Protein AF-0000000085037018 (afdb_homodimer)

Nearest PDB structures (foldseek):
  6wuc-assembly1_I  TM=3.745E-01  e=1.115E+00  Saccharomyces cerevisiae
  5fu7-assembly1_A  TM=2.999E-01  e=1.709E+00  Homo sapiens
  6nmg-assembly1_A  TM=2.765E-01  e=2.976E+00  Rattus norvegicus
  8fg1-assembly1_A  TM=2.320E-01  e=3.845E+00  Homo sapiens
  6wuc-assembly1_I  TM=3.688E-01  e=1.112E+00  Saccharomyces cerevisiae

Organism: Levilactobacillus brevis (strain ATCC 367 / BCRC 12310 / CIP 105137 / JCM 1170 / LMG 11437 / NCIMB 947 / NCTC 947) (NCBI:txid387344)

Solvent-accessible surface area (backbone atoms only — not comparable to full-atom values): 35338 Å² total; per-residue (Å²): 128,62,66,66,57,55,51,48,51,50,50,49,49,51,53,51,51,37,35,65,69,73,38,59,73,89,46,42,52,60,52,52,40,51,56,45,71,65,61,75,72,46,76,78,72,91,74,87,67,62,67,79,82,74,51,53,61,56,56,50,50,50,51,52,49,26,59,73,68,69,45,85,59,88,74,47,71,68,53,49,51,50,52,59,54,35,32,31,34,59,46,32,65,53,21,49,70,34,49,50,46,50,52,49,50,36,56,76,66,64,54,63,52,71,68,54,49,53,49,48,53,51,64,46,63,32,61,74,58,51,50,39,69,43,52,28,62,89,60,73,44,45,33,22,23,19,43,31,40,34,49,47,24,53,50,54,64,68,54,68,80,51,89,84,64,92,61,74,64,58,66,60,52,50,48,51,50,42,49,48,41,56,51,58,71,60,49,55,37,61,38,71,84,37,38,69,36,34,33,59,45,19,50,43,48,28,49,42,42,52,64,68,36,82,88,53,55,67,46,57,47,50,52,46,52,43,41,49,53,44,37,56,66,64,31,53,54,54,67,74,75,58,37,33,52,54,44,24,52,45,52,32,53,47,25,64,72,37,66,67,46,34,53,50,52,45,50,52,52,53,51,50,50,54,58,46,64,76,56,78,72,60,84,38,47,39,49,46,22,25,52,41,40,51,50,48,34,52,53,34,43,64,68,46,91,65,57,50,66,70,53,47,53,50,60,69,63,55,66,73,69,78,124,128,60,67,67,57,56,50,49,50,52,50,49,49,51,52,50,50,37,36,64,70,72,36,59,72,89,47,43,53,60,53,52,39,51,55,46,71,66,60,76,73,47,75,79,72,88,76,88,66,60,67,79,82,75,51,53,61,56,55,50,51,50,52,50,50,26,58,75,67,70,46,86,61,90,74,46,72,68,54,50,50,52,53,60,53,36,32,31,32,59,46,31,66,53,18,50,69,34,49,51,45,49,53,49,50,36,57,75,65,64,54,62,52,71,69,56,48,52,49,49,54,52,62,47,63,33,61,72,59,52,50,38,70,43,53,27,63,88,59,72,44,46,31,22,24,18,43,31,39,36,49,48,23,53,52,54,64,69,53,68,80,53,90,83,66,93,59,73,64,56,66,58,52,50,49,52,50,43,48,46,41,58,51,59,70,58,49,54,38,62,37,72,85,38,38,68,37,33,33,60,46,19,51,43,48,29,50,42,43,53,65,68,35,82,88,53,55,68,46,58,48,50,52,46,53,42,42,48,54,44,36,56,65,64,31,53,55,53,66,76,76,59,37,35,53,53,45,22,51,44,52,32,52,46,25,65,73,37,65,68,46,35,53,50,51,46,52,50,51,53,51,50,49,53,57,46,65,75,55,76,72,59,84,40,46,38,48,46,23,25,54,42,39,51,50,48,34,51,53,34,42,64,67,47,89,66,58,50,65,69,52,46,51,49,59,68,61,56,65,72,70,78,124

InterPro domains:
  IPR021247 Protein of unknown function DUF2785 [PF10978] (130-303)

Sequence (646 aa):
MDEQLEQLMRQLSGLNEQVRNGAVYQSLGTRLGKLMDGIQRRRRTAVVLPDDQDGVKDVLAELRHQLEQNVPVTLTHEKLTLLTAHLSSTDMALRYQGINFTLYDALQQDALDSAQMAFLLDELSRPDALFSHILEPANTAVFGRSARVAMLAVILHFVTPDVQSHTPDLRRIVILAAMYLCLETDTRGFVNQHGWAHAFTAITDLLTVLAGTEALPRADKLFLMMTLLERVKRLNTPLIYGENDRMAMYLSELANRHQLYADTLLLSLKQWRQQVALHRRPDTIAGWNRFFNRKRLLDSLRLQSELPASLQKYLNSTIDFLGMDEQLEQLMRQLSGLNEQVRNGAVYQSLGTRLGKLMDGIQRRRRTAVVLPDDQDGVKDVLAELRHQLEQNVPVTLTHEKLTLLTAHLSSTDMALRYQGINFTLYDALQQDALDSAQMAFLLDELSRPDALFSHILEPANTAVFGRSARVAMLAVILHFVTPDVQSHTPDLRRIVILAAMYLCLETDTRGFVNQHGWAHAFTAITDLLTVLAGTEALPRADKLFLMMTLLERVKRLNTPLIYGENDRMAMYLSELANRHQLYADTLLLSLKQWRQQVALHRRPDTIAGWNRFFNRKRLLDSLRLQSELPASLQKYLNSTIDFLG

Structure (mmCIF, N/CA/C/O backbone):
data_AF-0000000085037018-model_v1
#
loop_
_entity.id
_entity.type
_entity.pdbx_description
1 polymer 'DUF2785 domain-containing protein'
#
loop_
_atom_site.group_PDB
_atom_site.id
_atom_site.type_symbol
_atom_site.label_atom_id
_atom_site.label_alt_id
_atom_site.label_comp_id
_atom_site.label_asym_id
_atom_site.label_entity_id
_atom_site.label_seq_id
_atom_site.pdbx_PDB_ins_code
_atom_site.Cartn_x
_atom_site.Cartn_y
_atom_site.Cartn_z
_atom_site.occupancy
_atom_site.B_iso_or_equiv
_atom_site.auth_seq_id
_atom_site.auth_comp_id
_atom_site.auth_asym_id
_atom_site.auth_atom_id
_atom_site.pdbx_PDB_model_num
ATOM 1 N N . MET A 1 1 ? -15.828 16.328 27.297 1 68.19 1 MET A N 1
ATOM 2 C CA . MET A 1 1 ? -14.898 15.406 26.656 1 68.19 1 MET A CA 1
ATOM 3 C C . MET A 1 1 ? -15.148 13.977 27.125 1 68.19 1 MET A C 1
ATOM 5 O O . MET A 1 1 ? -15.547 13.758 28.281 1 68.19 1 MET A O 1
ATOM 9 N N . ASP A 1 2 ? -15.141 13.031 26.219 1 84 2 ASP A N 1
ATOM 10 C CA . ASP A 1 2 ? -15.242 11.594 26.484 1 84 2 ASP A CA 1
ATOM 11 C C . ASP A 1 2 ? -14.297 11.18 27.609 1 84 2 ASP A C 1
ATOM 13 O O . ASP A 1 2 ? -13.148 11.625 27.672 1 84 2 ASP A O 1
ATOM 17 N N . GLU A 1 3 ? -14.781 10.578 28.719 1 90.62 3 GLU A N 1
ATOM 18 C CA . GLU A 1 3 ? -14.023 10.18 29.891 1 90.62 3 GLU A CA 1
ATOM 19 C C . GLU A 1 3 ? -12.766 9.406 29.5 1 90.62 3 GLU A C 1
ATOM 21 O O . GLU A 1 3 ? -11.719 9.562 30.141 1 90.62 3 GLU A O 1
ATOM 26 N N . GLN A 1 4 ? -12.914 8.648 28.531 1 95.44 4 GLN A N 1
ATOM 27 C CA . GLN A 1 4 ? -11.766 7.875 28.078 1 95.44 4 GLN A CA 1
ATOM 28 C C . GLN A 1 4 ? -10.664 8.789 27.547 1 95.44 4 GLN A C 1
ATOM 30 O O . GLN A 1 4 ? -9.484 8.539 27.766 1 95.44 4 GLN A O 1
ATOM 35 N N . LEU A 1 5 ? -11.016 9.836 26.875 1 96.56 5 LEU A N 1
ATOM 36 C CA . LEU A 1 5 ? -10.047 10.773 26.312 1 96.56 5 LEU A CA 1
ATOM 37 C C . LEU A 1 5 ? -9.344 11.547 27.422 1 96.56 5 LEU A C 1
ATOM 39 O O . LEU A 1 5 ? -8.125 11.766 27.359 1 96.56 5 LEU A O 1
ATOM 43 N N . GLU A 1 6 ? -10.055 11.922 28.391 1 96.12 6 GLU A N 1
ATOM 44 C CA . GLU A 1 6 ? -9.469 12.641 29.516 1 96.12 6 GLU A CA 1
ATOM 45 C C . GLU A 1 6 ? -8.477 11.758 30.266 1 96.12 6 GLU A C 1
ATOM 47 O O . GLU A 1 6 ? -7.402 12.219 30.672 1 96.12 6 GLU A O 1
ATOM 52 N N . GLN A 1 7 ? -8.898 10.539 30.469 1 97.25 7 GLN A N 1
ATOM 53 C CA . GLN A 1 7 ? -8.023 9.602 31.156 1 97.25 7 GLN A CA 1
ATOM 54 C C . GLN A 1 7 ? -6.746 9.352 30.359 1 97.25 7 GLN A C 1
ATOM 56 O O . GLN A 1 7 ? -5.652 9.312 30.938 1 97.25 7 GLN A O 1
ATOM 61 N N . LEU A 1 8 ? -6.918 9.164 29.094 1 98 8 LEU A N 1
ATOM 62 C CA . LEU A 1 8 ? -5.754 8.953 28.234 1 98 8 LEU A CA 1
ATOM 63 C C . LEU A 1 8 ? -4.82 10.156 28.281 1 98 8 LEU A C 1
ATOM 65 O O . LEU A 1 8 ? -3.6 10 28.328 1 98 8 LEU A O 1
ATOM 69 N N . MET A 1 9 ? -5.359 11.352 28.25 1 97.5 9 MET A N 1
ATOM 70 C CA . MET A 1 9 ? -4.555 12.562 28.297 1 97.5 9 MET A CA 1
ATOM 71 C C . MET A 1 9 ? -3.738 12.633 29.594 1 97.5 9 MET A C 1
ATOM 73 O O . MET A 1 9 ? -2.561 12.992 29.562 1 97.5 9 MET A O 1
ATOM 77 N N . ARG A 1 10 ? -4.316 12.266 30.688 1 97.62 10 ARG A N 1
ATOM 78 C CA . ARG A 1 10 ? -3.627 12.25 31.969 1 97.62 10 ARG A CA 1
ATOM 79 C C . ARG A 1 10 ? -2.504 11.219 31.984 1 97.62 10 ARG A C 1
ATOM 81 O O . ARG A 1 10 ? -1.405 11.492 32.469 1 97.62 10 ARG A O 1
ATOM 88 N N . GLN A 1 11 ? -2.83 10.133 31.453 1 98.31 11 GLN A N 1
ATOM 89 C CA . GLN A 1 11 ? -1.848 9.055 31.406 1 98.31 11 GLN A CA 1
ATOM 90 C C . GLN A 1 11 ? -0.656 9.422 30.531 1 98.31 11 GLN A C 1
ATOM 92 O O . GLN A 1 11 ? 0.495 9.188 30.906 1 98.31 11 GLN A O 1
ATOM 97 N N . LEU A 1 12 ? -0.96 10.039 29.406 1 98.56 12 LEU A N 1
ATOM 98 C CA . LEU A 1 12 ? 0.107 10.453 28.5 1 98.56 12 LEU A CA 1
ATOM 99 C C . LEU A 1 12 ? 0.929 11.578 29.109 1 98.56 12 LEU A C 1
ATOM 101 O O . LEU A 1 12 ? 2.154 11.609 28.969 1 98.56 12 LEU A O 1
ATOM 105 N N . SER A 1 13 ? 0.253 12.523 29.766 1 98.25 13 SER A N 1
ATOM 106 C CA . SER A 1 13 ? 0.96 13.594 30.453 1 98.25 13 SER A CA 1
ATOM 107 C C . SER A 1 13 ? 1.887 13.055 31.531 1 98.25 13 SER A C 1
ATOM 109 O O . SER A 1 13 ? 3.021 13.508 31.672 1 98.25 13 SER A O 1
ATOM 111 N N . GLY A 1 14 ? 1.367 12.102 32.312 1 97.94 14 GLY A N 1
ATOM 112 C CA . GLY A 1 14 ? 2.184 11.461 33.312 1 97.94 14 GLY A CA 1
ATOM 113 C C . GLY A 1 14 ? 3.375 10.719 32.75 1 97.94 14 GLY A C 1
ATOM 114 O 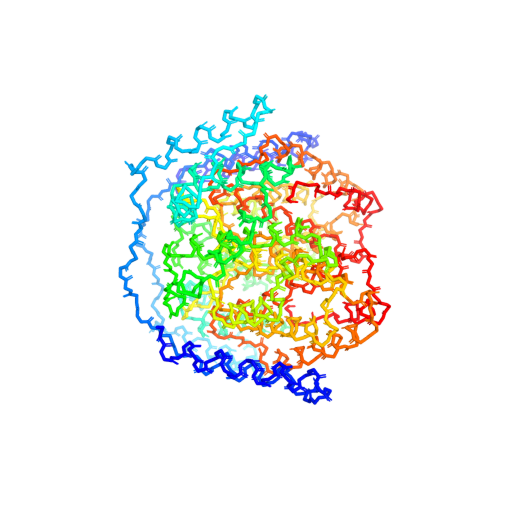O . GLY A 1 14 ? 4.488 10.82 33.281 1 97.94 14 GLY A O 1
ATOM 115 N N . LEU A 1 15 ? 3.129 9.969 31.719 1 98.06 15 LEU A N 1
ATOM 116 C CA . LEU A 1 15 ? 4.203 9.227 31.078 1 98.06 15 LEU A CA 1
ATOM 117 C C . LEU A 1 15 ? 5.258 10.172 30.516 1 98.06 15 LEU A C 1
ATOM 119 O O . LEU A 1 15 ? 6.457 9.922 30.641 1 98.06 15 LEU A O 1
ATOM 123 N N . ASN A 1 16 ? 4.812 11.289 29.891 1 98 16 ASN A N 1
ATOM 124 C CA . ASN A 1 16 ? 5.734 12.289 29.375 1 98 16 ASN A CA 1
ATOM 125 C C . ASN A 1 16 ? 6.586 12.898 30.469 1 98 16 ASN A C 1
ATOM 127 O O . ASN A 1 16 ? 7.781 13.133 30.297 1 98 16 ASN A O 1
ATOM 131 N N . GLU A 1 17 ? 5.984 13.133 31.594 1 97.19 17 GLU A N 1
ATOM 132 C CA . GLU A 1 17 ? 6.719 13.664 32.719 1 97.19 17 GLU A CA 1
ATOM 133 C C . GLU A 1 17 ? 7.805 12.695 33.188 1 97.19 17 GLU A C 1
ATOM 135 O O . GLU A 1 17 ? 8.906 13.109 33.531 1 97.19 17 GLU A O 1
ATOM 140 N N . GLN A 1 18 ? 7.469 11.484 33.219 1 97.25 18 GLN A N 1
ATOM 141 C CA . GLN A 1 18 ? 8.438 10.469 33.594 1 97.25 18 GLN A CA 1
ATOM 142 C C . GLN A 1 18 ? 9.609 10.422 32.625 1 97.25 18 GLN A C 1
ATOM 144 O O . GLN A 1 18 ? 10.766 10.258 33.031 1 97.25 18 GLN A O 1
ATOM 149 N N . VAL A 1 19 ? 9.359 10.578 31.344 1 96.56 19 VAL A N 1
ATOM 150 C CA . VAL A 1 19 ? 10.414 10.602 30.344 1 96.56 19 VAL A CA 1
ATOM 151 C C . VAL A 1 19 ? 11.289 11.836 30.531 1 96.56 19 VAL A C 1
ATOM 153 O O . VAL A 1 19 ? 12.516 11.758 30.469 1 96.56 19 VAL A O 1
ATOM 156 N N . ARG A 1 20 ? 10.703 12.969 30.844 1 95.38 20 ARG A N 1
ATOM 157 C CA . ARG A 1 20 ? 11.422 14.219 31.062 1 95.38 20 ARG A CA 1
ATOM 158 C C . ARG A 1 20 ? 12.352 14.109 32.25 1 95.38 20 ARG A C 1
ATOM 160 O O . ARG A 1 20 ? 13.422 14.727 32.281 1 95.38 20 ARG A O 1
ATOM 167 N N . ASN A 1 21 ? 11.953 13.266 33.125 1 94.62 21 ASN A N 1
ATOM 168 C CA . ASN A 1 21 ? 12.75 13.102 34.312 1 94.62 21 ASN A CA 1
ATOM 169 C C . ASN A 1 21 ? 13.75 11.961 34.188 1 94.62 21 ASN A C 1
ATOM 171 O O . ASN A 1 21 ? 14.406 11.586 35.156 1 94.62 21 ASN A O 1
ATOM 175 N N . GLY A 1 22 ? 13.852 11.422 33 1 89.62 22 GLY A N 1
ATOM 176 C CA . GLY A 1 22 ? 14.852 10.398 32.719 1 89.62 22 GLY A CA 1
ATOM 177 C C . GLY A 1 22 ? 14.43 9.016 33.156 1 89.62 22 GLY A C 1
ATOM 178 O O . GLY A 1 22 ? 15.266 8.109 33.281 1 89.62 22 GLY A O 1
ATOM 179 N N . ALA A 1 23 ? 13.148 8.859 33.406 1 84.88 23 ALA A N 1
ATOM 180 C CA . ALA A 1 23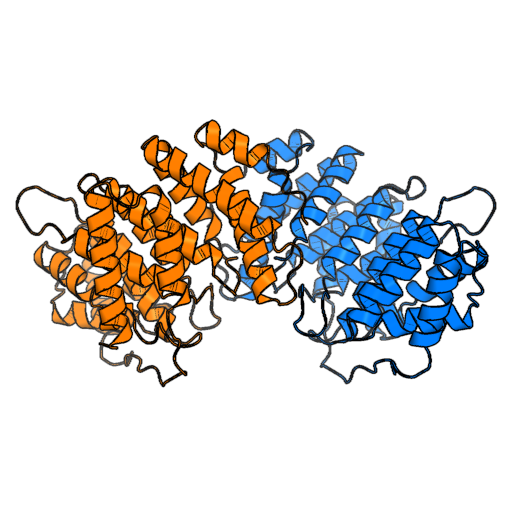 ? 12.609 7.566 33.812 1 84.88 23 ALA A CA 1
ATOM 181 C C . ALA A 1 23 ? 11.938 6.855 32.625 1 84.88 23 ALA A C 1
ATOM 183 O O . ALA A 1 23 ? 11.656 7.473 31.594 1 84.88 23 ALA A O 1
ATOM 184 N N . VAL A 1 24 ? 11.914 5.484 32.531 1 82.25 24 VAL A N 1
ATOM 185 C CA . VAL A 1 24 ? 11.062 4.613 31.734 1 82.25 24 VAL A CA 1
ATOM 186 C C . VAL A 1 24 ? 11.523 4.641 30.266 1 82.25 24 VAL A C 1
ATOM 188 O O . VAL A 1 24 ? 10.734 4.379 29.359 1 82.25 24 VAL A O 1
ATOM 191 N N . TYR A 1 25 ? 12.703 5.113 30.016 1 82.38 25 TYR A N 1
ATOM 192 C CA . TYR A 1 25 ? 13.195 5.195 28.656 1 82.38 25 TYR A CA 1
ATOM 193 C C . TYR A 1 25 ? 13.164 3.834 27.969 1 82.38 25 TYR A C 1
ATOM 195 O O . TYR A 1 25 ? 12.625 3.695 26.875 1 82.38 25 TYR A O 1
ATOM 203 N N . GLN A 1 26 ? 13.5 2.848 28.672 1 83.25 26 GLN A N 1
ATOM 204 C CA . GLN A 1 26 ? 13.609 1.514 28.094 1 83.25 26 GLN A CA 1
ATOM 205 C C . GLN A 1 26 ? 12.234 0.857 27.953 1 83.25 26 GLN A C 1
ATOM 207 O O . GLN A 1 26 ? 12.031 -0.005 27.094 1 83.25 26 GLN A O 1
ATOM 212 N N . SER A 1 27 ? 11.305 1.326 28.781 1 93.12 27 SER A N 1
ATOM 213 C CA . SER A 1 27 ? 9.992 0.692 28.766 1 93.12 27 SER A CA 1
ATOM 214 C C . SER A 1 27 ? 8.961 1.568 28.047 1 93.12 27 SER A C 1
ATOM 216 O O . SER A 1 27 ? 7.777 1.232 28 1 93.12 27 SER A O 1
ATOM 218 N N . LEU A 1 28 ? 9.359 2.717 27.562 1 96.88 28 LEU A N 1
ATOM 219 C CA . LEU A 1 28 ? 8.445 3.709 27 1 96.88 28 LEU A CA 1
ATOM 220 C C . LEU A 1 28 ? 7.582 3.094 25.906 1 96.88 28 LEU A C 1
ATOM 222 O O . LEU A 1 28 ? 6.359 3.262 25.906 1 96.88 28 LEU A O 1
ATOM 226 N N . GLY A 1 29 ? 8.172 2.314 24.938 1 97 29 GLY A N 1
ATOM 227 C CA . GLY A 1 29 ? 7.43 1.665 23.859 1 97 29 GLY A CA 1
ATOM 228 C C . GLY A 1 29 ? 6.348 0.728 24.375 1 97 29 GLY A C 1
ATOM 229 O O . GLY A 1 29 ? 5.207 0.778 23.906 1 97 29 GLY A O 1
ATOM 230 N N . THR A 1 30 ? 6.715 -0.078 25.344 1 96.56 30 THR A N 1
ATOM 231 C CA . THR A 1 30 ? 5.785 -1.047 25.906 1 96.56 30 THR A CA 1
ATOM 232 C C . THR A 1 30 ? 4.621 -0.341 26.594 1 96.56 30 THR A C 1
ATOM 234 O O . THR A 1 30 ? 3.467 -0.749 26.453 1 96.56 30 THR A O 1
ATOM 237 N N . ARG A 1 31 ? 4.93 0.67 27.328 1 97.81 31 ARG A N 1
ATOM 238 C CA . ARG A 1 31 ? 3.906 1.406 28.062 1 97.81 31 ARG A CA 1
ATOM 239 C C . ARG A 1 31 ? 2.969 2.139 27.109 1 97.81 31 ARG A C 1
ATOM 241 O O . ARG A 1 31 ? 1.75 2.127 27.297 1 97.81 31 ARG A O 1
ATOM 248 N N . LEU A 1 32 ? 3.508 2.803 26.109 1 98.56 32 LEU A N 1
ATOM 249 C CA . LEU A 1 32 ? 2.688 3.443 25.094 1 98.56 32 LEU A CA 1
ATOM 250 C C . LEU A 1 32 ? 1.804 2.422 24.375 1 98.56 32 LEU A C 1
ATOM 252 O O . LEU A 1 32 ? 0.618 2.674 24.156 1 98.56 32 LEU A O 1
ATOM 256 N N . GLY A 1 33 ? 2.383 1.27 24.016 1 98.25 33 GLY A N 1
ATOM 257 C CA . GLY A 1 33 ? 1.618 0.2 23.391 1 98.25 33 GLY A CA 1
ATOM 258 C C . GLY A 1 33 ? 0.446 -0.265 24.234 1 98.25 33 GLY A C 1
ATOM 259 O O . GLY A 1 33 ? -0.653 -0.477 23.719 1 98.25 33 GLY A O 1
ATOM 260 N N . LYS A 1 34 ? 0.699 -0.452 25.5 1 98.06 34 LYS A N 1
ATOM 261 C CA . LYS A 1 34 ? -0.357 -0.871 26.406 1 98.06 34 LYS A CA 1
ATOM 262 C C . LYS A 1 34 ? -1.492 0.148 26.453 1 98.06 34 LYS A C 1
ATOM 264 O O . LYS A 1 34 ? -2.666 -0.224 26.484 1 98.06 34 LYS A O 1
ATOM 269 N N . LEU A 1 35 ? -1.112 1.469 26.5 1 98.44 35 LEU A N 1
ATOM 270 C CA . LEU A 1 35 ? -2.131 2.512 26.453 1 98.44 35 LEU A CA 1
ATOM 271 C C . LEU A 1 35 ? -2.965 2.396 25.188 1 98.44 35 LEU A C 1
ATOM 273 O O . LEU A 1 35 ? -4.195 2.461 25.234 1 98.44 35 LEU A O 1
ATOM 277 N N . MET A 1 36 ? -2.359 2.195 24.031 1 98.56 36 MET A N 1
ATOM 278 C CA . MET A 1 36 ? -3.051 2.092 22.75 1 98.56 36 MET A CA 1
ATOM 279 C C . MET A 1 36 ? -3.955 0.863 22.719 1 98.56 36 MET A C 1
ATOM 281 O O . MET A 1 36 ? -5.09 0.933 22.234 1 98.56 36 MET A O 1
ATOM 285 N N . ASP A 1 37 ? -3.473 -0.265 23.219 1 98.12 37 ASP A N 1
ATOM 286 C CA . ASP A 1 37 ? -4.219 -1.52 23.219 1 98.12 37 ASP A CA 1
ATOM 287 C C . ASP A 1 37 ? -5.441 -1.436 24.141 1 98.12 37 ASP A C 1
ATOM 289 O O . ASP A 1 37 ? -6.402 -2.188 23.969 1 98.12 37 ASP A O 1
ATOM 293 N N . GLY A 1 38 ? -5.383 -0.583 25.078 1 97.81 38 GLY A N 1
ATOM 294 C CA . GLY A 1 38 ? -6.449 -0.46 26.062 1 97.81 38 GLY A CA 1
ATOM 295 C C . GLY A 1 38 ? -7.562 0.471 25.625 1 97.81 38 GLY A C 1
ATOM 296 O O . GLY A 1 38 ? -8.594 0.57 26.281 1 97.81 38 GLY A O 1
ATOM 297 N N . ILE A 1 39 ? -7.43 1.167 24.531 1 98.06 39 ILE A N 1
ATOM 298 C CA . ILE A 1 39 ? -8.414 2.131 24.047 1 98.06 39 ILE A CA 1
ATOM 299 C C . ILE A 1 39 ? -9.648 1.393 23.531 1 98.06 39 ILE A C 1
ATOM 301 O O . ILE A 1 39 ? -9.531 0.485 22.703 1 98.06 39 ILE A O 1
ATOM 305 N N . GLN A 1 40 ? -10.758 1.766 24 1 97.5 40 GLN A N 1
ATOM 306 C CA . GLN A 1 40 ? -12.023 1.177 23.578 1 97.5 40 GLN A CA 1
ATOM 307 C C . GLN A 1 40 ? -12.672 2.004 22.469 1 97.5 40 GLN A C 1
ATOM 309 O O . GLN A 1 40 ? -12.867 3.211 22.625 1 97.5 40 GLN A O 1
ATOM 314 N N . ARG A 1 41 ? -13.039 1.364 21.422 1 97.12 41 ARG A N 1
ATOM 315 C CA . ARG A 1 41 ? -13.672 2.021 20.281 1 97.12 41 ARG A CA 1
ATOM 316 C C . ARG A 1 41 ? -15.172 2.16 20.484 1 97.12 41 ARG A C 1
ATOM 318 O O . ARG A 1 41 ? -15.742 1.51 21.359 1 97.12 41 ARG A O 1
ATOM 325 N N . ARG A 1 42 ? -15.672 3.104 19.734 1 96.62 42 ARG A N 1
ATOM 326 C CA . ARG A 1 42 ? -17.094 3.404 19.844 1 96.62 42 ARG A CA 1
ATOM 327 C C . ARG A 1 42 ? -17.812 3.148 18.516 1 96.62 42 ARG A C 1
ATOM 329 O O . ARG A 1 42 ? -17.156 3.023 17.469 1 96.62 42 ARG A O 1
ATOM 336 N N . ARG A 1 43 ? -19.109 2.984 18.594 1 96.88 43 ARG A N 1
ATOM 337 C CA . ARG A 1 43 ? -19.922 2.873 17.391 1 96.88 43 ARG A CA 1
ATOM 338 C C . ARG A 1 43 ? -19.984 4.199 16.641 1 96.88 43 ARG A C 1
ATOM 340 O O . ARG A 1 43 ? -19.828 5.266 17.234 1 96.88 43 ARG A O 1
ATOM 347 N N . ARG A 1 44 ? -20.312 4.098 15.391 1 96.38 44 ARG A N 1
ATOM 348 C CA . ARG A 1 44 ? -20.406 5.285 14.555 1 96.38 44 ARG A CA 1
ATOM 349 C C . ARG A 1 44 ? -21.609 6.141 14.961 1 96.38 44 ARG A C 1
ATOM 351 O O . ARG A 1 44 ? -22.672 5.617 15.266 1 96.38 44 ARG A O 1
ATOM 358 N N . THR A 1 45 ? -21.422 7.441 15.023 1 97.12 45 THR A N 1
ATOM 359 C CA . THR A 1 45 ? -22.484 8.422 15.234 1 97.12 45 THR A CA 1
ATOM 360 C C . THR A 1 45 ? -22.469 9.469 14.133 1 97.12 45 THR A C 1
ATOM 362 O O . THR A 1 45 ? -21.531 9.539 13.336 1 97.12 45 THR A O 1
ATOM 365 N N . ALA A 1 46 ? -23.547 10.242 14.016 1 97.25 46 ALA A N 1
ATOM 366 C CA . ALA A 1 46 ? -23.656 11.258 12.977 1 97.25 46 ALA A CA 1
ATOM 367 C C . ALA A 1 46 ? -22.594 12.352 13.164 1 97.25 46 ALA A C 1
ATOM 369 O O . ALA A 1 46 ? -22.375 12.828 14.281 1 97.25 46 ALA A O 1
ATOM 370 N N . VAL A 1 47 ? -21.938 12.688 12.164 1 97.44 47 VAL A N 1
ATOM 371 C CA . VAL A 1 47 ? -20.969 13.781 12.172 1 97.44 47 VAL A CA 1
ATOM 372 C C . VAL A 1 47 ? -21.656 15.086 11.766 1 97.44 47 VAL A C 1
ATOM 374 O O . VAL A 1 47 ? -22.266 15.164 10.695 1 97.44 47 VAL A O 1
ATOM 377 N N . VAL A 1 48 ? -21.594 16.078 12.578 1 96.19 48 VAL A N 1
ATOM 378 C CA . VAL A 1 48 ? -22.156 17.391 12.273 1 96.19 48 VAL A CA 1
ATOM 379 C C . VAL A 1 48 ? -21.125 18.234 11.523 1 96.19 48 VAL A C 1
ATOM 381 O O . VAL A 1 48 ? -20.078 18.562 12.078 1 96.19 48 VAL A O 1
ATOM 384 N N . LEU A 1 49 ? -21.453 18.578 10.32 1 97.12 49 LEU A N 1
ATOM 385 C CA . LEU A 1 49 ? -20.562 19.359 9.469 1 97.12 49 LEU A CA 1
ATOM 386 C C . LEU A 1 49 ? -20.984 20.828 9.445 1 97.12 49 LEU A C 1
ATOM 388 O O . LEU A 1 49 ? -22.141 21.141 9.68 1 97.12 49 LEU A O 1
ATOM 392 N N . PRO A 1 50 ? -20.031 21.672 9.156 1 96.75 50 PRO A N 1
ATOM 393 C CA . PRO A 1 50 ? -20.391 23.078 9.023 1 96.75 50 PRO A CA 1
ATOM 394 C C . PRO A 1 50 ? -21.234 23.359 7.77 1 96.75 50 PRO A C 1
ATOM 396 O O . PRO A 1 50 ? -21.141 22.609 6.789 1 96.75 50 PRO A O 1
ATOM 399 N N . ASP A 1 51 ? -22.062 24.328 7.852 1 97.19 51 ASP A N 1
ATOM 400 C CA . ASP A 1 51 ? -22.828 24.797 6.691 1 97.19 51 ASP A CA 1
ATOM 401 C C . ASP A 1 51 ? -21.953 25.672 5.789 1 97.19 51 ASP A C 1
ATOM 403 O O . ASP A 1 51 ? -21.672 26.828 6.121 1 97.19 51 ASP A O 1
ATOM 407 N N . ASP A 1 52 ? -21.641 25.25 4.652 1 96.31 52 ASP A N 1
ATOM 408 C CA . ASP A 1 52 ? -20.688 25.938 3.773 1 96.31 52 ASP A CA 1
ATOM 409 C C . ASP A 1 52 ? -21.328 27.156 3.127 1 96.31 52 ASP A C 1
ATOM 411 O O . ASP A 1 52 ? -20.672 27.906 2.418 1 96.31 52 ASP A O 1
ATOM 415 N N . GLN A 1 53 ? -22.594 27.375 3.451 1 96.31 53 GLN A N 1
ATOM 416 C CA . GLN A 1 53 ? -23.297 28.531 2.918 1 96.31 53 GLN A CA 1
ATOM 417 C C . GLN A 1 53 ? -23.469 29.609 3.99 1 96.31 53 GLN A C 1
ATOM 419 O O . GLN A 1 53 ? -24.312 30.5 3.844 1 96.31 53 GLN A O 1
ATOM 424 N N . ASP A 1 54 ? -22.688 29.562 5.008 1 97.56 54 ASP A N 1
ATOM 425 C CA . ASP A 1 54 ? -22.891 30.453 6.148 1 97.56 54 ASP A CA 1
ATOM 426 C C . ASP A 1 54 ? -22.062 31.734 5.992 1 97.56 54 ASP A C 1
ATOM 428 O O . ASP A 1 54 ? -21.875 32.469 6.957 1 97.56 54 ASP A O 1
ATOM 432 N N . GLY A 1 55 ? -21.5 31.969 4.816 1 97.25 55 GLY A N 1
ATOM 433 C CA . GLY A 1 55 ? -20.734 33.188 4.562 1 97.25 55 GLY A CA 1
ATOM 434 C C . GLY A 1 55 ? -19.234 32.906 4.52 1 97.25 55 GLY A C 1
ATOM 435 O O . GLY A 1 55 ? -18.453 33.844 4.242 1 97.25 55 GLY A O 1
ATOM 436 N N . VAL A 1 56 ? -18.812 31.734 4.77 1 98.19 56 VAL A N 1
ATOM 437 C CA . VAL A 1 56 ? -17.406 31.406 4.844 1 98.19 56 VAL A CA 1
ATOM 438 C C . VAL A 1 56 ? -16.719 31.719 3.51 1 98.19 56 VAL A C 1
ATOM 440 O O . 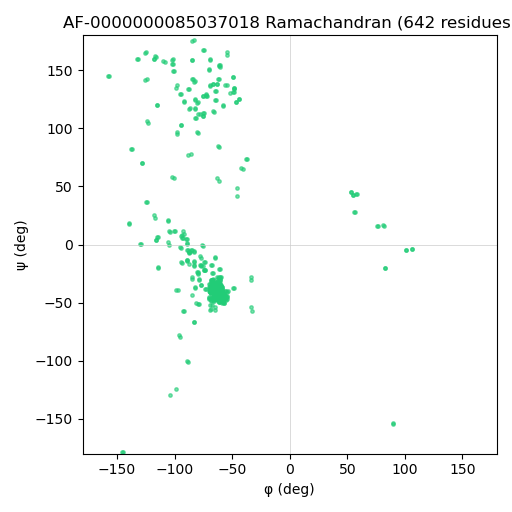VAL A 1 56 ? -15.578 32.188 3.477 1 98.19 56 VAL A O 1
ATOM 443 N N . LYS A 1 57 ? -17.422 31.484 2.43 1 97.81 57 LYS A N 1
ATOM 444 C CA . LYS A 1 57 ? -16.844 31.734 1.111 1 97.81 57 LYS A CA 1
ATOM 445 C C . LYS A 1 57 ? -16.578 33.219 0.904 1 97.81 57 LYS A C 1
ATOM 447 O O . LYS A 1 57 ? -15.586 33.594 0.269 1 97.81 57 LYS A O 1
ATOM 452 N N . ASP A 1 58 ? -17.406 34.062 1.44 1 97.5 58 ASP A N 1
ATOM 453 C CA . ASP A 1 58 ? -17.219 35.5 1.354 1 97.5 58 ASP A CA 1
ATOM 454 C C . ASP A 1 58 ? -16 35.938 2.17 1 97.5 58 ASP A C 1
ATOM 456 O O . ASP A 1 58 ? -15.211 36.75 1.717 1 97.5 58 ASP A O 1
ATOM 460 N N . VAL A 1 59 ? -15.938 35.438 3.385 1 97.75 59 VAL A N 1
ATOM 461 C CA . VAL A 1 59 ? -14.805 35.719 4.246 1 97.75 59 VAL A CA 1
ATOM 462 C C . VAL A 1 59 ? -13.5 35.312 3.561 1 97.75 59 VAL A C 1
ATOM 464 O O . VAL A 1 59 ? -12.523 36.062 3.559 1 97.75 59 VAL A O 1
ATOM 467 N N . LEU A 1 60 ? -13.531 34.156 2.988 1 97.69 60 LEU A N 1
ATOM 468 C CA . LEU A 1 60 ? -12.367 33.625 2.293 1 97.69 60 LEU A CA 1
ATOM 469 C C . LEU A 1 60 ? -12 34.5 1.098 1 97.69 60 LEU A C 1
ATOM 471 O O . LEU A 1 60 ? -10.82 34.781 0.881 1 97.69 60 LEU A O 1
ATOM 475 N N . ALA A 1 61 ? -12.961 34.875 0.333 1 97.06 61 ALA A N 1
ATOM 476 C CA . ALA A 1 61 ? -12.734 35.719 -0.836 1 97.06 61 ALA A CA 1
ATOM 477 C C . ALA A 1 61 ? -12.148 37.062 -0.432 1 97.06 61 ALA A C 1
ATOM 479 O O . ALA A 1 61 ? -11.258 37.594 -1.108 1 97.06 61 ALA A O 1
ATOM 480 N N . GLU A 1 62 ? -12.664 37.625 0.594 1 97.19 62 GLU A N 1
ATOM 481 C CA . GLU A 1 62 ? -12.156 38.906 1.106 1 97.19 62 GLU A CA 1
ATOM 482 C C . GLU A 1 62 ? -10.695 38.781 1.545 1 97.19 62 GLU A C 1
ATOM 484 O O . GLU A 1 62 ? -9.875 39.625 1.229 1 97.19 62 GLU A O 1
ATOM 489 N N . LEU A 1 63 ? -10.414 37.75 2.297 1 97.44 63 LEU A N 1
ATOM 490 C CA . LEU A 1 63 ? -9.047 37.531 2.746 1 97.44 63 LEU A CA 1
ATOM 491 C C . LEU A 1 63 ? -8.102 37.375 1.557 1 97.44 63 LEU A C 1
ATOM 493 O O . LEU A 1 63 ? -7.031 38 1.534 1 97.44 63 LEU A O 1
ATOM 497 N N . ARG A 1 64 ? -8.516 36.625 0.561 1 97.06 64 ARG A N 1
ATOM 498 C CA . ARG A 1 64 ? -7.703 36.406 -0.633 1 97.06 64 ARG A CA 1
ATOM 499 C C . ARG A 1 64 ? -7.438 37.75 -1.349 1 97.06 64 ARG A C 1
ATOM 501 O O . ARG A 1 64 ? -6.316 38 -1.793 1 97.06 64 ARG A O 1
ATOM 508 N N . HIS A 1 65 ? -8.445 38.469 -1.415 1 96.88 65 HIS A N 1
ATOM 509 C CA . HIS A 1 65 ? -8.328 39.75 -2.078 1 96.88 65 HIS A CA 1
ATOM 510 C C . HIS A 1 65 ? -7.34 40.656 -1.351 1 96.88 65 HIS A C 1
ATOM 512 O O . HIS A 1 65 ? -6.512 41.312 -1.984 1 96.88 65 HIS A O 1
ATOM 518 N N . GLN A 1 66 ? -7.438 40.719 -0.072 1 97.19 66 GLN A N 1
ATOM 519 C CA . GLN A 1 66 ? -6.543 41.531 0.73 1 97.19 66 GLN A CA 1
ATOM 520 C C . GLN A 1 66 ? -5.094 41.094 0.592 1 97.19 66 GLN A C 1
ATOM 522 O O . GLN A 1 66 ? -4.184 41.906 0.485 1 97.19 66 GLN A O 1
ATOM 527 N N . LEU A 1 67 ? -4.867 39.781 0.567 1 96.88 67 LEU A N 1
ATOM 528 C CA . LEU A 1 67 ? -3.527 39.219 0.404 1 96.88 67 LEU A CA 1
ATOM 529 C C . LEU A 1 67 ? -2.967 39.562 -0.975 1 96.88 67 LEU A C 1
ATOM 531 O O . LEU A 1 67 ? -1.798 39.938 -1.101 1 96.88 67 LEU A O 1
ATOM 535 N N . GLU A 1 68 ? -3.838 39.5 -1.956 1 96.38 68 GLU A N 1
ATOM 536 C CA . GLU A 1 68 ? -3.424 39.75 -3.328 1 96.38 68 GLU A CA 1
ATOM 537 C C . GLU A 1 68 ? -3.031 41.219 -3.5 1 96.38 68 GLU A C 1
ATOM 539 O O . GLU A 1 68 ? -2.094 41.531 -4.238 1 96.38 68 GLU A O 1
ATOM 544 N N . GLN A 1 69 ? -3.705 42.094 -2.797 1 95.94 69 GLN A N 1
ATOM 545 C CA . GLN A 1 69 ? -3.457 43.531 -2.906 1 95.94 69 GLN A CA 1
ATOM 546 C C . GLN A 1 69 ? -2.373 43.969 -1.929 1 95.94 69 GLN A C 1
ATOM 548 O O . GLN A 1 69 ? -1.973 45.156 -1.928 1 95.94 69 GLN A O 1
ATOM 553 N N . ASN A 1 70 ? -1.924 43.094 -1.132 1 94 70 ASN A N 1
ATOM 554 C CA . ASN A 1 70 ? -0.888 43.375 -0.146 1 94 70 ASN A CA 1
ATOM 555 C C . ASN A 1 70 ? -1.307 44.5 0.797 1 94 70 ASN A C 1
ATOM 557 O O . ASN A 1 70 ? -0.538 45.438 1.039 1 94 70 ASN A O 1
ATOM 561 N N . VAL A 1 71 ? -2.535 44.438 1.226 1 93.75 71 VAL A N 1
ATOM 562 C CA . VAL A 1 71 ? -3.041 45.344 2.24 1 93.75 71 VAL A CA 1
ATOM 563 C C . VAL A 1 71 ? -3.25 44.594 3.555 1 93.75 71 VAL A C 1
ATOM 565 O O . VAL A 1 71 ? -3.311 43.375 3.572 1 93.75 71 VAL A O 1
ATOM 568 N N . PRO A 1 72 ? -3.252 45.312 4.621 1 92.56 72 PRO A N 1
ATOM 569 C CA . PRO A 1 72 ? -3.49 44.625 5.895 1 92.56 72 PRO A CA 1
ATOM 570 C C . PRO A 1 72 ? -4.785 43.812 5.898 1 92.56 72 PRO A C 1
ATOM 572 O O . PRO A 1 72 ? -5.801 44.25 5.355 1 92.56 72 PRO A O 1
ATOM 575 N N . VAL A 1 73 ? -4.715 42.625 6.449 1 94.44 73 VAL A N 1
ATOM 576 C CA . VAL A 1 73 ? -5.891 41.75 6.441 1 94.44 73 VAL A CA 1
ATOM 577 C C . VAL A 1 73 ? -6.812 42.125 7.598 1 94.44 73 VAL A C 1
ATOM 579 O O . VAL A 1 73 ? -6.348 42.5 8.68 1 94.44 73 VAL A O 1
ATOM 582 N N . THR A 1 74 ? -8.125 42.125 7.363 1 91.25 74 THR A N 1
ATOM 583 C CA . THR A 1 74 ? -9.148 42.375 8.375 1 91.25 74 THR A CA 1
ATOM 584 C C . THR A 1 74 ? -9.758 41.062 8.859 1 91.25 74 THR A C 1
ATOM 586 O O . THR A 1 74 ? -10.953 40.812 8.711 1 91.25 74 THR A O 1
ATOM 589 N N . LEU A 1 75 ? -8.93 40.281 9.32 1 94 75 LEU A N 1
ATOM 590 C CA . LEU A 1 75 ? -9.344 38.969 9.781 1 94 75 LEU A CA 1
ATOM 591 C C . LEU A 1 75 ? -9.547 38.938 11.289 1 94 75 LEU A C 1
ATOM 593 O O . LEU A 1 75 ? -8.602 38.719 12.047 1 94 75 LEU A O 1
ATOM 597 N N . THR A 1 76 ? -10.797 39.125 11.703 1 95.44 76 THR A N 1
ATOM 598 C CA . THR A 1 76 ? -11.133 39.125 13.125 1 95.44 76 THR A CA 1
ATOM 599 C C . THR A 1 76 ? -11.117 37.719 13.695 1 95.44 76 THR A C 1
ATOM 601 O O . THR A 1 76 ? -11.062 36.75 12.945 1 95.44 76 THR A O 1
ATOM 604 N N . HIS A 1 77 ? -11.156 37.562 15 1 96.62 77 HIS A N 1
ATOM 605 C CA . HIS A 1 77 ? -11.227 36.281 15.656 1 96.62 77 HIS A CA 1
ATOM 606 C C . HIS A 1 77 ? -12.484 35.531 15.242 1 96.62 77 HIS A C 1
ATOM 608 O O . HIS A 1 77 ? -12.461 34.281 15.109 1 96.62 77 HIS A O 1
ATOM 614 N N . GLU A 1 78 ? -13.531 36.281 15.031 1 96.75 78 GLU A N 1
ATOM 615 C CA . GLU A 1 78 ? -14.773 35.656 14.578 1 96.75 78 GLU A CA 1
ATOM 616 C C . GLU A 1 78 ? -14.609 35.062 13.188 1 96.75 78 GLU A C 1
ATOM 618 O O . GLU A 1 78 ? -15.102 33.938 12.93 1 96.75 78 GLU A O 1
ATOM 623 N N . LYS A 1 79 ? -13.961 35.75 12.328 1 97.25 79 LYS A N 1
ATOM 624 C CA . LYS A 1 79 ? -13.711 35.25 10.977 1 97.25 79 LYS A CA 1
ATOM 625 C C . LYS A 1 79 ? -12.766 34.031 11 1 97.25 79 LYS A C 1
ATOM 627 O O . LYS A 1 79 ? -12.945 33.094 10.242 1 97.25 79 LYS A O 1
ATOM 632 N N . LEU A 1 80 ? -11.789 34.125 11.883 1 97 80 LEU A N 1
ATOM 633 C CA . LEU A 1 80 ? -10.859 33 12.031 1 97 80 LEU A CA 1
ATOM 634 C C . LEU A 1 80 ? -11.578 31.75 12.539 1 97 80 LEU A C 1
ATOM 636 O O . LEU A 1 80 ? -11.305 30.641 12.078 1 97 80 LEU A O 1
ATOM 640 N N . THR A 1 81 ? -12.469 32 13.492 1 97.19 81 THR A N 1
ATOM 641 C CA . THR A 1 81 ? -13.273 30.891 14.008 1 97.19 81 THR A CA 1
ATOM 642 C C . THR A 1 81 ? -14.109 30.266 12.891 1 97.19 81 THR A C 1
ATOM 644 O O . THR A 1 81 ? -14.203 29.047 12.797 1 97.19 81 THR A O 1
ATOM 647 N N . LEU A 1 82 ? -14.688 31.125 12.07 1 97.44 82 LEU A N 1
ATOM 648 C CA . LEU A 1 82 ? -15.484 30.656 10.945 1 97.44 82 LEU A CA 1
ATOM 649 C C . LEU A 1 82 ? -14.641 29.828 9.984 1 97.44 82 LEU A C 1
ATOM 651 O O . LEU A 1 82 ? -15.039 28.719 9.602 1 97.44 82 LEU A O 1
ATOM 655 N N . LEU A 1 83 ? -13.492 30.344 9.602 1 97.56 83 LEU A N 1
ATOM 656 C CA . LEU A 1 83 ? -12.609 29.641 8.672 1 97.56 83 LEU A CA 1
ATOM 657 C C . LEU A 1 83 ? -12.172 28.297 9.25 1 97.56 83 LEU A C 1
ATOM 659 O O . LEU A 1 83 ? -12.211 27.281 8.562 1 97.56 83 LEU A O 1
ATOM 663 N N . THR A 1 84 ? -11.766 28.234 10.531 1 96.88 84 THR A N 1
ATOM 664 C CA . THR A 1 84 ? -11.25 27.016 11.141 1 96.88 84 THR A CA 1
ATOM 665 C C . THR A 1 84 ? -12.352 25.969 11.273 1 96.88 84 THR A C 1
ATOM 667 O O . THR A 1 84 ? -12.102 24.766 11.172 1 96.88 84 THR A O 1
ATOM 670 N N . ALA A 1 85 ? -13.586 26.438 11.492 1 97.06 85 ALA A N 1
ATOM 671 C CA . ALA A 1 85 ? -14.711 25.516 11.547 1 97.06 85 ALA A CA 1
ATOM 672 C C . ALA A 1 85 ? -14.867 24.766 10.227 1 97.06 85 ALA A C 1
ATOM 674 O O . ALA A 1 85 ? -15.219 23.578 10.211 1 97.06 85 ALA A O 1
ATOM 675 N N . HIS A 1 86 ? -14.57 25.422 9.141 1 98.12 86 HIS A N 1
ATOM 676 C CA . HIS A 1 86 ? -14.805 24.844 7.82 1 98.12 86 HIS A CA 1
ATOM 677 C C . HIS A 1 86 ? -13.602 24.047 7.34 1 98.12 86 HIS A C 1
ATOM 679 O O . HIS A 1 86 ? -13.609 23.516 6.227 1 98.12 86 HIS A O 1
ATOM 685 N N . LEU A 1 87 ? -12.609 23.922 8.203 1 97.31 87 LEU A N 1
ATOM 686 C CA . LEU A 1 87 ? -11.594 22.891 7.965 1 97.31 87 LEU A CA 1
ATOM 687 C C . LEU A 1 87 ? -12.203 21.5 8.047 1 97.31 87 LEU A C 1
ATOM 689 O O . LEU A 1 87 ? -11.594 20.516 7.605 1 97.31 87 LEU A O 1
ATOM 693 N N . SER A 1 88 ? -13.445 21.406 8.539 1 97.69 88 SER A N 1
ATOM 694 C CA . SER A 1 88 ? -14.133 20.125 8.633 1 97.69 88 SER A CA 1
ATOM 695 C C . SER A 1 88 ? -15.008 19.875 7.414 1 97.69 88 SER A C 1
ATOM 697 O O . SER A 1 88 ? -15.633 18.828 7.297 1 97.69 88 SER A O 1
ATOM 699 N N . SER A 1 89 ? -15.07 20.859 6.48 1 98 89 SER A N 1
ATOM 700 C CA . SER A 1 89 ? -15.914 20.703 5.301 1 98 89 SER A CA 1
ATOM 701 C C . SER A 1 89 ? -15.469 19.516 4.457 1 98 89 SER A C 1
ATOM 703 O O . SER A 1 89 ? -14.273 19.281 4.289 1 98 89 SER A O 1
ATOM 705 N N . THR A 1 90 ? -16.406 18.781 3.885 1 97.19 90 THR A N 1
ATOM 706 C CA . THR A 1 90 ? -16.078 17.688 2.99 1 97.19 90 THR A CA 1
ATOM 707 C C . THR A 1 90 ? -15.82 18.188 1.574 1 97.19 90 THR A C 1
ATOM 709 O O . THR A 1 90 ? -15.422 17.422 0.696 1 97.19 90 THR A O 1
ATOM 712 N N . ASP A 1 91 ? -16.047 19.5 1.391 1 97.25 91 ASP A N 1
ATOM 713 C CA . ASP A 1 91 ? -15.75 20.125 0.108 1 97.25 91 ASP A CA 1
ATOM 714 C C . ASP A 1 91 ? -14.266 20.484 0.003 1 97.25 91 ASP A C 1
ATOM 716 O O . ASP A 1 91 ? -13.812 21.453 0.599 1 97.25 91 ASP A O 1
ATOM 720 N N . MET A 1 92 ? -13.609 19.781 -0.779 1 94.8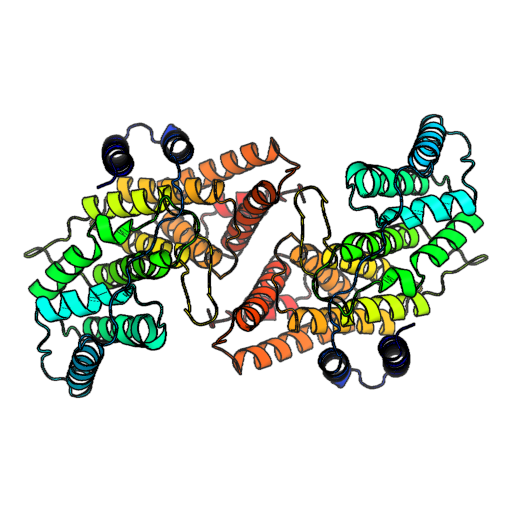1 92 MET A N 1
ATOM 721 C CA . MET A 1 92 ? -12.156 19.922 -0.898 1 94.81 92 MET A CA 1
ATOM 722 C C . MET A 1 92 ? -11.789 21.312 -1.431 1 94.81 92 MET A C 1
ATOM 724 O O . MET A 1 92 ? -10.758 21.859 -1.059 1 94.81 92 MET A O 1
ATOM 728 N N . ALA A 1 93 ? -12.586 21.812 -2.326 1 95.25 93 ALA A N 1
ATOM 729 C CA . ALA A 1 93 ? -12.32 23.125 -2.908 1 95.25 93 ALA A CA 1
ATOM 730 C C . ALA A 1 93 ? -12.336 24.203 -1.837 1 95.25 93 ALA A C 1
ATOM 732 O O . ALA A 1 93 ? -11.523 25.141 -1.876 1 95.25 93 ALA A O 1
ATOM 733 N N . LEU A 1 94 ? -13.227 24.062 -0.922 1 97.38 94 LEU A N 1
ATOM 734 C CA . LEU A 1 94 ? -13.32 25.016 0.171 1 97.38 94 LEU A CA 1
ATOM 735 C C . LEU A 1 94 ? -12.258 24.75 1.229 1 97.38 94 LEU A C 1
ATOM 737 O O . LEU A 1 94 ? -11.5 25.656 1.601 1 97.38 94 LEU A O 1
ATOM 741 N N . ARG A 1 95 ? -12.164 23.547 1.683 1 97.19 95 ARG A N 1
ATOM 742 C CA . ARG A 1 95 ? -11.32 23.172 2.814 1 97.19 95 ARG A CA 1
ATOM 743 C C . ARG A 1 95 ? -9.844 23.281 2.461 1 97.19 95 ARG A C 1
ATOM 745 O O . ARG A 1 95 ? -9.109 24.062 3.082 1 97.19 95 ARG A O 1
ATOM 752 N N . TYR A 1 96 ? -9.453 22.578 1.403 1 92.56 96 TYR A N 1
ATOM 753 C CA . TYR A 1 96 ? -8.039 22.406 1.098 1 92.56 96 TYR A CA 1
ATOM 754 C C . TYR A 1 96 ? -7.547 23.5 0.148 1 92.56 96 TYR A C 1
ATOM 756 O O . TYR A 1 96 ? -6.629 24.25 0.479 1 92.56 96 TYR A O 1
ATOM 764 N N . GLN A 1 97 ? -8.156 23.625 -0.989 1 91 97 GLN A N 1
ATOM 765 C CA . GLN A 1 97 ? -7.707 24.578 -2.004 1 91 97 GLN A CA 1
ATOM 766 C C . GLN A 1 97 ? -8.055 26 -1.607 1 91 97 GLN A C 1
ATOM 768 O O . GLN A 1 97 ? -7.449 26.953 -2.104 1 91 97 GLN A O 1
ATOM 773 N N . GLY A 1 98 ? -9.023 26.125 -0.735 1 95.88 98 GLY A N 1
ATOM 774 C CA . GLY A 1 98 ? -9.453 27.438 -0.273 1 95.88 98 GLY A CA 1
ATOM 775 C C . GLY A 1 98 ? -8.805 27.859 1.036 1 95.88 98 GLY A C 1
ATOM 776 O O . GLY A 1 98 ? -7.789 28.547 1.038 1 95.88 98 GLY A O 1
ATOM 777 N N . ILE A 1 99 ? -9.328 27.281 2.117 1 97.38 99 ILE A N 1
ATOM 778 C CA . ILE A 1 99 ? -9 27.75 3.461 1 97.38 99 ILE A CA 1
ATOM 779 C C . ILE A 1 99 ? -7.543 27.422 3.773 1 97.38 99 ILE A C 1
ATOM 781 O O . ILE A 1 99 ? -6.77 28.297 4.164 1 97.38 99 ILE A O 1
ATOM 785 N N . ASN A 1 100 ? -7.18 26.234 3.594 1 95.5 100 ASN A N 1
ATOM 786 C CA . ASN A 1 100 ? -5.824 25.812 3.928 1 95.5 100 ASN A CA 1
ATOM 787 C C . ASN A 1 100 ? -4.785 26.625 3.152 1 95.5 100 ASN A C 1
ATOM 789 O O . ASN A 1 100 ? -3.857 27.188 3.744 1 95.5 100 ASN A O 1
ATOM 793 N N . PHE A 1 101 ? -4.965 26.75 1.917 1 94.5 101 PHE A N 1
ATOM 794 C CA . PHE A 1 101 ? -4 27.438 1.077 1 94.5 101 PHE A CA 1
ATOM 795 C C . PHE A 1 101 ? -3.982 28.938 1.398 1 94.5 101 PHE A C 1
ATOM 797 O O . PHE A 1 101 ? -2.916 29.547 1.435 1 94.5 101 PHE A O 1
ATOM 804 N N . THR A 1 102 ? -5.113 29.484 1.574 1 96.38 102 THR A N 1
ATOM 805 C CA . THR A 1 102 ? -5.195 30.906 1.833 1 96.38 102 THR A CA 1
ATOM 806 C C . THR A 1 102 ? -4.566 31.25 3.182 1 96.38 102 THR A C 1
ATOM 808 O O . THR A 1 102 ? -3.857 32.25 3.307 1 96.38 102 THR A O 1
ATOM 811 N N . LEU A 1 103 ? -4.82 30.438 4.16 1 95.94 103 LEU A N 1
ATOM 812 C CA . LEU A 1 103 ? -4.195 30.672 5.457 1 95.94 103 LEU A CA 1
ATOM 813 C C . LEU A 1 103 ? -2.684 30.5 5.371 1 95.94 103 LEU A C 1
ATOM 815 O O . LEU A 1 103 ? -1.93 31.234 6.008 1 95.94 103 LEU A O 1
ATOM 819 N N . TYR A 1 104 ? -2.273 29.562 4.609 1 94.5 104 TYR A N 1
ATOM 820 C CA . TYR A 1 104 ? -0.844 29.391 4.375 1 94.5 104 TYR A CA 1
ATOM 821 C C . TYR A 1 104 ? -0.235 30.641 3.748 1 94.5 104 TYR A C 1
ATOM 823 O O . TYR A 1 104 ? 0.819 31.109 4.184 1 94.5 104 TYR A O 1
ATOM 831 N N . ASP A 1 105 ? -0.941 31.141 2.758 1 95.12 105 ASP A N 1
ATOM 832 C CA . ASP A 1 105 ? -0.487 32.375 2.098 1 95.12 105 ASP A CA 1
ATOM 833 C C . ASP A 1 105 ? -0.4 33.531 3.088 1 95.12 105 ASP A C 1
ATOM 835 O O . ASP A 1 105 ? 0.546 34.312 3.045 1 95.12 105 ASP A O 1
ATOM 839 N N . ALA A 1 106 ? -1.384 33.625 3.877 1 96.31 106 ALA A N 1
ATOM 840 C CA . ALA A 1 106 ? -1.407 34.688 4.887 1 96.31 106 ALA A CA 1
ATOM 841 C C . ALA A 1 106 ? -0.203 34.594 5.816 1 96.31 106 ALA A C 1
ATOM 843 O O . ALA A 1 106 ? 0.409 35.594 6.168 1 96.31 106 ALA A O 1
ATOM 844 N N . LEU A 1 107 ? 0.15 33.375 6.203 1 93.75 107 LEU A N 1
ATOM 845 C CA . LEU A 1 107 ? 1.293 33.156 7.082 1 93.75 107 LEU A CA 1
ATOM 846 C C . LEU A 1 107 ? 2.602 33.438 6.359 1 93.75 107 LEU A C 1
ATOM 848 O O . LEU A 1 107 ? 3.49 34.094 6.918 1 93.75 107 LEU A O 1
ATOM 852 N N . GLN A 1 108 ? 2.695 33.062 5.148 1 93.19 108 GLN A N 1
ATOM 853 C CA . GLN A 1 108 ? 3.889 33.281 4.344 1 93.19 108 GLN A CA 1
ATOM 854 C C . GLN A 1 108 ? 4.148 34.781 4.152 1 93.19 108 GLN A C 1
ATOM 856 O O . GLN A 1 108 ? 5.301 35.219 4.113 1 93.19 108 GLN A O 1
ATOM 861 N N . GLN A 1 109 ? 3.1 35.531 4.105 1 94.31 109 GLN A N 1
ATOM 862 C CA . GLN A 1 109 ? 3.201 36.969 3.861 1 94.31 109 GLN A CA 1
ATOM 863 C C . GLN A 1 109 ? 3.268 37.75 5.172 1 94.31 109 GLN A C 1
ATOM 865 O O . GLN A 1 109 ? 3.195 38.969 5.176 1 94.31 109 GLN A O 1
ATOM 870 N N . ASP A 1 110 ? 3.332 37.031 6.25 1 92.69 110 ASP A N 1
ATOM 871 C CA . ASP A 1 110 ? 3.363 37.656 7.574 1 92.69 110 ASP A CA 1
ATOM 872 C C . ASP A 1 110 ? 2.18 38.594 7.766 1 92.69 110 ASP A C 1
ATOM 874 O O . ASP A 1 110 ? 2.344 39.719 8.266 1 92.69 110 ASP A O 1
ATOM 878 N N . ALA A 1 111 ? 1.034 38.125 7.316 1 95 111 ALA A N 1
ATOM 879 C CA . ALA A 1 111 ? -0.141 38.969 7.293 1 95 111 ALA A CA 1
ATOM 880 C C . ALA A 1 111 ? -0.907 38.906 8.609 1 95 111 ALA A C 1
ATOM 882 O O . ALA A 1 111 ? -1.759 39.75 8.891 1 95 111 ALA A O 1
ATOM 883 N N . LEU A 1 112 ? -0.645 37.906 9.438 1 93.69 112 LEU A N 1
ATOM 884 C CA . LEU A 1 112 ? -1.331 37.75 10.711 1 93.69 112 LEU A CA 1
ATOM 885 C C . LEU A 1 112 ? -0.496 38.312 11.859 1 93.69 112 LEU A C 1
ATOM 887 O O . LEU A 1 112 ? 0.715 38.094 11.914 1 93.69 112 LEU A O 1
ATOM 891 N N . ASP A 1 113 ? -1.123 39 12.734 1 90.12 113 ASP A N 1
ATOM 892 C CA . ASP A 1 113 ? -0.396 39.531 13.883 1 90.12 113 ASP A CA 1
ATOM 893 C C . ASP A 1 113 ? -0.298 38.5 14.992 1 90.12 113 ASP A C 1
ATOM 895 O O . ASP A 1 113 ? -0.835 37.406 14.867 1 90.12 113 ASP A O 1
ATOM 899 N N . SER A 1 114 ? 0.39 38.812 16 1 87.38 114 SER A N 1
ATOM 900 C CA . SER A 1 114 ? 0.691 37.844 17.062 1 87.38 114 SER A CA 1
ATOM 901 C C . SER A 1 114 ? -0.58 37.375 17.766 1 87.38 114 SER A C 1
ATOM 903 O O . SER A 1 114 ? -0.675 36.219 18.188 1 87.38 114 SER A O 1
ATOM 905 N N . ALA A 1 115 ? -1.478 38.344 17.938 1 89.88 115 ALA A N 1
ATOM 906 C CA . ALA A 1 115 ? -2.732 37.969 18.594 1 89.88 115 ALA A CA 1
ATOM 907 C C . ALA A 1 115 ? -3.543 37 17.75 1 89.88 115 ALA A C 1
ATOM 909 O O . ALA A 1 115 ? -4.141 36.062 18.281 1 89.88 115 ALA A O 1
ATOM 910 N N . GLN A 1 116 ? -3.588 37.25 16.484 1 92.5 116 GLN A N 1
ATOM 911 C CA . GLN A 1 116 ? -4.277 36.375 15.547 1 92.5 116 GLN A CA 1
ATOM 912 C C . GLN A 1 116 ? -3.629 35 15.508 1 92.5 116 GLN A C 1
ATOM 914 O O . GLN A 1 116 ? -4.324 33.969 15.492 1 92.5 116 GLN A O 1
ATOM 919 N N . MET A 1 117 ? -2.344 34.969 15.562 1 91.12 117 MET A N 1
ATOM 920 C CA . MET A 1 117 ? -1.607 33.688 15.547 1 91.12 117 MET A CA 1
ATOM 921 C C . MET A 1 117 ? -1.888 32.906 16.812 1 91.12 117 MET A C 1
ATOM 923 O O . MET A 1 117 ? -2.127 31.688 16.75 1 91.12 117 MET A O 1
ATOM 927 N N . ALA A 1 118 ? -1.812 33.562 17.875 1 90.25 118 ALA A N 1
ATOM 928 C CA . ALA A 1 118 ? -2.1 32.906 19.156 1 90.25 118 ALA A CA 1
ATOM 929 C C . ALA A 1 118 ? -3.521 32.344 19.188 1 90.25 118 ALA A C 1
ATOM 931 O O . ALA A 1 118 ? -3.754 31.25 19.672 1 90.25 118 ALA A O 1
ATOM 932 N N . PHE A 1 119 ? -4.402 33.156 18.688 1 93.38 119 PHE A N 1
ATOM 933 C CA . PHE A 1 119 ? -5.797 32.75 18.641 1 93.38 119 PHE A CA 1
ATOM 934 C C . PHE A 1 119 ? -5.965 31.516 17.766 1 93.38 119 PHE A C 1
ATOM 936 O O . PHE A 1 119 ? -6.668 30.562 18.125 1 93.38 119 PHE A O 1
ATOM 943 N N . LEU A 1 120 ? -5.344 31.516 16.625 1 94.06 120 LEU A N 1
ATOM 944 C CA . LEU A 1 120 ? -5.418 30.391 15.695 1 94.06 120 LEU A CA 1
ATOM 945 C C . LEU A 1 120 ? -4.84 29.125 16.312 1 94.06 120 LEU A C 1
ATOM 947 O O . LEU A 1 120 ? -5.41 28.047 16.172 1 94.06 120 LEU A O 1
ATOM 951 N N . LEU A 1 121 ? -3.742 29.266 16.953 1 93.56 121 LEU A N 1
ATOM 952 C CA . LEU A 1 121 ? -3.129 28.125 17.641 1 93.56 121 LEU A CA 1
ATOM 953 C C . LEU A 1 121 ? -4.082 27.531 18.672 1 93.56 121 LEU A C 1
ATOM 955 O O . LEU A 1 121 ? -4.23 26.312 18.75 1 93.56 121 LEU A O 1
ATOM 959 N N . ASP A 1 122 ? -4.688 28.391 19.391 1 93.62 122 ASP A N 1
ATOM 960 C CA . ASP A 1 122 ? -5.641 27.953 20.406 1 93.62 122 ASP A CA 1
ATOM 961 C C . ASP A 1 122 ? -6.84 27.25 19.766 1 93.62 122 ASP A C 1
ATOM 963 O O . ASP A 1 122 ? -7.262 26.188 20.234 1 93.62 122 ASP A O 1
ATOM 967 N N . GLU A 1 123 ? -7.348 27.844 18.75 1 94.75 123 GLU A N 1
ATOM 968 C CA . GLU A 1 123 ? -8.516 27.297 18.062 1 94.75 123 GLU A CA 1
ATOM 969 C C . GLU A 1 123 ? -8.203 25.922 17.453 1 94.75 123 GLU A C 1
ATOM 971 O O . GLU A 1 123 ? -9.023 25 17.531 1 94.75 123 GLU A O 1
ATOM 976 N N . LEU A 1 124 ? -7.07 25.812 16.875 1 96.31 124 LEU A N 1
ATOM 977 C CA . LEU A 1 124 ? -6.695 24.594 16.172 1 96.31 124 LEU A CA 1
ATOM 978 C C . LEU A 1 124 ? -6.348 23.484 17.156 1 96.31 124 LEU A C 1
ATOM 980 O O . LEU A 1 124 ? -6.391 22.297 16.797 1 96.31 124 LEU A O 1
ATOM 984 N N . SER A 1 125 ? -6 23.828 18.359 1 95.94 125 SER A N 1
ATOM 985 C CA . SER A 1 125 ? -5.547 22.844 19.328 1 95.94 125 SER A CA 1
ATOM 986 C C . SER A 1 125 ? -6.66 22.469 20.312 1 95.94 125 SER A C 1
ATOM 988 O O . SER A 1 125 ? -6.402 21.875 21.359 1 95.94 125 SER A O 1
ATOM 990 N N . ARG A 1 126 ? -7.836 22.875 20 1 95.25 126 ARG A N 1
ATOM 991 C CA . ARG A 1 126 ? -8.969 22.469 20.828 1 95.25 126 ARG A CA 1
ATOM 992 C C . ARG A 1 126 ? -9.188 20.969 20.781 1 95.25 126 ARG A C 1
ATOM 994 O O . ARG A 1 126 ? -9.414 20.406 19.703 1 95.25 126 ARG A O 1
ATOM 1001 N N . PRO A 1 127 ? -9.195 20.297 21.906 1 96.25 127 PRO A N 1
ATOM 1002 C CA . PRO A 1 127 ? -9.281 18.828 21.922 1 96.25 127 PRO A CA 1
ATOM 1003 C C . PRO A 1 127 ? -10.578 18.312 21.312 1 96.25 127 PRO A C 1
ATOM 1005 O O . PRO A 1 127 ? -10.578 17.297 20.609 1 96.25 127 PRO A O 1
ATOM 1008 N N . ASP A 1 128 ? -11.68 18.969 21.578 1 94.69 128 ASP A N 1
ATOM 1009 C CA . ASP A 1 128 ? -12.977 18.5 21.078 1 94.69 128 ASP A CA 1
ATOM 1010 C C . ASP A 1 128 ? -12.984 18.422 19.547 1 94.69 128 ASP A C 1
ATOM 1012 O O . ASP A 1 128 ? -13.609 17.531 18.969 1 94.69 128 ASP A O 1
ATOM 1016 N N . ALA A 1 129 ? -12.305 19.375 18.922 1 95.44 129 ALA A N 1
ATOM 1017 C CA . ALA A 1 129 ? -12.227 19.391 17.469 1 95.44 129 ALA A CA 1
ATOM 1018 C C . ALA A 1 129 ? -11.141 18.453 16.953 1 95.44 129 ALA A C 1
ATOM 1020 O O . ALA A 1 129 ? -11.344 17.734 15.969 1 95.44 129 ALA A O 1
ATOM 1021 N N . LEU A 1 130 ? -10.07 18.375 17.656 1 97.19 130 LEU A N 1
ATOM 1022 C CA . LEU A 1 130 ? -8.93 17.547 17.266 1 97.19 130 LEU A CA 1
ATOM 1023 C C . LEU A 1 130 ? -9.273 16.062 17.328 1 97.19 130 LEU A C 1
ATOM 1025 O O . LEU A 1 130 ? -8.734 15.266 16.562 1 97.19 130 LEU A O 1
ATOM 1029 N N . PHE A 1 131 ? -10.164 15.727 18.234 1 98.06 131 PHE A N 1
ATOM 1030 C CA . PHE A 1 131 ? -10.43 14.312 18.469 1 98.06 131 PHE A CA 1
ATOM 1031 C C . PHE A 1 131 ? -11.875 13.977 18.125 1 98.06 131 PHE A C 1
ATOM 1033 O O . PHE A 1 131 ? -12.43 13 18.641 1 98.06 131 PHE A O 1
ATOM 1040 N N . SER A 1 132 ? -12.453 14.828 17.266 1 96.81 132 SER A N 1
ATOM 1041 C CA . SER A 1 132 ? -13.844 14.641 16.875 1 96.81 132 SER A CA 1
ATOM 1042 C C . SER A 1 132 ? -14.062 13.266 16.25 1 96.81 132 SER A C 1
ATOM 1044 O O . SER A 1 132 ? -13.453 12.938 15.234 1 96.81 132 SER A O 1
ATOM 1046 N N . HIS A 1 133 ? -14.914 12.398 16.828 1 97.5 133 HIS A N 1
ATOM 1047 C CA . HIS A 1 133 ? -15.32 11.078 16.359 1 97.5 133 HIS A CA 1
ATOM 1048 C C . HIS A 1 133 ? -14.117 10.172 16.141 1 97.5 133 HIS A C 1
ATOM 1050 O O . HIS A 1 133 ? -14.156 9.273 15.289 1 97.5 133 HIS A O 1
ATOM 1056 N N . ILE A 1 134 ? -13.039 10.445 16.906 1 98.12 134 ILE A N 1
ATOM 1057 C CA . ILE A 1 134 ? -11.781 9.781 16.594 1 98.12 134 ILE A CA 1
ATOM 1058 C C . ILE A 1 134 ? -11.812 8.344 17.109 1 98.12 134 ILE A C 1
ATOM 1060 O O . ILE A 1 134 ? -11.023 7.5 16.656 1 98.12 134 ILE A O 1
ATOM 1064 N N . LEU A 1 135 ? -12.727 7.977 18.031 1 97.94 135 LEU A N 1
ATOM 1065 C CA . LEU A 1 135 ? -12.836 6.633 18.594 1 97.94 135 LEU A CA 1
ATOM 1066 C C . LEU A 1 135 ? -13.773 5.77 17.75 1 97.94 135 LEU A C 1
ATOM 1068 O O . LEU A 1 135 ? -14 4.598 18.062 1 97.94 135 LEU A O 1
ATOM 1072 N N . GLU A 1 136 ? -14.328 6.312 16.656 1 97.81 136 GLU A N 1
ATOM 1073 C CA . GLU A 1 136 ? -15.297 5.637 15.805 1 97.81 136 GLU A CA 1
ATOM 1074 C C . GLU A 1 136 ? -14.641 5.105 14.531 1 97.81 136 GLU A C 1
ATOM 1076 O O . GLU A 1 136 ? -13.539 5.527 14.172 1 97.81 136 GLU A O 1
ATOM 1081 N N . PRO A 1 137 ? -15.336 4.078 13.852 1 96.12 137 PRO A N 1
ATOM 1082 C CA . PRO A 1 137 ? -14.828 3.682 12.531 1 96.12 137 PRO A CA 1
ATOM 1083 C C . PRO A 1 137 ? -14.695 4.859 11.57 1 96.12 137 PRO A C 1
ATOM 1085 O O . PRO A 1 137 ? -15.219 5.941 11.836 1 96.12 137 PRO A O 1
ATOM 1088 N N . ALA A 1 138 ? -13.945 4.648 10.516 1 96.56 138 ALA A N 1
ATOM 1089 C CA . ALA A 1 138 ? -13.672 5.703 9.539 1 96.56 138 ALA A CA 1
ATOM 1090 C C . ALA A 1 138 ? -14.945 6.484 9.211 1 96.56 138 ALA A C 1
ATOM 1092 O O . ALA A 1 138 ? -15.992 5.891 8.93 1 96.56 138 ALA A O 1
ATOM 1093 N N . ASN A 1 139 ? -14.938 7.746 9.344 1 97.69 139 ASN A N 1
ATOM 1094 C CA . ASN A 1 139 ? -16.047 8.648 9.086 1 97.69 139 ASN A CA 1
ATOM 1095 C C . ASN A 1 139 ? -15.578 9.984 8.523 1 97.69 139 ASN A C 1
ATOM 1097 O O . ASN A 1 139 ? -14.383 10.18 8.297 1 97.69 139 ASN A O 1
ATOM 1101 N N . THR A 1 140 ? -16.484 10.914 8.273 1 97.81 140 THR A N 1
ATOM 1102 C CA . THR A 1 140 ? -16.156 12.164 7.586 1 97.81 140 THR A CA 1
ATOM 1103 C C . THR A 1 140 ? -15.477 13.141 8.539 1 97.81 140 THR A C 1
ATOM 1105 O O . THR A 1 140 ? -14.891 14.133 8.102 1 97.81 140 THR A O 1
ATOM 1108 N N . ALA A 1 141 ? -15.445 12.883 9.828 1 98.31 141 ALA A N 1
ATOM 1109 C CA . ALA A 1 141 ? -14.82 13.781 10.797 1 98.31 141 ALA A CA 1
ATOM 1110 C C . ALA A 1 141 ? -13.305 13.812 10.609 1 98.31 141 ALA A C 1
ATOM 1112 O O . ALA A 1 141 ? -12.641 14.727 11.102 1 98.31 141 ALA A O 1
ATOM 1113 N N . VAL A 1 142 ? -12.781 12.812 9.906 1 98.56 142 VAL A N 1
ATOM 1114 C CA . VAL A 1 142 ? -11.344 12.742 9.688 1 98.56 142 VAL A CA 1
ATOM 1115 C C . VAL A 1 142 ? -10.867 13.977 8.93 1 98.56 142 VAL A C 1
ATOM 1117 O O . VAL A 1 142 ? -9.734 14.438 9.133 1 98.56 142 VAL A O 1
ATOM 1120 N N . PHE A 1 143 ? -11.688 14.547 8.094 1 98.31 143 PHE A N 1
ATOM 1121 C CA . PHE A 1 143 ? -11.273 15.695 7.293 1 98.31 143 PHE A CA 1
ATOM 1122 C C . PHE A 1 143 ? -10.961 16.891 8.188 1 98.31 143 PHE A C 1
ATOM 1124 O O . PHE A 1 143 ? -9.969 17.594 7.98 1 98.31 143 PHE A O 1
ATOM 1131 N N . GLY A 1 144 ? -11.773 17.078 9.148 1 97.75 144 GLY A N 1
ATOM 1132 C CA . GLY A 1 144 ? -11.531 18.172 10.086 1 97.75 144 GLY A CA 1
ATOM 1133 C C . GLY A 1 144 ? -10.336 17.938 10.984 1 97.75 144 GLY A C 1
ATOM 1134 O O . GLY A 1 144 ? -9.508 18.828 11.172 1 97.75 144 GLY A O 1
ATOM 1135 N N . ARG A 1 145 ? -10.227 16.703 11.562 1 97.56 145 ARG A N 1
ATOM 1136 C CA . ARG A 1 145 ? -9.141 16.359 12.469 1 97.56 145 ARG A CA 1
ATOM 1137 C C . ARG A 1 145 ? -7.781 16.516 11.789 1 97.56 145 ARG A C 1
ATOM 1139 O O . ARG A 1 145 ? -6.879 17.156 12.328 1 97.56 145 ARG A O 1
ATOM 1146 N N . SER A 1 146 ? -7.758 15.906 10.641 1 98.06 146 SER A N 1
ATOM 1147 C CA . SER A 1 146 ? -6.48 15.906 9.93 1 98.06 146 SER A CA 1
ATOM 1148 C C . SER A 1 146 ? -6.117 17.297 9.445 1 98.06 146 SER A C 1
ATOM 1150 O O . SER A 1 146 ? -4.949 17.703 9.484 1 98.06 146 SER A O 1
ATOM 1152 N N . ALA A 1 147 ? -7.078 18.062 9 1 97.94 147 ALA A N 1
ATOM 1153 C CA . ALA A 1 147 ? -6.824 19.422 8.539 1 97.94 147 ALA A CA 1
ATOM 1154 C C . ALA A 1 147 ? -6.305 20.297 9.68 1 97.94 147 ALA A C 1
ATOM 1156 O O . ALA A 1 147 ? -5.41 21.125 9.477 1 97.94 147 ALA A O 1
ATOM 1157 N N . ARG A 1 148 ? -6.887 20.141 10.828 1 97.69 148 ARG A N 1
ATOM 1158 C CA . ARG A 1 148 ? -6.449 20.922 11.984 1 97.69 148 ARG A CA 1
ATOM 1159 C C . ARG A 1 148 ? -5.016 20.578 12.367 1 97.69 148 ARG A C 1
ATOM 1161 O O . ARG A 1 148 ? -4.207 21.469 12.633 1 97.69 148 ARG A O 1
ATOM 1168 N N . VAL A 1 149 ? -4.703 19.266 12.344 1 98.25 149 VAL A N 1
ATOM 1169 C CA . VAL A 1 149 ? -3.344 18.844 12.656 1 98.25 149 VAL A CA 1
ATOM 1170 C C . VAL A 1 149 ? -2.371 19.422 11.633 1 98.25 149 VAL A C 1
ATOM 1172 O O . VAL A 1 149 ? -1.318 19.953 12 1 98.25 149 VAL A O 1
ATOM 1175 N N . ALA A 1 150 ? -2.764 19.344 10.391 1 97.44 150 ALA A N 1
ATOM 1176 C CA . ALA A 1 150 ? -1.918 19.875 9.328 1 97.44 150 ALA A CA 1
ATOM 1177 C C . ALA A 1 150 ? -1.686 21.375 9.508 1 97.44 150 ALA A C 1
ATOM 1179 O O . ALA A 1 150 ? -0.554 21.844 9.391 1 97.44 150 ALA A O 1
ATOM 1180 N N . MET A 1 151 ? -2.699 22.094 9.789 1 96.56 151 MET A N 1
ATOM 1181 C CA . MET A 1 151 ? -2.594 23.547 9.938 1 96.56 151 MET A CA 1
ATOM 1182 C C . MET A 1 151 ? -1.789 23.891 11.18 1 96.56 151 MET A C 1
ATOM 1184 O O . MET A 1 151 ? -1.053 24.891 11.188 1 96.56 151 MET A O 1
ATOM 1188 N N . LEU A 1 152 ? -1.975 23.094 12.211 1 95.88 152 LEU A N 1
ATOM 1189 C CA . LEU A 1 152 ? -1.177 23.297 13.414 1 95.88 152 LEU A CA 1
ATOM 1190 C C . LEU A 1 152 ? 0.313 23.219 13.102 1 95.88 152 LEU A C 1
ATOM 1192 O O . LEU A 1 152 ? 1.095 24.047 13.586 1 95.88 152 LEU A O 1
ATOM 1196 N N . ALA A 1 153 ? 0.699 22.25 12.273 1 95.88 153 ALA A N 1
ATOM 1197 C CA . ALA A 1 153 ? 2.092 22.125 11.852 1 95.88 153 ALA A CA 1
ATOM 1198 C C . ALA A 1 153 ? 2.564 23.391 11.133 1 95.88 153 ALA A C 1
ATOM 1200 O O . ALA A 1 153 ? 3.656 23.891 11.406 1 95.88 153 ALA A O 1
ATOM 1201 N N . VAL A 1 154 ? 1.705 23.891 10.289 1 94.31 154 VAL A N 1
ATOM 1202 C CA . VAL A 1 154 ? 2.059 25.062 9.484 1 94.31 154 VAL A CA 1
ATOM 1203 C C . VAL A 1 154 ? 2.25 26.266 10.391 1 94.31 154 VAL A C 1
ATOM 1205 O O . VAL A 1 154 ? 3.258 26.984 10.289 1 94.31 154 VAL A O 1
ATOM 1208 N N . ILE A 1 155 ? 1.313 26.484 11.273 1 92.94 155 ILE A N 1
ATOM 1209 C CA . ILE A 1 155 ? 1.363 27.656 12.148 1 92.94 155 ILE A CA 1
ATOM 1210 C C . ILE A 1 155 ? 2.6 27.578 13.039 1 92.94 155 ILE A C 1
ATOM 1212 O O . ILE A 1 155 ? 3.309 28.578 13.219 1 92.94 155 ILE A O 1
ATOM 1216 N N . LEU A 1 156 ? 2.873 26.422 13.547 1 92.44 156 LEU A N 1
ATOM 1217 C CA . LEU A 1 156 ? 4.012 26.25 14.438 1 92.44 156 LEU A CA 1
ATOM 1218 C C . LEU A 1 156 ? 5.324 26.484 13.703 1 92.44 156 LEU A C 1
ATOM 1220 O O . LEU A 1 156 ? 6.301 26.953 14.297 1 92.44 156 LEU A O 1
ATOM 1224 N N . HIS A 1 157 ? 5.289 26.172 12.469 1 90.69 157 HIS A N 1
ATOM 1225 C CA . HIS A 1 157 ? 6.465 26.422 11.648 1 90.69 157 HIS A CA 1
ATOM 1226 C C . HIS A 1 157 ? 6.762 27.922 11.547 1 90.69 157 HIS A C 1
ATOM 1228 O O . HIS A 1 157 ? 7.922 28.328 11.477 1 90.69 157 HIS A O 1
ATOM 1234 N N . PHE A 1 158 ? 5.711 28.719 11.578 1 87.81 158 PHE A N 1
ATOM 1235 C CA . PHE A 1 158 ? 5.879 30.156 11.391 1 87.81 158 PHE A CA 1
ATOM 1236 C C . PHE A 1 158 ? 6 30.859 12.727 1 87.81 158 PHE A C 1
ATOM 1238 O O . PHE A 1 158 ? 6.34 32.062 12.781 1 87.81 158 PHE A O 1
ATOM 1245 N N . VAL A 1 159 ? 5.625 30.125 13.75 1 79.06 159 VAL A N 1
ATOM 1246 C CA . VAL A 1 159 ? 5.723 30.75 15.062 1 79.06 159 VAL A CA 1
ATOM 1247 C C . VAL A 1 159 ? 7.164 30.688 15.562 1 79.06 159 VAL A C 1
ATOM 1249 O O . VAL A 1 159 ? 7.777 29.625 15.578 1 79.06 159 VAL A O 1
ATOM 1252 N N . THR A 1 160 ? 8.047 31.766 15.414 1 59.72 160 THR A N 1
ATOM 1253 C CA . THR A 1 160 ? 9.391 31.891 15.945 1 59.72 160 THR A CA 1
ATOM 1254 C C . THR A 1 160 ? 9.359 32.188 17.438 1 59.72 160 THR A C 1
ATOM 1256 O O . THR A 1 160 ? 8.57 33.031 17.891 1 59.72 160 THR A O 1
ATOM 1259 N N . PRO A 1 161 ? 9.875 31.141 18.312 1 53.41 161 PRO A N 1
ATOM 1260 C CA . PRO A 1 161 ? 9.906 31.484 19.734 1 53.41 161 PRO A CA 1
ATOM 1261 C C . PRO A 1 161 ? 10.469 32.875 19.984 1 53.41 161 PRO A C 1
ATOM 1263 O O . PRO A 1 161 ? 11.625 33.156 19.672 1 53.41 161 PRO A O 1
ATOM 1266 N N . ASP A 1 162 ? 10.133 33.844 19.422 1 49.81 162 ASP A N 1
ATOM 1267 C CA . ASP A 1 162 ? 10.711 35.094 19.891 1 49.81 162 ASP A CA 1
ATOM 1268 C C . ASP A 1 162 ? 10.523 35.25 21.406 1 49.81 162 ASP A C 1
ATOM 1270 O O . ASP A 1 162 ? 9.547 34.781 21.969 1 49.81 162 ASP A O 1
ATOM 1274 N N . VAL A 1 163 ? 11.711 35.594 22.172 1 48.88 163 VAL A N 1
ATOM 1275 C CA . VAL A 1 163 ? 11.906 35.781 23.609 1 48.88 163 VAL A CA 1
ATOM 1276 C C . VAL A 1 163 ? 10.648 36.375 24.234 1 48.88 163 VAL A C 1
ATOM 1278 O O . VAL A 1 163 ? 10.281 36.031 25.359 1 48.88 163 VAL A O 1
ATOM 1281 N N . GLN A 1 164 ? 10.156 37.406 23.797 1 45.34 164 GLN A N 1
ATOM 1282 C CA . GLN A 1 164 ? 9.398 38.344 24.625 1 45.34 164 GLN A CA 1
ATOM 1283 C C . GLN A 1 164 ? 7.938 37.906 24.734 1 45.34 164 GLN A C 1
ATOM 1285 O O . GLN A 1 164 ? 7.223 38.344 25.641 1 45.34 164 GLN A O 1
ATOM 1290 N N . SER A 1 165 ? 7.176 37.438 23.594 1 50.66 165 SER A N 1
ATOM 1291 C CA . SER A 1 165 ? 5.723 37.469 23.703 1 50.66 165 SER A CA 1
ATOM 1292 C C . SER A 1 165 ? 5.172 36.062 23.938 1 50.66 165 SER A C 1
ATOM 1294 O O . SER A 1 165 ? 5.934 35.125 24.156 1 50.66 165 SER A O 1
ATOM 1296 N N . HIS A 1 166 ? 4.09 35.5 23.125 1 54.69 166 HIS A N 1
ATOM 1297 C CA . HIS A 1 166 ? 3.215 34.344 23.328 1 54.69 166 HIS A CA 1
ATOM 1298 C C . HIS A 1 166 ? 3.865 33.062 22.828 1 54.69 166 HIS A C 1
ATOM 1300 O O . HIS A 1 166 ? 3.814 32.781 21.625 1 54.69 166 HIS A O 1
ATOM 1306 N N . THR A 1 167 ? 4.77 32.562 23.641 1 65.5 167 THR A N 1
ATOM 1307 C CA . THR A 1 167 ? 5.375 31.25 23.344 1 65.5 167 THR A CA 1
ATOM 1308 C C . THR A 1 167 ? 4.34 30.141 23.438 1 65.5 167 THR A C 1
ATOM 1310 O O . THR A 1 167 ? 3.635 30.031 24.453 1 65.5 167 THR A O 1
ATOM 1313 N N . PRO A 1 168 ? 4.016 29.5 22.328 1 73.69 168 PRO A N 1
ATOM 1314 C CA . PRO A 1 168 ? 3.092 28.375 22.422 1 73.69 168 PRO A CA 1
ATOM 1315 C C . PRO A 1 168 ? 3.461 27.391 23.531 1 73.69 168 PRO A C 1
ATOM 1317 O O . PRO A 1 168 ? 4.641 27.25 23.875 1 73.69 168 PRO A O 1
ATOM 1320 N N . ASP A 1 169 ? 2.465 27 24.266 1 88.38 169 ASP A N 1
ATOM 1321 C CA . ASP A 1 169 ? 2.66 25.906 25.203 1 88.38 169 ASP A CA 1
ATOM 1322 C C . ASP A 1 169 ? 3.025 24.625 24.469 1 88.38 169 ASP A C 1
ATOM 1324 O O . ASP A 1 169 ? 2.156 23.797 24.188 1 88.38 169 ASP A O 1
ATOM 1328 N N . LEU A 1 170 ? 4.305 24.469 24.172 1 92.94 170 LEU A N 1
ATOM 1329 C CA . LEU A 1 170 ? 4.785 23.359 23.375 1 92.94 170 LEU A CA 1
ATOM 1330 C C . LEU A 1 170 ? 4.473 22.031 24.047 1 92.94 170 LEU A C 1
ATOM 1332 O O . LEU A 1 170 ? 4.199 21.031 23.375 1 92.94 170 LEU A O 1
ATOM 1336 N N . ARG A 1 171 ? 4.535 22 25.328 1 93.94 171 ARG A N 1
ATOM 1337 C CA . ARG A 1 171 ? 4.246 20.75 26.031 1 93.94 171 ARG A CA 1
ATOM 1338 C C . ARG A 1 171 ? 2.809 20.297 25.781 1 93.94 171 ARG A C 1
ATOM 1340 O O . ARG A 1 171 ? 2.547 19.109 25.594 1 93.94 171 ARG A O 1
ATOM 1347 N N . ARG A 1 172 ? 1.96 21.281 25.859 1 95.56 172 ARG A N 1
ATOM 1348 C CA . ARG A 1 172 ? 0.564 20.984 25.562 1 95.56 172 ARG A CA 1
ATOM 1349 C C . ARG A 1 172 ? 0.417 20.391 24.156 1 95.56 172 ARG A C 1
ATOM 1351 O O . ARG A 1 172 ? -0.294 19.391 23.969 1 95.56 172 ARG A O 1
ATOM 1358 N N . ILE A 1 173 ? 1.112 20.953 23.188 1 96.75 173 ILE A N 1
ATOM 1359 C CA . ILE A 1 173 ? 1.047 20.484 21.812 1 96.75 173 ILE A CA 1
ATOM 1360 C C . ILE A 1 173 ? 1.623 19.078 21.719 1 96.75 173 ILE A C 1
ATOM 1362 O O . ILE A 1 173 ? 1.093 18.219 21 1 96.75 173 ILE A O 1
ATOM 1366 N N . VAL A 1 174 ? 2.67 18.828 22.469 1 98.31 174 VAL A N 1
ATOM 1367 C CA . VAL A 1 174 ? 3.287 17.5 22.5 1 98.31 174 VAL A CA 1
ATOM 1368 C C . VAL A 1 174 ? 2.273 16.469 22.984 1 98.31 174 VAL A C 1
ATOM 1370 O O . VAL A 1 174 ? 2.107 15.414 22.375 1 98.31 174 VAL A O 1
ATOM 1373 N N . ILE A 1 175 ? 1.602 16.797 24.031 1 98.56 175 ILE A N 1
ATOM 1374 C CA . ILE A 1 175 ? 0.645 15.867 24.609 1 98.56 175 ILE A CA 1
ATOM 1375 C C . ILE A 1 175 ? -0.52 15.648 23.656 1 98.56 175 ILE A C 1
ATOM 1377 O O . ILE A 1 175 ? -0.978 14.523 23.469 1 98.56 175 ILE A O 1
ATOM 1381 N N . LEU A 1 176 ? -0.986 16.688 23 1 98.31 176 LEU A N 1
ATOM 1382 C CA . LEU A 1 176 ? -2.074 16.578 22.047 1 98.31 176 LEU A CA 1
ATOM 1383 C C . LEU A 1 176 ? -1.65 15.734 20.844 1 98.31 176 LEU A C 1
ATOM 1385 O O . LEU A 1 176 ? -2.424 14.914 20.344 1 98.31 176 LEU A O 1
ATOM 1389 N N . ALA A 1 177 ? -0.418 15.93 20.359 1 98.75 177 ALA A N 1
ATOM 1390 C CA . ALA A 1 177 ? 0.106 15.148 19.25 1 98.75 177 ALA A CA 1
ATOM 1391 C C . ALA A 1 177 ? 0.209 13.672 19.609 1 98.75 177 ALA A C 1
ATOM 1393 O O . ALA A 1 177 ? -0.177 12.805 18.828 1 98.75 177 ALA A O 1
ATOM 1394 N N . ALA A 1 178 ? 0.736 13.43 20.797 1 98.88 178 ALA A N 1
ATOM 1395 C CA . ALA A 1 178 ? 0.835 12.055 21.266 1 98.88 178 ALA A CA 1
ATOM 1396 C C . ALA A 1 178 ? -0.544 11.406 21.359 1 98.88 178 ALA A C 1
ATOM 1398 O O . ALA A 1 178 ? -0.724 10.25 20.984 1 98.88 178 ALA A O 1
ATOM 1399 N N . MET A 1 179 ? -1.422 12.156 21.922 1 98.75 179 MET A N 1
ATOM 1400 C CA . MET A 1 179 ? -2.789 11.664 22.047 1 98.75 179 MET A CA 1
ATOM 1401 C C . MET A 1 179 ? -3.393 11.359 20.688 1 98.75 179 MET A C 1
ATOM 1403 O O . MET A 1 179 ? -4.012 10.312 20.484 1 98.75 179 MET A O 1
ATOM 1407 N N . TYR A 1 180 ? -3.254 12.258 19.766 1 98.81 180 TYR A N 1
ATOM 1408 C CA . TYR A 1 180 ? -3.73 12.047 18.406 1 98.81 180 TYR A CA 1
ATOM 1409 C C . TYR A 1 180 ? -3.158 10.766 17.812 1 98.81 180 TYR A C 1
ATOM 1411 O O . TYR A 1 180 ? -3.891 9.953 17.234 1 98.81 180 TYR A O 1
ATOM 1419 N N . LEU A 1 181 ? -1.884 10.531 17.984 1 98.88 181 LEU A N 1
ATOM 1420 C CA 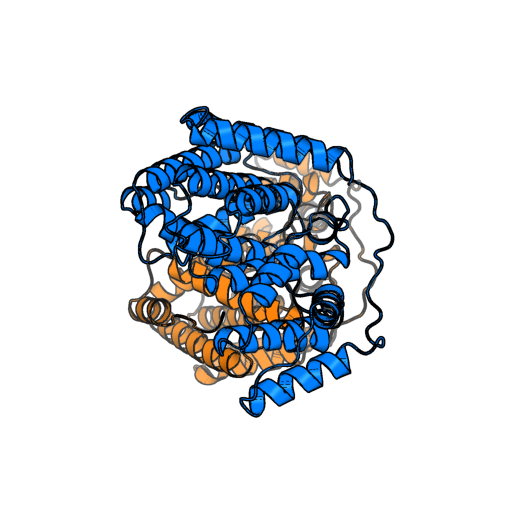. LEU A 1 181 ? -1.211 9.336 17.5 1 98.88 181 LEU A CA 1
ATOM 1421 C C . LEU A 1 181 ? -1.784 8.086 18.141 1 98.88 181 LEU A C 1
ATOM 1423 O O . LEU A 1 181 ? -1.963 7.059 17.484 1 98.88 181 LEU A O 1
ATOM 1427 N N . CYS A 1 182 ? -2.045 8.164 19.391 1 98.81 182 CYS A N 1
ATOM 1428 C CA . CYS A 1 182 ? -2.578 7.008 20.094 1 98.81 182 CYS A CA 1
ATOM 1429 C C . CYS A 1 182 ? -3.98 6.668 19.594 1 98.81 182 CYS A C 1
ATOM 1431 O O . CYS A 1 182 ? -4.367 5.5 19.578 1 98.81 182 CYS A O 1
ATOM 1433 N N . LEU A 1 183 ? -4.668 7.68 19.172 1 98.69 183 LEU A N 1
ATOM 1434 C CA . LEU A 1 183 ? -6.098 7.512 18.938 1 98.69 183 LEU A CA 1
ATOM 1435 C C . LEU A 1 183 ? -6.371 7.273 17.453 1 98.69 183 LEU A C 1
ATOM 1437 O O . LEU A 1 183 ? -7.25 6.48 17.109 1 98.69 183 LEU A O 1
ATOM 1441 N N . GLU A 1 184 ? -5.699 7.926 16.547 1 98.75 184 GLU A N 1
ATOM 1442 C CA . GLU A 1 184 ? -6.02 7.918 15.125 1 98.75 184 GLU A CA 1
ATOM 1443 C C . GLU A 1 184 ? -5.656 6.582 14.484 1 98.75 184 GLU A C 1
ATOM 1445 O O . GLU A 1 184 ? -4.555 6.066 14.695 1 98.75 184 GLU A O 1
ATOM 1450 N N . THR A 1 185 ? -6.668 5.996 13.758 1 98.44 185 THR A N 1
ATOM 1451 C CA . THR A 1 185 ? -6.422 4.734 13.062 1 98.44 185 THR A CA 1
ATOM 1452 C C . THR A 1 185 ? -6.859 4.824 11.602 1 98.44 185 THR A C 1
ATOM 1454 O O . THR A 1 185 ? -6.828 3.828 10.875 1 98.44 185 THR A O 1
ATOM 1457 N N . ASP A 1 186 ? -7.375 6.004 11.195 1 98.44 186 ASP A N 1
ATOM 1458 C CA . ASP A 1 186 ? -7.809 6.211 9.82 1 98.44 186 ASP A CA 1
ATOM 1459 C C . ASP A 1 186 ? -6.609 6.387 8.891 1 98.44 186 ASP A C 1
ATOM 1461 O O . ASP A 1 186 ? -5.922 7.406 8.945 1 98.44 186 ASP A O 1
ATOM 1465 N N . THR A 1 187 ? -6.367 5.414 8.039 1 98.56 187 THR A N 1
ATOM 1466 C CA . THR A 1 187 ? -5.184 5.449 7.188 1 98.56 187 THR A CA 1
ATOM 1467 C C . THR A 1 187 ? -5.555 5.836 5.758 1 98.56 187 THR A C 1
ATOM 1469 O O . THR A 1 187 ? -4.75 5.688 4.836 1 98.56 187 THR A O 1
ATOM 1472 N N . ARG A 1 188 ? -6.855 6.301 5.555 1 98.12 188 ARG A N 1
ATOM 1473 C CA . ARG A 1 188 ? -7.266 6.684 4.207 1 98.12 188 ARG A CA 1
ATOM 1474 C C . ARG A 1 188 ? -6.449 7.867 3.697 1 98.12 188 ARG A C 1
ATOM 1476 O O . ARG A 1 188 ? -6.125 8.781 4.461 1 98.12 188 ARG A O 1
ATOM 1483 N N . GLY A 1 189 ? -6.07 7.754 2.414 1 97.06 189 GLY A N 1
ATOM 1484 C CA . GLY A 1 189 ? -5.43 8.867 1.729 1 97.06 189 GLY A CA 1
ATOM 1485 C C . GLY A 1 189 ? -6.414 9.805 1.06 1 97.06 189 GLY A C 1
ATOM 1486 O O . GLY A 1 189 ? -7.082 10.586 1.731 1 97.06 189 GLY A O 1
ATOM 1487 N N . PHE A 1 190 ? -6.551 9.633 -0.189 1 96.81 190 PHE A N 1
ATOM 1488 C CA . PHE A 1 190 ? -7.488 10.422 -0.974 1 96.81 190 PHE A CA 1
ATOM 1489 C C . PHE A 1 190 ? -8.867 9.773 -0.989 1 96.81 190 PHE A C 1
ATOM 1491 O O . PHE A 1 190 ? -8.984 8.555 -1.134 1 96.81 190 PHE A O 1
ATOM 1498 N N . VAL A 1 191 ? -9.883 10.508 -0.782 1 97.44 191 VAL A N 1
ATOM 1499 C CA . VAL A 1 191 ? -11.273 10.055 -0.835 1 97.44 191 VAL A CA 1
ATOM 1500 C C . VAL A 1 191 ? -12 10.758 -1.976 1 97.44 191 VAL A C 1
ATOM 1502 O O . VAL A 1 191 ? -12.062 11.984 -2.018 1 97.44 191 VAL A O 1
ATOM 1505 N N . ASN A 1 192 ? -12.531 9.93 -2.973 1 96.69 192 ASN A N 1
ATOM 1506 C CA . ASN A 1 192 ? -13.234 10.5 -4.117 1 96.69 192 ASN A CA 1
ATOM 1507 C C . ASN A 1 192 ? -14.289 11.516 -3.678 1 96.69 192 ASN A C 1
ATOM 1509 O O . ASN A 1 192 ? -15.016 11.289 -2.711 1 96.69 192 ASN A O 1
ATOM 1513 N N . GLN A 1 193 ? -14.305 12.648 -4.273 1 93.94 193 GLN A N 1
ATOM 1514 C CA . GLN A 1 193 ? -15.266 13.734 -4.094 1 93.94 193 GLN A CA 1
ATOM 1515 C C . GLN A 1 193 ? -14.906 14.586 -2.883 1 93.94 193 GLN A C 1
ATOM 1517 O O . GLN A 1 193 ? -15.32 15.75 -2.791 1 93.94 193 GLN A O 1
ATOM 1522 N N . HIS A 1 194 ? -14.047 14.039 -1.87 1 96.44 194 HIS A N 1
ATOM 1523 C CA . HIS A 1 194 ? -13.805 14.773 -0.634 1 96.44 194 HIS A CA 1
ATOM 1524 C C . HIS A 1 194 ? -12.344 15.195 -0.519 1 96.44 194 HIS A C 1
ATOM 1526 O O . HIS A 1 194 ? -12 16.047 0.3 1 96.44 194 HIS A O 1
ATOM 1532 N N . GLY A 1 195 ? -11.516 14.516 -1.294 1 96 195 GLY A N 1
ATOM 1533 C CA . GLY A 1 195 ? -10.109 14.891 -1.285 1 96 195 GLY A CA 1
ATOM 1534 C C . GLY A 1 195 ? -9.305 14.141 -0.239 1 96 195 GLY A C 1
ATOM 1535 O O . GLY A 1 195 ? -9.656 13.023 0.142 1 96 195 GLY A O 1
ATOM 1536 N N . TRP A 1 196 ? -8.227 14.75 0.187 1 95.38 196 TRP A N 1
ATOM 1537 C CA . TRP A 1 196 ? -7.242 14.109 1.048 1 95.38 196 TRP A CA 1
ATOM 1538 C C . TRP A 1 196 ? -7.703 14.109 2.502 1 95.38 196 TRP A C 1
ATOM 1540 O O . TRP A 1 196 ? -7.973 15.172 3.07 1 95.38 196 TRP A O 1
ATOM 1550 N N . ALA A 1 197 ? -7.809 12.938 3.096 1 97.5 197 ALA A N 1
ATOM 1551 C CA . ALA A 1 197 ? -7.836 12.797 4.551 1 97.5 197 ALA A CA 1
ATOM 1552 C C . ALA A 1 197 ? -6.422 12.789 5.129 1 97.5 197 ALA A C 1
ATOM 1554 O O . ALA A 1 197 ? -5.973 13.797 5.691 1 97.5 197 ALA A O 1
ATOM 1555 N N . HIS A 1 198 ? -5.695 11.711 4.785 1 97.75 198 HIS A N 1
ATOM 1556 C CA . HIS A 1 198 ? -4.238 11.711 4.883 1 97.75 198 HIS A CA 1
ATOM 1557 C C . HIS A 1 198 ? -3.781 12.133 6.277 1 97.75 198 HIS A C 1
ATOM 1559 O O . HIS A 1 198 ? -2.877 12.961 6.41 1 97.75 198 HIS A O 1
ATOM 1565 N N . ALA A 1 199 ? -4.43 11.57 7.297 1 98.56 199 ALA A N 1
ATOM 1566 C CA . ALA A 1 199 ? -4.215 11.922 8.695 1 98.56 199 ALA A CA 1
ATOM 1567 C C . ALA A 1 199 ? -2.768 11.672 9.109 1 98.56 199 ALA A C 1
ATOM 1569 O O . ALA A 1 199 ? -2.176 12.484 9.836 1 98.56 199 ALA A O 1
ATOM 1570 N N . PHE A 1 200 ? -2.15 10.625 8.648 1 98.81 200 PHE A N 1
ATOM 1571 C CA . PHE A 1 200 ? -0.822 10.258 9.125 1 98.81 200 PHE A CA 1
ATOM 1572 C C . PHE A 1 200 ? 0.248 11.109 8.445 1 98.81 200 PHE A C 1
ATOM 1574 O O . PHE A 1 200 ? 1.344 11.281 8.984 1 98.81 200 PHE A O 1
ATOM 1581 N N . THR A 1 201 ? -0.021 11.617 7.273 1 98.19 201 THR A N 1
ATOM 1582 C CA . THR A 1 201 ? 0.842 12.656 6.719 1 98.19 201 THR A CA 1
ATOM 1583 C C . THR A 1 201 ? 0.795 13.914 7.574 1 98.19 201 THR A C 1
ATOM 1585 O O . THR A 1 201 ? 1.837 14.477 7.922 1 98.19 201 THR A O 1
ATOM 1588 N N . ALA A 1 202 ? -0.404 14.32 7.918 1 98.31 202 ALA A N 1
ATOM 1589 C CA . ALA A 1 202 ? -0.599 15.531 8.711 1 98.31 202 ALA A CA 1
ATOM 1590 C C . ALA A 1 202 ? 0.139 15.445 10.039 1 98.31 202 ALA A C 1
ATOM 1592 O O . ALA A 1 202 ? 0.876 16.359 10.414 1 98.31 202 ALA A O 1
ATOM 1593 N N . ILE A 1 203 ? -0.022 14.359 10.758 1 98.81 203 ILE A N 1
ATOM 1594 C CA . ILE A 1 203 ? 0.58 14.242 12.086 1 98.81 203 ILE A CA 1
ATOM 1595 C C . ILE A 1 203 ? 2.096 14.117 11.953 1 98.81 203 ILE A C 1
ATOM 1597 O O . ILE A 1 203 ? 2.842 14.625 12.797 1 98.81 203 ILE A O 1
ATOM 1601 N N . THR A 1 204 ? 2.59 13.469 10.906 1 98.75 204 THR A N 1
ATOM 1602 C CA . THR A 1 204 ? 4.031 13.375 10.703 1 98.75 204 THR A CA 1
ATOM 1603 C C . THR A 1 204 ? 4.629 14.758 10.43 1 98.75 204 THR A C 1
ATOM 1605 O O . THR A 1 204 ? 5.727 15.062 10.898 1 98.75 204 THR A O 1
ATOM 1608 N N . ASP A 1 205 ? 3.914 15.57 9.695 1 97.75 205 ASP A N 1
ATOM 1609 C CA . ASP A 1 205 ? 4.363 16.938 9.461 1 97.75 205 ASP A CA 1
ATOM 1610 C C . ASP A 1 205 ? 4.469 17.719 10.773 1 97.75 205 ASP A C 1
ATOM 1612 O O . ASP A 1 205 ? 5.426 18.469 10.984 1 97.75 205 ASP A O 1
ATOM 1616 N N . LEU A 1 206 ? 3.457 17.562 11.57 1 98.12 206 LEU A N 1
ATOM 1617 C CA . LEU A 1 206 ? 3.5 18.219 12.875 1 98.12 206 LEU A CA 1
ATOM 1618 C C . LEU A 1 206 ? 4.699 17.734 13.688 1 98.12 206 LEU A C 1
ATOM 1620 O O . LEU A 1 206 ? 5.414 18.547 14.281 1 98.12 206 LEU A O 1
ATOM 1624 N N . LEU A 1 207 ? 4.977 16.438 13.711 1 98.69 207 LEU A N 1
ATOM 1625 C CA . LEU A 1 207 ? 6.129 15.891 14.414 1 98.69 207 LEU A CA 1
ATOM 1626 C C . LEU A 1 207 ? 7.426 16.469 13.867 1 98.69 207 LEU A C 1
ATOM 1628 O O . LEU A 1 207 ? 8.352 16.75 14.633 1 98.69 207 LEU A O 1
ATOM 1632 N N . THR A 1 208 ? 7.465 16.641 12.562 1 97.88 208 THR A N 1
ATOM 1633 C CA . THR A 1 208 ? 8.664 17.172 11.914 1 97.88 208 THR A CA 1
ATOM 1634 C C . THR A 1 208 ? 8.953 18.594 12.383 1 97.88 208 THR A C 1
ATOM 1636 O O . THR A 1 208 ? 10.094 18.922 12.711 1 97.88 208 THR A O 1
ATOM 1639 N N . VAL A 1 209 ? 7.922 19.391 12.43 1 96.5 209 VAL A N 1
ATOM 1640 C CA . VAL A 1 209 ? 8.086 20.766 12.891 1 96.5 209 VAL A CA 1
ATOM 1641 C C . VAL A 1 209 ? 8.539 20.781 14.352 1 96.5 209 VAL A C 1
ATOM 1643 O O . VAL A 1 209 ? 9.461 21.516 14.719 1 96.5 209 VAL A O 1
ATOM 1646 N N . LEU A 1 210 ? 7.934 19.953 15.18 1 96.62 210 LEU A N 1
ATOM 1647 C CA . LEU A 1 210 ? 8.281 19.875 16.594 1 96.62 210 LEU A CA 1
ATOM 1648 C C . LEU A 1 210 ? 9.719 19.391 16.766 1 96.62 210 LEU A C 1
ATOM 1650 O O . LEU A 1 210 ? 10.453 19.891 17.625 1 96.62 210 LEU A O 1
ATOM 1654 N N . ALA A 1 211 ? 10.117 18.453 15.992 1 96.69 211 ALA A N 1
ATOM 1655 C CA . ALA A 1 211 ? 11.484 17.938 16.047 1 96.69 211 ALA A CA 1
ATOM 1656 C C . ALA A 1 211 ? 12.508 19.016 15.727 1 96.69 211 ALA A C 1
ATOM 1658 O O . ALA A 1 211 ? 13.609 19.016 16.266 1 96.69 211 ALA A O 1
ATOM 1659 N N . GLY A 1 212 ? 12.117 19.922 14.859 1 94.44 212 GLY A N 1
ATOM 1660 C CA . GLY A 1 212 ? 13.016 20.984 14.453 1 94.44 212 GLY A CA 1
ATOM 1661 C C . GLY A 1 212 ? 12.984 22.188 15.398 1 94.44 212 GLY A C 1
ATOM 1662 O O . GLY A 1 212 ? 13.758 23.125 15.234 1 94.44 212 GLY A O 1
ATOM 1663 N N . THR A 1 213 ? 12.133 22.172 16.344 1 92.38 213 THR A N 1
ATOM 1664 C CA . THR A 1 213 ? 11.984 23.281 17.281 1 92.38 213 THR A CA 1
ATOM 1665 C C . THR A 1 213 ? 13.023 23.188 18.391 1 92.38 213 THR A C 1
ATOM 1667 O O . THR A 1 213 ? 12.977 22.281 19.219 1 92.38 213 THR A O 1
ATOM 1670 N N . GLU A 1 214 ? 13.93 24.172 18.516 1 90.75 214 GLU A N 1
ATOM 1671 C CA . GLU A 1 214 ? 15.055 24.156 19.438 1 90.75 214 GLU A CA 1
ATOM 1672 C C . GLU A 1 214 ? 14.578 24.219 20.891 1 90.75 214 GLU A C 1
ATOM 1674 O O . GLU A 1 214 ? 15.164 23.578 21.766 1 90.75 214 GLU A O 1
ATOM 1679 N N . ALA A 1 215 ? 13.516 24.875 21.109 1 90.75 215 ALA A N 1
ATOM 1680 C CA . ALA A 1 215 ? 13.023 25.094 22.469 1 90.75 215 ALA A CA 1
ATOM 1681 C C . ALA A 1 215 ? 12.398 23.812 23.031 1 90.75 215 ALA A C 1
ATOM 1683 O O . ALA A 1 215 ? 12.164 23.719 24.234 1 90.75 215 ALA A O 1
ATOM 1684 N N . LEU A 1 216 ? 12.109 22.859 22.219 1 94.5 216 LEU A N 1
ATOM 1685 C CA . LEU A 1 216 ? 11.492 21.609 22.672 1 94.5 216 LEU A CA 1
ATOM 1686 C C . LEU A 1 216 ? 12.539 20.656 23.219 1 94.5 216 LEU A C 1
ATOM 1688 O O . LEU A 1 216 ? 13.5 20.312 22.531 1 94.5 216 LEU A O 1
ATOM 1692 N N . PRO A 1 217 ? 12.344 20.203 24.469 1 95 217 PRO A N 1
ATOM 1693 C CA . PRO A 1 217 ? 13.32 19.297 25.078 1 95 217 PRO A CA 1
ATOM 1694 C C . PRO A 1 217 ? 13.469 17.984 24.297 1 95 217 PRO A C 1
ATOM 1696 O O . PRO A 1 217 ? 12.516 17.516 23.672 1 95 217 PRO A O 1
ATOM 1699 N N . ARG A 1 218 ? 14.617 17.391 24.406 1 95.94 218 ARG A N 1
ATOM 1700 C CA . ARG A 1 218 ? 14.922 16.125 23.766 1 95.94 218 ARG A CA 1
ATOM 1701 C C . ARG A 1 218 ? 13.961 15.023 24.219 1 95.94 218 ARG A C 1
ATOM 1703 O O . ARG A 1 218 ? 13.562 14.172 23.422 1 95.94 218 ARG A O 1
ATOM 1710 N N . ALA A 1 219 ? 13.609 15.039 25.484 1 96.94 219 ALA A N 1
ATOM 1711 C CA . ALA A 1 219 ? 12.711 14.031 26.047 1 96.94 219 ALA A CA 1
ATOM 1712 C C . ALA A 1 219 ? 11.367 14.023 25.312 1 96.94 219 ALA A C 1
ATOM 1714 O O . ALA A 1 219 ? 10.781 12.961 25.094 1 96.94 219 ALA A O 1
ATOM 1715 N N . ASP A 1 220 ? 10.875 15.203 24.984 1 98 220 ASP A N 1
ATOM 1716 C CA . ASP A 1 220 ? 9.594 15.328 24.281 1 98 220 ASP A CA 1
ATOM 1717 C C . ASP A 1 220 ? 9.688 14.797 22.859 1 98 220 ASP A C 1
ATOM 1719 O O . ASP A 1 220 ? 8.766 14.141 22.375 1 98 220 ASP A O 1
ATOM 1723 N N . LYS A 1 221 ? 10.797 15.07 22.203 1 98.19 221 LYS A N 1
ATOM 1724 C CA . LYS A 1 221 ? 11.023 14.562 20.844 1 98.19 221 LYS A CA 1
ATOM 1725 C C . LYS A 1 221 ? 11.094 13.039 20.844 1 98.19 221 LYS A C 1
ATOM 1727 O O . LYS A 1 221 ? 10.516 12.383 19.969 1 98.19 221 LYS A O 1
ATOM 1732 N N . LEU A 1 222 ? 11.758 12.516 21.828 1 98.06 222 LEU A N 1
ATOM 1733 C CA . LEU A 1 222 ? 11.844 11.07 21.984 1 98.06 222 LEU A CA 1
ATOM 1734 C C . LEU A 1 222 ? 10.469 10.461 22.234 1 98.06 222 LEU A C 1
ATOM 1736 O O . LEU A 1 222 ? 10.125 9.43 21.641 1 98.06 222 LEU A O 1
ATOM 1740 N N . PHE A 1 223 ? 9.734 11.094 23.094 1 98.62 223 PHE A N 1
ATOM 1741 C CA . PHE A 1 223 ? 8.383 10.672 23.453 1 98.62 223 PHE A CA 1
ATOM 1742 C C . PHE A 1 223 ? 7.504 10.562 22.203 1 98.62 223 PHE A C 1
ATOM 1744 O O . PHE A 1 223 ? 6.82 9.562 22.016 1 98.62 223 PHE A O 1
ATOM 1751 N N . LEU A 1 224 ? 7.566 11.508 21.344 1 98.81 224 LEU A N 1
ATOM 1752 C CA . LEU A 1 224 ? 6.746 11.555 20.141 1 98.81 224 LEU A CA 1
ATOM 1753 C C . LEU A 1 224 ? 7.219 10.531 19.125 1 98.81 224 LEU A C 1
ATOM 1755 O O . LEU A 1 224 ? 6.402 9.891 18.453 1 98.81 224 LEU A O 1
ATOM 1759 N N . MET A 1 225 ? 8.531 10.344 19 1 98.75 225 MET A N 1
ATOM 1760 C CA . MET A 1 225 ? 9.078 9.344 18.094 1 98.75 225 MET A CA 1
ATOM 1761 C C . MET A 1 225 ? 8.578 7.953 18.453 1 98.75 225 MET A C 1
ATOM 1763 O O . MET A 1 225 ? 8.094 7.219 17.578 1 98.75 225 MET A O 1
ATOM 1767 N N . MET A 1 226 ? 8.656 7.652 19.719 1 98.69 226 MET A N 1
ATOM 1768 C CA . MET A 1 226 ? 8.242 6.332 20.188 1 98.69 226 MET A CA 1
ATOM 1769 C C . MET A 1 226 ? 6.734 6.152 20.031 1 98.69 226 MET A C 1
ATOM 1771 O O . MET A 1 226 ? 6.266 5.051 19.734 1 98.69 226 MET A O 1
ATOM 1775 N N . THR A 1 227 ? 5.977 7.211 20.281 1 98.88 227 THR A N 1
ATOM 1776 C CA . THR A 1 227 ? 4.527 7.133 20.109 1 98.88 227 THR A CA 1
ATOM 1777 C C . THR A 1 227 ? 4.164 6.824 18.672 1 98.88 227 THR A C 1
ATOM 1779 O O . THR A 1 227 ? 3.293 5.996 18.406 1 98.88 227 THR A O 1
ATOM 1782 N N . LEU A 1 228 ? 4.844 7.48 17.734 1 98.94 228 LEU A N 1
ATOM 1783 C CA . LEU A 1 228 ? 4.613 7.223 16.328 1 98.94 228 LEU A CA 1
ATOM 1784 C C . LEU A 1 228 ? 4.895 5.762 15.984 1 98.94 228 LEU A C 1
ATOM 1786 O O . LEU A 1 228 ? 4.074 5.102 15.344 1 98.94 228 LEU A O 1
ATOM 1790 N N . LEU A 1 229 ? 6.039 5.25 16.422 1 98.75 229 LEU A N 1
ATOM 1791 C CA . LEU A 1 229 ? 6.43 3.879 16.109 1 98.75 229 LEU A CA 1
ATOM 1792 C C . LEU A 1 229 ? 5.41 2.885 16.656 1 98.75 229 LEU A C 1
ATOM 1794 O O . LEU A 1 229 ? 5.004 1.955 15.953 1 98.75 229 LEU A O 1
ATOM 1798 N N . GLU A 1 230 ? 4.992 3.094 17.859 1 98.75 230 GLU A N 1
ATOM 1799 C CA . GLU A 1 230 ? 4.027 2.18 18.469 1 98.75 230 GLU A CA 1
ATOM 1800 C C . GLU A 1 230 ? 2.689 2.221 17.734 1 98.75 230 GLU A C 1
ATOM 1802 O O . GLU A 1 230 ? 2.004 1.201 17.625 1 98.75 230 GLU A O 1
ATOM 1807 N N . ARG A 1 231 ? 2.297 3.383 17.281 1 98.88 231 ARG A N 1
ATOM 1808 C CA . ARG A 1 231 ? 1.059 3.494 16.516 1 98.88 231 ARG A CA 1
ATOM 1809 C C . ARG A 1 231 ? 1.156 2.729 15.195 1 98.88 231 ARG A C 1
ATOM 1811 O O . ARG A 1 231 ? 0.247 1.976 14.844 1 98.88 231 ARG A O 1
ATOM 1818 N N . VAL A 1 232 ? 2.254 2.885 14.469 1 98.81 232 VAL A N 1
ATOM 1819 C CA . VAL A 1 232 ? 2.43 2.23 13.18 1 98.81 232 VAL A CA 1
ATOM 1820 C C . VAL A 1 232 ? 2.383 0.714 13.352 1 98.81 232 VAL A C 1
ATOM 1822 O O . VAL A 1 232 ? 1.78 0.007 12.547 1 98.81 232 VAL A O 1
ATOM 1825 N N . LYS A 1 233 ? 2.889 0.228 14.453 1 98.06 233 LYS A N 1
ATOM 1826 C CA . LYS A 1 233 ? 2.9 -1.201 14.75 1 98.06 233 LYS A CA 1
ATOM 1827 C C . LYS A 1 233 ? 1.482 -1.761 14.82 1 98.06 233 LYS A C 1
ATOM 1829 O O . LYS A 1 233 ? 1.271 -2.957 14.609 1 98.06 233 LYS A O 1
ATOM 1834 N N . ARG A 1 234 ? 0.546 -0.882 15.039 1 98.31 234 ARG A N 1
ATOM 1835 C CA . ARG A 1 234 ? -0.768 -1.352 15.469 1 98.31 234 ARG A CA 1
ATOM 1836 C C . ARG A 1 234 ? -1.832 -1.019 14.422 1 98.31 234 ARG A C 1
ATOM 1838 O O . ARG A 1 234 ? -3.021 -1.251 14.648 1 98.31 234 ARG A O 1
ATOM 1845 N N . LEU A 1 235 ? -1.453 -0.466 13.312 1 98.56 235 LEU A N 1
ATOM 1846 C CA . LEU A 1 235 ? -2.432 -0.092 12.297 1 98.56 235 LEU A CA 1
ATOM 1847 C C . LEU A 1 235 ? -2.928 -1.319 11.547 1 98.56 235 LEU A C 1
ATOM 1849 O O . LEU A 1 235 ? -2.129 -2.066 10.969 1 98.56 235 LEU A O 1
ATOM 1853 N N . ASN A 1 236 ? -4.254 -1.473 11.484 1 98 236 ASN A N 1
ATOM 1854 C CA . ASN A 1 236 ? -4.867 -2.633 10.844 1 98 236 ASN A CA 1
ATOM 1855 C C . ASN A 1 236 ? -5.117 -2.387 9.359 1 98 236 ASN A C 1
ATOM 1857 O O . ASN A 1 236 ? -5.477 -3.309 8.625 1 98 236 ASN A O 1
ATOM 1861 N N . THR A 1 237 ? -5.02 -1.147 8.883 1 98.31 237 THR A N 1
ATOM 1862 C CA . THR A 1 237 ? -5.207 -0.76 7.488 1 98.31 237 THR A CA 1
ATOM 1863 C C . THR A 1 237 ? -3.916 -0.184 6.91 1 98.31 237 THR A C 1
ATOM 1865 O O . THR A 1 237 ? -3.016 0.205 7.656 1 98.31 237 THR A O 1
ATOM 1868 N N . PRO A 1 238 ? -3.764 -0.103 5.664 1 98.5 238 PRO A N 1
ATOM 1869 C CA . PRO A 1 238 ? -2.453 0.158 5.066 1 98.5 238 PRO A CA 1
ATOM 1870 C C . PRO A 1 238 ? -2.121 1.646 4.996 1 98.5 238 PRO A C 1
ATOM 1872 O O . PRO A 1 238 ? -3.01 2.471 4.766 1 98.5 238 PRO A O 1
ATOM 1875 N N . LEU A 1 239 ? -0.901 1.995 5.207 1 98.62 239 LEU A N 1
ATOM 1876 C CA . LEU A 1 239 ? -0.312 3.287 4.871 1 98.62 239 LEU A CA 1
ATOM 1877 C C . LEU A 1 239 ? 0.374 3.232 3.508 1 98.62 239 LEU A C 1
ATOM 1879 O O . LEU A 1 239 ? 1.498 2.74 3.395 1 98.62 239 LEU A O 1
ATOM 1883 N N . ILE A 1 240 ? -0.318 3.814 2.475 1 98.31 240 ILE A N 1
ATOM 1884 C CA . ILE A 1 240 ? 0.188 3.512 1.141 1 98.31 240 ILE A CA 1
ATOM 1885 C C . ILE A 1 240 ? 0.129 4.762 0.269 1 98.31 240 ILE A C 1
ATOM 1887 O O . ILE A 1 240 ? 0.195 4.676 -0.96 1 98.31 240 ILE A O 1
ATOM 1891 N N . TYR A 1 241 ? 0.012 5.953 0.866 1 97.25 241 TYR A N 1
ATOM 1892 C CA . TYR A 1 241 ? -0.132 7.164 0.06 1 97.25 241 TYR A CA 1
ATOM 1893 C C . TYR A 1 241 ? 0.952 8.18 0.402 1 97.25 241 TYR A C 1
ATOM 1895 O O . TYR A 1 241 ? 0.692 9.383 0.442 1 97.25 241 TYR A O 1
ATOM 1903 N N . GLY A 1 242 ? 2.154 7.703 0.679 1 96.62 242 GLY A N 1
ATOM 1904 C CA . GLY A 1 242 ? 3.311 8.57 0.842 1 96.62 242 GLY A CA 1
ATOM 1905 C C . GLY A 1 242 ? 3.67 8.812 2.295 1 96.62 242 GLY A C 1
ATOM 1906 O O . GLY A 1 242 ? 4.691 9.445 2.59 1 96.62 242 GLY A O 1
ATOM 1907 N N . GLU A 1 243 ? 2.869 8.312 3.25 1 98.19 243 GLU A N 1
ATOM 1908 C CA . GLU A 1 243 ? 3.121 8.539 4.672 1 98.19 243 GLU A CA 1
ATOM 1909 C C . GLU A 1 243 ? 4.488 7.996 5.082 1 98.19 243 GLU A C 1
ATOM 1911 O O . GLU A 1 243 ? 5.184 8.609 5.898 1 98.19 243 GLU A O 1
ATOM 1916 N N . ASN A 1 244 ? 4.848 6.867 4.465 1 97.88 244 ASN A N 1
ATOM 1917 C CA . ASN A 1 244 ? 6.086 6.199 4.848 1 97.88 244 ASN A CA 1
ATOM 1918 C C . ASN A 1 244 ? 7.309 7.043 4.5 1 97.88 244 ASN A C 1
ATOM 1920 O O . ASN A 1 244 ? 8.281 7.074 5.25 1 97.88 244 ASN A O 1
ATOM 1924 N N . ASP A 1 245 ? 7.277 7.711 3.381 1 96.69 245 ASP A N 1
ATOM 1925 C CA . ASP A 1 245 ? 8.391 8.578 2.99 1 96.69 245 ASP A CA 1
ATOM 1926 C C . ASP A 1 245 ? 8.578 9.711 3.996 1 96.69 245 ASP A C 1
ATOM 1928 O O . ASP A 1 245 ? 9.711 10.008 4.391 1 96.69 245 ASP A O 1
ATOM 1932 N N . ARG A 1 246 ? 7.473 10.297 4.363 1 97.31 246 ARG A N 1
ATOM 1933 C CA . ARG A 1 246 ? 7.512 11.398 5.328 1 97.31 246 ARG A CA 1
ATOM 1934 C C . ARG A 1 246 ? 7.984 10.914 6.691 1 97.31 246 ARG A C 1
ATOM 1936 O O . ARG A 1 246 ? 8.789 11.57 7.348 1 97.31 246 ARG A O 1
ATOM 1943 N N . MET A 1 247 ? 7.504 9.758 7.086 1 98.62 247 MET A N 1
ATOM 1944 C CA . MET A 1 247 ? 7.914 9.188 8.367 1 98.62 247 MET A CA 1
ATOM 1945 C C . MET A 1 247 ? 9.398 8.852 8.359 1 98.62 247 MET A C 1
ATOM 1947 O O . MET A 1 247 ? 10.102 9.109 9.344 1 98.62 247 MET A O 1
ATOM 1951 N N . ALA A 1 248 ? 9.836 8.289 7.238 1 98.19 248 ALA A N 1
ATOM 1952 C CA . ALA A 1 248 ? 11.25 7.934 7.129 1 98.19 248 ALA A CA 1
ATOM 1953 C C . ALA A 1 248 ? 12.141 9.172 7.195 1 98.19 248 ALA A C 1
ATOM 1955 O O . ALA A 1 248 ? 13.18 9.164 7.852 1 98.19 248 ALA A O 1
ATOM 1956 N N . MET A 1 249 ? 11.742 10.203 6.523 1 97.56 249 MET A N 1
ATOM 1957 C CA . MET A 1 249 ? 12.492 11.461 6.562 1 97.56 249 MET A CA 1
ATOM 1958 C C . MET A 1 249 ? 12.531 12.023 7.977 1 97.56 249 MET A C 1
ATOM 1960 O O . MET A 1 249 ? 13.594 12.422 8.461 1 97.56 249 MET A O 1
ATOM 1964 N N . TYR A 1 250 ? 11.414 12.055 8.664 1 98.38 250 TYR A N 1
ATOM 1965 C CA . TYR A 1 250 ? 11.305 12.516 10.039 1 98.38 250 TYR A CA 1
ATOM 1966 C C . TYR A 1 250 ? 12.227 11.719 10.953 1 98.38 250 TYR A C 1
ATOM 1968 O O . TYR A 1 250 ? 13.016 12.297 11.711 1 98.38 250 TYR A O 1
ATOM 1976 N N . LEU A 1 251 ? 12.148 10.383 10.859 1 98.56 251 LEU A N 1
ATOM 1977 C CA . LEU A 1 251 ? 12.945 9.5 11.711 1 98.56 251 LEU A CA 1
ATOM 1978 C C . LEU A 1 251 ? 14.43 9.648 11.414 1 98.56 251 LEU A C 1
ATOM 1980 O O . LEU A 1 251 ? 15.25 9.672 12.336 1 98.56 251 LEU A O 1
ATOM 1984 N N . SER A 1 252 ? 14.75 9.758 10.148 1 97.62 252 SER A N 1
ATOM 1985 C CA . SER A 1 252 ? 16.141 9.938 9.742 1 97.62 252 SER A CA 1
ATOM 1986 C C . SER A 1 252 ? 16.719 11.242 10.273 1 97.62 252 SER A C 1
ATOM 1988 O O . SER A 1 252 ? 17.812 11.266 10.82 1 97.62 252 SER A O 1
ATOM 1990 N N . GLU A 1 253 ? 15.922 12.266 10.109 1 96.62 253 GLU A N 1
ATOM 1991 C CA . GLU A 1 253 ? 16.375 13.57 10.586 1 96.62 253 GLU A CA 1
ATOM 1992 C C . GLU A 1 253 ? 16.578 13.57 12.094 1 96.62 253 GLU A C 1
ATOM 1994 O O . GLU A 1 253 ? 17.594 14.086 12.586 1 96.62 253 GLU A O 1
ATOM 1999 N N . LEU A 1 254 ? 15.703 13.031 12.805 1 97.06 254 LEU A N 1
ATOM 2000 C CA . LEU A 1 254 ? 15.82 12.945 14.258 1 97.06 254 LEU A CA 1
ATOM 2001 C C . LEU A 1 254 ? 17.047 12.125 14.656 1 97.06 254 LEU A C 1
ATOM 2003 O O . LEU A 1 254 ? 17.812 12.523 15.539 1 97.06 254 LEU A O 1
ATOM 2007 N N . ALA A 1 255 ? 17.219 10.977 13.992 1 97.5 255 ALA A N 1
ATOM 2008 C CA . ALA A 1 255 ? 18.328 10.078 14.297 1 97.5 255 ALA A CA 1
ATOM 2009 C C . ALA A 1 255 ? 19.672 10.758 14.047 1 97.5 255 ALA A C 1
ATOM 2011 O O . ALA A 1 255 ? 20.656 10.461 14.719 1 97.5 255 ALA A O 1
ATOM 2012 N N . ASN A 1 256 ? 19.703 11.664 13.148 1 97 256 ASN A N 1
ATOM 2013 C CA . ASN A 1 256 ? 20.938 12.375 12.812 1 97 256 ASN A CA 1
ATOM 2014 C C . ASN A 1 256 ? 21.188 13.531 13.773 1 97 256 ASN A C 1
ATOM 2016 O O . ASN A 1 256 ? 22.312 14.023 13.867 1 97 256 ASN A O 1
ATOM 2020 N N . ARG A 1 257 ? 20.219 13.969 14.477 1 95.62 257 ARG A N 1
ATOM 2021 C CA . ARG A 1 257 ? 20.328 15.125 15.359 1 95.62 257 ARG A CA 1
ATOM 2022 C C . ARG A 1 257 ? 21.062 14.758 16.656 1 95.62 257 ARG A C 1
ATOM 2024 O O . ARG A 1 257 ? 21.75 15.594 17.234 1 95.62 257 ARG A O 1
ATOM 2031 N N . HIS A 1 258 ? 20.828 13.547 17.094 1 95.44 258 HIS A N 1
ATOM 2032 C CA . HIS A 1 258 ? 21.422 13.133 18.359 1 95.44 258 HIS A CA 1
ATOM 2033 C C . HIS A 1 258 ? 21.516 11.617 18.469 1 95.44 258 HIS A C 1
ATOM 2035 O O . HIS A 1 258 ? 20.594 10.906 18.047 1 95.44 258 HIS A O 1
ATOM 2041 N N . GLN A 1 259 ? 22.531 11.133 19.078 1 96.31 259 GLN A N 1
ATOM 2042 C CA . GLN A 1 259 ? 22.797 9.711 19.203 1 96.31 259 GLN A CA 1
ATOM 2043 C C . GLN A 1 259 ? 21.688 9 19.969 1 96.31 259 GLN A C 1
ATOM 2045 O O . GLN A 1 259 ? 21.359 7.844 19.688 1 96.31 259 GLN A O 1
ATOM 2050 N N . LEU A 1 260 ? 21.141 9.688 20.875 1 95.25 260 LEU A N 1
ATOM 2051 C CA . LEU A 1 260 ? 20.047 9.133 21.672 1 95.25 260 LEU A CA 1
ATOM 2052 C C . LEU A 1 260 ? 18.906 8.672 20.781 1 95.25 260 LEU A C 1
ATOM 2054 O O . LEU A 1 260 ? 18.359 7.582 20.984 1 95.25 260 LEU A O 1
ATOM 2058 N N . TYR A 1 261 ? 18.516 9.484 19.859 1 97.19 261 TYR A N 1
ATOM 2059 C CA . TYR A 1 261 ? 17.438 9.148 18.953 1 97.19 261 TYR A CA 1
ATOM 2060 C C . TYR A 1 261 ? 17.812 7.973 18.047 1 97.19 261 TYR A C 1
ATOM 2062 O O . TYR A 1 261 ? 17 7.066 17.828 1 97.19 261 TYR A O 1
ATOM 2070 N N . ALA A 1 262 ? 19.016 7.969 17.594 1 97.31 262 ALA A N 1
ATOM 2071 C CA . ALA A 1 262 ? 19.5 6.895 16.734 1 97.31 262 ALA A CA 1
ATOM 2072 C C . ALA A 1 262 ? 19.469 5.555 17.469 1 97.31 262 ALA A C 1
ATOM 2074 O O . ALA A 1 262 ? 18.969 4.559 16.938 1 97.31 262 ALA A O 1
ATOM 2075 N N . ASP A 1 263 ? 20 5.582 18.656 1 96.75 263 ASP A N 1
ATOM 2076 C CA . ASP A 1 263 ? 20.062 4.363 19.453 1 96.75 263 ASP A CA 1
ATOM 2077 C C . ASP A 1 263 ? 18.672 3.842 19.781 1 96.75 263 ASP A C 1
ATOM 2079 O O . ASP A 1 263 ? 18.422 2.637 19.703 1 96.75 263 ASP A O 1
ATOM 2083 N N . THR A 1 264 ? 17.828 4.738 20.172 1 97 264 THR A N 1
ATOM 2084 C CA . THR A 1 264 ? 16.469 4.355 20.547 1 97 264 THR A CA 1
ATOM 2085 C C . THR A 1 264 ? 15.719 3.812 19.344 1 97 264 THR A C 1
ATOM 2087 O O . THR A 1 264 ? 15.008 2.807 19.453 1 97 264 THR A O 1
ATOM 2090 N N . LEU A 1 265 ? 15.828 4.48 18.234 1 97.75 265 LEU A N 1
ATOM 2091 C CA . LEU A 1 265 ? 15.195 4.008 17 1 97.75 265 LEU A CA 1
ATOM 2092 C C . LEU A 1 265 ? 15.703 2.621 16.625 1 97.75 265 LEU A C 1
ATOM 2094 O O . LEU A 1 265 ? 14.914 1.728 16.312 1 97.75 265 LEU A O 1
ATOM 2098 N N . LEU A 1 266 ? 17 2.432 16.688 1 96.94 266 LEU A N 1
ATOM 2099 C CA . LEU A 1 266 ? 17.609 1.146 16.359 1 96.94 266 LEU A CA 1
ATOM 2100 C C . LEU A 1 266 ? 17.078 0.046 17.266 1 96.94 266 LEU A C 1
ATOM 2102 O O . LEU A 1 266 ? 16.672 -1.02 16.797 1 96.94 266 LEU A O 1
ATOM 2106 N N . LEU A 1 267 ? 17.094 0.336 18.5 1 96.75 267 LEU A N 1
ATOM 2107 C CA . LEU A 1 267 ? 16.594 -0.636 19.469 1 96.75 267 LEU A CA 1
ATOM 2108 C C . LEU A 1 267 ? 15.125 -0.967 19.203 1 96.75 267 LEU A C 1
ATOM 2110 O O . LEU A 1 267 ? 14.734 -2.135 19.25 1 96.75 267 LEU A O 1
ATOM 2114 N N . SER A 1 268 ? 14.312 0.038 18.953 1 96.94 268 SER A N 1
ATOM 2115 C CA . SER A 1 268 ? 12.891 -0.142 18.688 1 96.94 268 SER A CA 1
ATOM 2116 C C . SER A 1 268 ? 12.672 -0.994 17.438 1 96.94 268 SER A C 1
ATOM 2118 O O . SER A 1 268 ? 11.789 -1.854 17.406 1 96.94 268 SER A O 1
ATOM 2120 N N . LEU A 1 269 ? 13.414 -0.769 16.391 1 96.94 269 LEU A N 1
ATOM 2121 C CA . LEU A 1 269 ? 13.305 -1.539 15.164 1 96.94 269 LEU A CA 1
ATOM 2122 C C . LEU A 1 269 ? 13.688 -2.996 15.398 1 96.94 269 LEU A C 1
ATOM 2124 O O . LEU A 1 269 ? 13.047 -3.904 14.867 1 96.94 269 LEU A O 1
ATOM 2128 N N . LYS A 1 270 ? 14.734 -3.221 16.156 1 94.94 270 LYS A N 1
ATOM 2129 C CA . LYS A 1 270 ? 15.156 -4.578 16.5 1 94.94 270 LYS A CA 1
ATOM 2130 C C . LYS A 1 270 ? 14.055 -5.316 17.266 1 94.94 270 LYS A C 1
ATOM 2132 O O . LYS A 1 270 ? 13.758 -6.477 16.969 1 94.94 270 LYS A O 1
ATOM 2137 N N . GLN A 1 271 ? 13.508 -4.645 18.188 1 94.62 271 GLN A N 1
ATOM 2138 C CA . GLN A 1 271 ? 12.43 -5.238 18.969 1 94.62 271 GLN A CA 1
ATOM 2139 C C . GLN A 1 271 ? 11.219 -5.535 18.094 1 94.62 271 GLN A C 1
ATOM 2141 O O . GLN A 1 271 ? 10.57 -6.578 18.25 1 94.62 271 GLN A O 1
ATOM 2146 N N . TRP A 1 272 ? 10.898 -4.598 17.25 1 95.5 272 TRP A N 1
ATOM 2147 C CA . TRP A 1 272 ? 9.797 -4.785 16.312 1 95.5 272 TRP A CA 1
ATOM 2148 C C . TRP A 1 272 ? 10.016 -6.023 15.461 1 95.5 272 TRP A C 1
ATOM 2150 O O . TRP A 1 272 ? 9.086 -6.797 15.227 1 95.5 272 TRP A O 1
ATOM 2160 N N . ARG A 1 273 ? 11.203 -6.223 14.992 1 93.5 273 ARG A N 1
ATOM 2161 C CA . ARG A 1 273 ? 11.555 -7.398 14.203 1 93.5 273 ARG A CA 1
ATOM 2162 C C . ARG A 1 273 ? 11.289 -8.68 14.984 1 93.5 273 ARG A C 1
ATOM 2164 O O . ARG A 1 273 ? 10.758 -9.648 14.43 1 93.5 273 ARG A O 1
ATOM 2171 N N . GLN A 1 274 ? 11.656 -8.703 16.188 1 91.94 274 GLN A N 1
ATOM 2172 C CA . GLN A 1 274 ? 11.445 -9.867 17.031 1 91.94 274 GLN A CA 1
ATOM 2173 C C . GLN A 1 274 ? 9.961 -10.164 17.203 1 91.94 274 GLN A C 1
ATOM 2175 O O . GLN A 1 274 ? 9.539 -11.32 17.156 1 91.94 274 GLN A O 1
ATOM 2180 N N . GLN A 1 275 ? 9.227 -9.109 17.359 1 91 275 GLN A N 1
ATOM 2181 C CA . GLN A 1 275 ? 7.781 -9.266 17.531 1 91 275 GLN A CA 1
ATOM 2182 C C . GLN A 1 275 ? 7.145 -9.859 16.281 1 91 275 GLN A C 1
ATOM 2184 O O . GLN A 1 275 ? 6.27 -10.719 16.375 1 91 275 GLN A O 1
ATOM 2189 N N . VAL A 1 276 ? 7.551 -9.43 15.172 1 90.44 276 VAL A N 1
ATOM 2190 C CA . VAL A 1 276 ? 7.027 -9.906 13.898 1 90.44 276 VAL A CA 1
ATOM 2191 C C . VAL A 1 276 ? 7.457 -11.352 13.664 1 90.44 276 VAL A C 1
ATOM 2193 O O . VAL A 1 276 ? 6.68 -12.164 13.156 1 90.44 276 VAL A O 1
ATOM 2196 N N . ALA A 1 277 ? 8.672 -11.641 13.992 1 86.19 277 ALA A N 1
ATOM 2197 C CA . ALA A 1 277 ? 9.211 -12.992 13.82 1 86.19 277 ALA A CA 1
ATOM 2198 C C . ALA A 1 277 ? 8.414 -14.008 14.625 1 86.19 277 ALA A C 1
ATOM 2200 O O . ALA A 1 277 ? 8.273 -15.164 14.219 1 86.19 277 ALA A O 1
ATOM 2201 N N . LEU A 1 278 ? 7.844 -13.594 15.672 1 84.88 278 LEU A N 1
ATOM 2202 C CA . LEU A 1 278 ? 7.059 -14.469 16.531 1 84.88 278 LEU A CA 1
ATOM 2203 C C . LEU A 1 278 ? 5.691 -14.75 15.922 1 84.88 278 LEU A C 1
ATOM 2205 O O . LEU A 1 278 ? 5.055 -15.758 16.25 1 84.88 278 LEU A O 1
ATOM 2209 N N . HIS A 1 279 ? 5.277 -13.93 14.984 1 82.5 279 HIS A N 1
ATOM 2210 C CA . HIS A 1 279 ? 3.988 -14.07 14.312 1 82.5 279 HIS A CA 1
ATOM 2211 C C . HIS A 1 279 ? 4.152 -14.055 12.797 1 82.5 279 HIS A C 1
ATOM 2213 O O . HIS A 1 279 ? 3.58 -13.203 12.117 1 82.5 279 HIS A O 1
ATOM 2219 N N . ARG A 1 280 ? 4.695 -15.023 12.156 1 74.81 280 ARG A N 1
ATOM 2220 C CA . ARG A 1 280 ? 5.176 -15.008 10.781 1 74.81 280 ARG A CA 1
ATOM 2221 C C . ARG A 1 280 ? 4.039 -15.266 9.797 1 74.81 280 ARG A C 1
ATOM 2223 O O . ARG A 1 280 ? 4.125 -14.891 8.625 1 74.81 280 ARG A O 1
ATOM 2230 N N . ARG A 1 281 ? 2.961 -15.719 10.203 1 83.38 281 ARG A N 1
ATOM 2231 C CA . ARG A 1 281 ? 1.904 -16.047 9.25 1 83.38 281 ARG A CA 1
ATOM 2232 C C . ARG A 1 281 ? 0.545 -15.578 9.758 1 83.38 281 ARG A C 1
ATOM 2234 O O . ARG A 1 281 ? -0.257 -16.375 10.234 1 83.38 281 ARG A O 1
ATOM 2241 N N . PRO A 1 282 ? 0.345 -14.266 9.492 1 90.62 282 PRO A N 1
ATOM 2242 C CA . PRO A 1 282 ? -0.962 -13.766 9.922 1 90.62 282 PRO A CA 1
ATOM 2243 C C . PRO A 1 282 ? -2.125 -14.477 9.234 1 90.62 282 PRO A C 1
ATOM 2245 O O . PRO A 1 282 ? -1.973 -14.969 8.117 1 90.62 282 PRO A O 1
ATOM 2248 N N . ASP A 1 283 ? -3.246 -14.484 9.867 1 91.31 283 ASP A N 1
ATOM 2249 C CA . ASP A 1 283 ? -4.41 -15.172 9.312 1 91.31 283 ASP A CA 1
ATOM 2250 C C . ASP A 1 283 ? -5.527 -14.188 8.992 1 91.31 283 ASP A C 1
ATOM 2252 O O . ASP A 1 283 ? -6.656 -14.586 8.703 1 91.31 283 ASP A O 1
ATOM 2256 N N . THR A 1 284 ? -5.199 -12.922 9.133 1 96.38 284 THR A N 1
ATOM 2257 C CA . THR A 1 284 ? -6.176 -11.891 8.812 1 96.38 284 THR A CA 1
ATOM 2258 C C . THR A 1 284 ? -5.551 -10.812 7.934 1 96.38 284 THR A C 1
ATOM 2260 O O . THR A 1 284 ? -4.328 -10.633 7.934 1 96.38 284 THR A O 1
ATOM 2263 N N . ILE A 1 285 ? -6.391 -10.086 7.25 1 97.31 285 ILE A N 1
ATOM 2264 C CA . ILE A 1 285 ? -5.918 -8.977 6.43 1 97.31 285 ILE A CA 1
ATOM 2265 C C . ILE A 1 285 ? -5.293 -7.902 7.32 1 97.31 285 ILE A C 1
ATOM 2267 O O . ILE A 1 285 ? -4.324 -7.25 6.93 1 97.31 285 ILE A O 1
ATOM 2271 N N . ALA A 1 286 ? -5.789 -7.684 8.555 1 97.5 286 ALA A N 1
ATOM 2272 C CA . ALA A 1 286 ? -5.223 -6.742 9.516 1 97.5 286 ALA A CA 1
ATOM 2273 C C . ALA A 1 286 ? -3.781 -7.109 9.859 1 97.5 286 ALA A C 1
ATOM 2275 O O . ALA A 1 286 ? -2.9 -6.246 9.867 1 97.5 286 ALA A O 1
ATOM 2276 N N . GLY A 1 287 ? -3.627 -8.398 10.141 1 96.44 287 GLY A N 1
ATOM 2277 C CA . GLY A 1 287 ? -2.281 -8.859 10.438 1 96.44 287 GLY A CA 1
ATOM 2278 C C . GLY A 1 287 ? -1.308 -8.633 9.297 1 96.44 287 GLY A C 1
ATOM 2279 O O . GLY A 1 287 ? -0.175 -8.195 9.516 1 96.44 287 GLY A O 1
ATOM 2280 N N . TRP A 1 288 ? -1.716 -8.875 8.086 1 96.62 288 TRP A N 1
ATOM 2281 C CA . TRP A 1 288 ? -0.86 -8.672 6.926 1 96.62 288 TRP A CA 1
ATOM 2282 C C . TRP A 1 288 ? -0.612 -7.184 6.684 1 96.62 288 TRP A C 1
ATOM 2284 O O . TRP A 1 288 ? 0.478 -6.793 6.262 1 96.62 288 TRP A O 1
ATOM 2294 N N . ASN A 1 289 ? -1.599 -6.352 6.93 1 97.69 289 ASN A N 1
ATOM 2295 C CA . ASN A 1 289 ? -1.379 -4.914 6.82 1 97.69 289 ASN A CA 1
ATOM 2296 C C . ASN A 1 289 ? -0.319 -4.43 7.809 1 97.69 289 ASN A C 1
ATOM 2298 O O . ASN A 1 289 ? 0.514 -3.588 7.469 1 97.69 289 ASN A O 1
ATOM 2302 N N . ARG A 1 290 ? -0.315 -4.969 9.023 1 97.12 290 ARG A N 1
ATOM 2303 C CA . ARG A 1 290 ? 0.729 -4.617 9.984 1 97.12 290 ARG A CA 1
ATOM 2304 C C . ARG A 1 290 ? 2.104 -5.035 9.477 1 97.12 290 ARG A C 1
ATOM 2306 O O . ARG A 1 290 ? 3.068 -4.273 9.578 1 97.12 290 ARG A O 1
ATOM 2313 N N . PHE A 1 291 ? 2.109 -6.211 8.945 1 96.19 291 PHE A N 1
ATOM 2314 C CA . PHE A 1 291 ? 3.359 -6.723 8.398 1 96.19 291 PHE A CA 1
ATOM 2315 C C . PHE A 1 291 ? 3.871 -5.816 7.281 1 96.19 291 PHE A C 1
ATOM 2317 O O . PHE A 1 291 ? 5.027 -5.391 7.305 1 96.19 291 PHE A O 1
ATOM 2324 N N . PHE A 1 292 ? 3.049 -5.48 6.383 1 96.88 292 PHE A N 1
ATOM 2325 C CA . PHE A 1 292 ? 3.488 -4.734 5.211 1 96.88 292 PHE A CA 1
ATOM 2326 C C . PHE A 1 292 ? 3.674 -3.26 5.543 1 96.88 292 PHE A C 1
ATOM 2328 O O . PHE A 1 292 ? 4.492 -2.576 4.926 1 96.88 292 PHE A O 1
ATOM 2335 N N . ASN A 1 293 ? 2.912 -2.678 6.508 1 98 293 ASN A N 1
ATOM 2336 C CA . ASN A 1 293 ? 3.215 -1.336 6.996 1 98 293 ASN A CA 1
ATOM 2337 C C . ASN A 1 293 ? 4.648 -1.236 7.512 1 98 293 ASN A C 1
ATOM 2339 O O . ASN A 1 293 ? 5.352 -0.268 7.219 1 98 293 ASN A O 1
ATOM 2343 N N . ARG A 1 294 ? 5.055 -2.225 8.273 1 97 294 ARG A N 1
ATOM 2344 C CA . ARG A 1 294 ? 6.43 -2.268 8.75 1 97 294 ARG A CA 1
ATOM 2345 C C . ARG A 1 294 ? 7.414 -2.322 7.59 1 97 294 ARG A C 1
ATOM 2347 O O . ARG A 1 294 ? 8.383 -1.562 7.555 1 97 294 ARG A O 1
ATOM 2354 N N . LYS A 1 295 ? 7.141 -3.219 6.684 1 96.12 295 LYS A N 1
ATOM 2355 C CA . LYS A 1 295 ? 8.031 -3.389 5.539 1 96.12 295 LYS A CA 1
ATOM 2356 C C . LYS A 1 295 ? 8.18 -2.086 4.762 1 96.12 295 LYS A C 1
ATOM 2358 O O . LYS A 1 295 ? 9.297 -1.697 4.402 1 96.12 295 LYS A O 1
ATOM 2363 N N . ARG A 1 296 ? 7.086 -1.432 4.496 1 97.62 296 ARG A N 1
ATOM 2364 C CA . ARG A 1 296 ? 7.113 -0.201 3.713 1 97.62 296 ARG A CA 1
ATOM 2365 C C . ARG A 1 296 ? 7.879 0.896 4.441 1 97.62 296 ARG A C 1
ATOM 2367 O O . ARG A 1 296 ? 8.617 1.662 3.822 1 97.62 296 ARG A O 1
ATOM 2374 N N . LEU A 1 297 ? 7.691 1.003 5.738 1 98.19 297 LEU A N 1
ATOM 2375 C CA . LEU A 1 297 ? 8.445 1.991 6.508 1 98.19 297 LEU A CA 1
ATOM 2376 C C . LEU A 1 297 ? 9.938 1.7 6.449 1 98.19 297 LEU A C 1
ATOM 2378 O O . LEU A 1 297 ? 10.742 2.609 6.242 1 98.19 297 LEU A O 1
ATOM 2382 N N . LEU A 1 298 ? 10.336 0.437 6.621 1 97.12 298 LEU A N 1
ATOM 2383 C CA . LEU A 1 298 ? 11.742 0.051 6.598 1 97.12 298 LEU A CA 1
ATOM 2384 C C . LEU A 1 298 ? 12.352 0.301 5.219 1 97.12 298 LEU A C 1
ATOM 2386 O O . LEU A 1 298 ? 13.492 0.763 5.113 1 97.12 298 LEU A O 1
ATOM 2390 N N . ASP A 1 299 ? 11.57 -0.054 4.184 1 96.19 299 ASP A N 1
ATOM 2391 C CA . ASP A 1 299 ? 12.039 0.22 2.83 1 96.19 299 ASP A CA 1
ATOM 2392 C C . ASP A 1 299 ? 12.281 1.714 2.623 1 96.19 299 ASP A C 1
ATOM 2394 O O . ASP A 1 299 ? 13.281 2.111 2.029 1 96.19 299 ASP A O 1
ATOM 2398 N N . SER A 1 300 ? 11.359 2.553 3.096 1 97 300 SER A N 1
ATOM 2399 C CA . SER A 1 300 ? 11.5 4 2.975 1 97 300 SER A CA 1
ATOM 2400 C C . SER A 1 300 ? 12.703 4.504 3.758 1 97 300 SER A C 1
ATOM 2402 O O . SER A 1 300 ? 13.398 5.426 3.318 1 97 300 SER A O 1
ATOM 2404 N N . LEU A 1 301 ? 12.977 3.922 4.914 1 97.38 301 LEU A N 1
ATOM 2405 C CA . LEU A 1 301 ? 14.148 4.273 5.703 1 97.38 301 LEU A CA 1
ATOM 2406 C C . LEU A 1 301 ? 15.43 3.918 4.957 1 97.38 301 LEU A C 1
ATOM 2408 O O . LEU A 1 301 ? 16.375 4.707 4.93 1 97.38 301 LEU A O 1
ATOM 2412 N N . ARG A 1 302 ? 15.43 2.752 4.348 1 95.12 302 ARG A N 1
ATOM 2413 C CA . ARG A 1 302 ? 16.594 2.287 3.604 1 95.12 302 ARG A CA 1
ATOM 2414 C C . ARG A 1 302 ? 16.922 3.232 2.453 1 95.12 302 ARG A C 1
ATOM 2416 O O . ARG A 1 302 ? 18.078 3.357 2.061 1 95.12 302 ARG A O 1
ATOM 2423 N N . LEU A 1 303 ? 15.961 3.889 1.95 1 94.06 303 LEU A N 1
ATOM 2424 C CA . LEU A 1 303 ? 16.125 4.738 0.775 1 94.06 303 LEU A CA 1
ATOM 2425 C C . LEU A 1 303 ? 16.562 6.141 1.177 1 94.06 303 LEU A C 1
ATOM 2427 O O . LEU A 1 303 ? 16.844 6.98 0.316 1 94.06 303 LEU A O 1
ATOM 2431 N N . GLN A 1 304 ? 16.578 6.391 2.529 1 93.5 304 GLN A N 1
ATOM 2432 C CA . GLN A 1 304 ? 17.047 7.703 2.973 1 93.5 304 GLN A CA 1
ATOM 2433 C C . GLN A 1 304 ? 18.531 7.891 2.678 1 93.5 304 GLN A C 1
ATOM 2435 O O . GLN A 1 304 ? 19.312 6.953 2.816 1 93.5 304 GLN A O 1
ATOM 2440 N N . SER A 1 305 ? 18.938 9.008 2.23 1 84.12 305 SER A N 1
ATOM 2441 C CA . SER A 1 305 ? 20.297 9.305 1.816 1 84.12 305 SER A CA 1
ATOM 2442 C C . SER A 1 305 ? 21.25 9.328 3.012 1 84.12 305 SER A C 1
ATOM 2444 O O . SER A 1 305 ? 22.422 8.977 2.889 1 84.12 305 SER A O 1
ATOM 2446 N N . GLU A 1 306 ? 20.766 9.844 4.094 1 89.5 306 GLU A N 1
ATOM 2447 C CA . GLU A 1 306 ? 21.625 10.016 5.262 1 89.5 306 GLU A CA 1
ATOM 2448 C C . GLU A 1 306 ? 21.047 9.312 6.484 1 89.5 306 GLU A C 1
ATOM 2450 O O . GLU A 1 306 ? 19.953 9.656 6.941 1 89.5 306 GLU A O 1
ATOM 2455 N N . LEU A 1 307 ? 21.562 8.242 6.895 1 93.88 307 LEU A N 1
ATOM 2456 C CA . LEU A 1 307 ? 21.234 7.543 8.133 1 93.88 307 LEU A CA 1
ATOM 2457 C C . LEU A 1 307 ? 22.5 7.301 8.961 1 93.88 307 LEU A C 1
ATOM 2459 O O . LEU A 1 307 ? 23.578 7.094 8.414 1 93.88 307 LEU A O 1
ATOM 2463 N N . PRO A 1 308 ? 22.359 7.434 10.289 1 95.94 308 PRO A N 1
ATOM 2464 C CA . PRO A 1 308 ? 23.5 6.98 11.094 1 95.94 308 PRO A CA 1
ATOM 2465 C C . PRO A 1 308 ? 23.984 5.586 10.703 1 95.94 308 PRO A C 1
ATOM 2467 O O . PRO A 1 308 ? 23.172 4.73 10.328 1 95.94 308 PRO A O 1
ATOM 2470 N N . ALA A 1 309 ? 25.266 5.375 10.766 1 94.5 309 ALA A N 1
ATOM 2471 C CA . ALA A 1 309 ? 25.906 4.152 10.297 1 94.5 309 ALA A CA 1
ATOM 2472 C C . ALA A 1 309 ? 25.266 2.92 10.938 1 94.5 309 ALA A C 1
ATOM 2474 O O . ALA A 1 309 ? 25.078 1.896 10.273 1 94.5 309 ALA A O 1
ATOM 2475 N N . SER A 1 310 ? 24.969 3.025 12.164 1 94.31 310 SER A N 1
ATOM 2476 C CA . SER A 1 310 ? 24.406 1.887 12.883 1 94.31 310 SER A CA 1
ATOM 2477 C C . SER A 1 310 ? 23.047 1.497 12.312 1 94.31 310 SER A C 1
ATOM 2479 O O . SER A 1 310 ? 22.734 0.31 12.18 1 94.31 310 SER A O 1
ATOM 2481 N N . LEU A 1 311 ? 22.219 2.498 12 1 95.81 311 LEU A N 1
ATOM 2482 C CA . LEU A 1 311 ? 20.906 2.248 11.414 1 95.81 311 LEU A CA 1
ATOM 2483 C C . LEU A 1 311 ? 21.031 1.697 10 1 95.81 311 LEU A C 1
ATOM 2485 O O . LEU A 1 311 ? 20.312 0.769 9.625 1 95.81 311 LEU A O 1
ATOM 2489 N N . GLN A 1 312 ? 21.938 2.246 9.305 1 94.19 312 GLN A N 1
ATOM 2490 C CA . GLN A 1 312 ? 22.188 1.787 7.941 1 94.19 312 GLN A CA 1
ATOM 2491 C C . GLN A 1 312 ? 22.609 0.32 7.918 1 94.19 312 GLN A C 1
ATOM 2493 O O . GLN A 1 312 ? 22.109 -0.46 7.102 1 94.19 312 GLN A O 1
ATOM 2498 N N . LYS A 1 313 ? 23.516 -0.037 8.773 1 93.75 313 LYS A N 1
ATOM 2499 C CA . LYS A 1 313 ? 24 -1.415 8.875 1 93.75 313 LYS A CA 1
ATOM 2500 C C . LYS A 1 313 ? 22.859 -2.365 9.219 1 93.75 313 LYS A C 1
ATOM 2502 O O . LYS A 1 313 ? 22.719 -3.434 8.617 1 93.75 313 LYS A O 1
ATOM 2507 N N . TYR A 1 314 ? 22.047 -1.963 10.109 1 94.56 314 TYR A N 1
ATOM 2508 C CA . TYR A 1 314 ? 20.922 -2.783 10.531 1 94.56 314 TYR A CA 1
ATOM 2509 C C . TYR A 1 314 ? 19.938 -2.977 9.383 1 94.56 314 TYR A C 1
ATOM 2511 O O . TYR A 1 314 ? 19.5 -4.102 9.102 1 94.56 314 TYR A O 1
ATOM 2519 N N . LEU A 1 315 ? 19.641 -1.889 8.734 1 93.69 315 LEU A N 1
ATOM 2520 C CA . LEU A 1 315 ? 18.625 -1.908 7.688 1 93.69 315 LEU A CA 1
ATOM 2521 C C . LEU A 1 315 ? 19.109 -2.707 6.48 1 93.69 315 LEU A C 1
ATOM 2523 O O . LEU A 1 315 ? 18.297 -3.32 5.777 1 93.69 315 LEU A O 1
ATOM 2527 N N . ASN A 1 316 ? 20.391 -2.689 6.277 1 87.19 316 ASN A N 1
ATOM 2528 C CA . ASN A 1 316 ? 20.953 -3.418 5.145 1 87.19 316 ASN A CA 1
ATOM 2529 C C . ASN A 1 316 ? 21.203 -4.887 5.488 1 87.19 316 ASN A C 1
ATOM 2531 O O . ASN A 1 316 ? 21.406 -5.711 4.594 1 87.19 316 ASN A O 1
ATOM 2535 N N . SER A 1 317 ? 21.453 -5.176 6.762 1 78.44 317 SER A N 1
ATOM 2536 C CA . SER A 1 317 ? 21.641 -6.562 7.168 1 78.44 317 SER A CA 1
ATOM 2537 C C . SER A 1 317 ? 20.344 -7.348 7.102 1 78.44 317 SER A C 1
ATOM 2539 O O . SER A 1 317 ? 20.344 -8.562 6.902 1 78.44 317 SER A O 1
ATOM 2541 N N . THR A 1 318 ? 19.312 -6.742 7.645 1 57.81 318 THR A N 1
ATOM 2542 C CA . THR A 1 318 ? 18.031 -7.402 7.898 1 57.81 318 THR A CA 1
ATOM 2543 C C . THR A 1 318 ? 17.391 -7.836 6.586 1 57.81 318 THR A C 1
ATOM 2545 O O . THR A 1 318 ? 16.844 -7.004 5.855 1 57.81 318 THR A O 1
ATOM 2548 N N . ILE A 1 319 ? 18.062 -8.633 5.777 1 51.84 319 ILE A N 1
ATOM 2549 C CA . ILE A 1 319 ? 17.266 -9.344 4.785 1 51.84 319 ILE A CA 1
ATOM 2550 C C . ILE A 1 319 ? 15.984 -9.859 5.434 1 51.84 319 ILE A C 1
ATOM 2552 O O . ILE A 1 319 ? 16.031 -10.727 6.316 1 51.84 319 ILE A O 1
ATOM 2556 N N . ASP A 1 320 ? 15.203 -9.016 5.805 1 48.53 320 ASP A N 1
ATOM 2557 C CA . ASP A 1 320 ? 13.922 -9.508 6.297 1 48.53 320 ASP A CA 1
ATOM 2558 C C . ASP A 1 320 ? 13.438 -10.695 5.473 1 48.53 320 ASP A C 1
ATOM 2560 O O . ASP A 1 320 ? 13.18 -10.562 4.273 1 48.53 320 ASP A O 1
ATOM 2564 N N . PHE A 1 321 ? 14.031 -11.875 5.625 1 40.78 321 PHE A N 1
ATOM 2565 C CA . PHE A 1 321 ? 13.758 -13.203 5.105 1 40.78 321 PHE A CA 1
ATOM 2566 C C . PHE A 1 321 ? 12.258 -13.422 4.945 1 40.78 321 PHE A C 1
ATOM 2568 O O . PHE A 1 321 ? 11.828 -14.445 4.402 1 40.78 321 PHE A O 1
ATOM 2575 N N . LEU A 1 322 ? 11.359 -12.797 5.77 1 40.62 322 LEU A N 1
ATOM 2576 C CA . LEU A 1 322 ? 10.141 -13.602 5.816 1 40.62 322 LEU A CA 1
ATOM 2577 C C . LEU A 1 322 ? 9.469 -13.656 4.449 1 40.62 322 LEU A C 1
ATOM 2579 O O . LEU A 1 322 ? 8.562 -14.461 4.23 1 40.62 322 LEU A O 1
ATOM 2583 N N . GLY A 1 323 ? 9.07 -12.508 3.709 1 35.56 323 GLY A N 1
ATOM 2584 C CA . GLY A 1 323 ? 8.078 -12.867 2.707 1 35.56 323 GLY A CA 1
ATOM 2585 C C . GLY A 1 323 ? 8.672 -13.641 1.54 1 35.56 323 GLY A C 1
ATOM 2586 O O . GLY A 1 323 ? 9.883 -13.617 1.324 1 35.56 323 GLY A O 1
ATOM 2587 N N . MET B 1 1 ? -15.828 -19.391 -25.672 1 68 1 MET B N 1
ATOM 2588 C CA . MET B 1 1 ? -15.031 -18.281 -25.141 1 68 1 MET B CA 1
ATOM 2589 C C . MET B 1 1 ? -15.617 -16.938 -25.562 1 68 1 MET B C 1
ATOM 2591 O O . MET B 1 1 ? -16.188 -16.828 -26.656 1 68 1 MET B O 1
ATOM 2595 N N . ASP B 1 2 ? -15.68 -16 -24.672 1 83.94 2 ASP B N 1
ATOM 2596 C CA . ASP B 1 2 ? -16.094 -14.617 -24.891 1 83.94 2 ASP B CA 1
ATOM 2597 C C . ASP B 1 2 ? -15.398 -14.039 -26.125 1 83.94 2 ASP B C 1
ATOM 2599 O O . ASP B 1 2 ? -14.203 -14.258 -26.344 1 83.94 2 ASP B O 1
ATOM 2603 N N . GLU B 1 3 ? -16.125 -13.547 -27.141 1 90.5 3 GLU B N 1
ATOM 2604 C CA . GLU B 1 3 ? -15.617 -13.023 -28.406 1 90.5 3 GLU B CA 1
ATOM 2605 C C . GLU B 1 3 ? -14.492 -12.016 -28.172 1 90.5 3 GLU B C 1
ATOM 2607 O O . GLU B 1 3 ? -13.523 -11.977 -28.938 1 90.5 3 GLU B O 1
ATOM 2612 N N . GLN B 1 4 ? -14.648 -11.297 -27.188 1 95.44 4 GLN B N 1
ATOM 2613 C CA . GLN B 1 4 ? -13.617 -10.312 -26.875 1 95.44 4 GLN B CA 1
ATOM 2614 C C . GLN B 1 4 ? -12.305 -10.992 -26.5 1 95.44 4 GLN B C 1
ATOM 2616 O O . GLN B 1 4 ? -11.227 -10.523 -26.891 1 95.44 4 GLN B O 1
ATOM 2621 N N . LEU B 1 5 ? -12.352 -12.078 -25.812 1 96.56 5 LEU B N 1
ATOM 2622 C CA . LEU B 1 5 ? -11.148 -12.805 -25.391 1 96.56 5 LEU B CA 1
ATOM 2623 C C . LEU B 1 5 ? -10.461 -13.445 -26.594 1 96.56 5 LEU B C 1
ATOM 2625 O O . LEU B 1 5 ? -9.234 -13.414 -26.703 1 96.56 5 LEU B O 1
ATOM 2629 N N . GLU B 1 6 ? -11.219 -13.953 -27.469 1 96.12 6 GLU B N 1
ATOM 2630 C CA . GLU B 1 6 ? -10.648 -14.555 -28.672 1 96.12 6 GLU B CA 1
ATOM 2631 C C . GLU B 1 6 ? -9.953 -13.508 -29.547 1 96.12 6 GLU B C 1
ATOM 2633 O O . GLU B 1 6 ? -8.875 -13.766 -30.078 1 96.12 6 GLU B O 1
ATOM 2638 N N . GLN B 1 7 ? -10.625 -12.398 -29.656 1 97.25 7 GLN B N 1
ATOM 2639 C CA . GLN B 1 7 ? -10.047 -11.312 -30.438 1 97.25 7 GLN B CA 1
ATOM 2640 C C . GLN B 1 7 ? -8.75 -10.82 -29.812 1 97.25 7 GLN B C 1
ATOM 2642 O O . GLN B 1 7 ? -7.766 -10.578 -30.516 1 97.25 7 GLN B O 1
ATOM 2647 N N . LEU B 1 8 ? -8.781 -10.656 -28.531 1 98 8 LEU B N 1
ATOM 2648 C CA . LEU B 1 8 ? -7.582 -10.219 -27.844 1 98 8 LEU B CA 1
ATOM 2649 C C . LEU B 1 8 ? -6.449 -11.219 -28.016 1 98 8 LEU B C 1
ATOM 2651 O O . LEU B 1 8 ? -5.297 -10.836 -28.219 1 98 8 LEU B O 1
ATOM 2655 N N . MET B 1 9 ? -6.738 -12.492 -27.953 1 97.5 9 MET B N 1
ATOM 2656 C CA . MET B 1 9 ? -5.727 -13.531 -28.109 1 97.5 9 MET B CA 1
ATOM 2657 C C . MET B 1 9 ? -5.09 -13.453 -29.5 1 97.5 9 MET B C 1
ATOM 2659 O O . MET B 1 9 ? -3.871 -13.578 -29.625 1 97.5 9 MET B O 1
ATOM 2663 N N . ARG B 1 10 ? -5.863 -13.219 -30.5 1 97.56 10 ARG B N 1
ATOM 2664 C CA . ARG B 1 10 ? -5.359 -13.086 -31.859 1 97.56 10 ARG B CA 1
ATOM 2665 C C . ARG B 1 10 ? -4.469 -11.859 -32 1 97.56 10 ARG B C 1
ATOM 2667 O O . ARG B 1 10 ? -3.408 -11.922 -32.625 1 97.56 10 ARG B O 1
ATOM 2674 N N . GLN B 1 11 ? -4.93 -10.836 -31.422 1 98.31 11 GLN B N 1
ATOM 2675 C CA . GLN B 1 11 ? -4.176 -9.586 -31.5 1 98.31 11 GLN B CA 1
ATOM 2676 C C . GLN B 1 11 ? -2.832 -9.719 -30.781 1 98.31 11 GLN B C 1
ATOM 2678 O O . GLN B 1 11 ? -1.808 -9.258 -31.297 1 98.31 11 GLN B O 1
ATOM 2683 N N . LEU B 1 12 ? -2.861 -10.367 -29.625 1 98.56 12 LEU B N 1
ATOM 2684 C CA . LEU B 1 12 ? -1.626 -10.555 -28.875 1 98.56 12 LEU B CA 1
ATOM 2685 C C . LEU B 1 12 ? -0.689 -11.516 -29.609 1 98.56 12 LEU B C 1
ATOM 2687 O O . LEU B 1 12 ? 0.525 -11.305 -29.625 1 98.56 12 LEU B O 1
ATOM 2691 N N . SER B 1 13 ? -1.254 -12.578 -30.188 1 98.19 13 SER B N 1
ATOM 2692 C CA . SER B 1 13 ? -0.449 -13.5 -30.984 1 98.19 13 SER B CA 1
ATOM 2693 C C . SER B 1 13 ? 0.208 -12.797 -32.156 1 98.19 13 SER B C 1
ATOM 2695 O O . SER B 1 13 ? 1.381 -13.039 -32.469 1 98.19 13 SER B O 1
ATOM 2697 N N . GLY B 1 14 ? -0.581 -11.977 -32.844 1 97.88 14 GLY B N 1
ATOM 2698 C CA . GLY B 1 14 ? -0.04 -11.203 -33.938 1 97.88 14 GLY B CA 1
ATOM 2699 C C . GLY B 1 14 ? 1.051 -10.234 -33.531 1 97.88 14 GLY B C 1
ATOM 2700 O O . GLY B 1 14 ? 2.084 -10.133 -34.188 1 97.88 14 GLY B O 1
ATOM 2701 N N . LEU B 1 15 ? 0.801 -9.539 -32.469 1 98 15 LEU B N 1
ATOM 2702 C CA . LEU B 1 15 ? 1.788 -8.594 -31.953 1 98 15 LEU B CA 1
ATOM 2703 C C . LEU B 1 15 ? 3.066 -9.32 -31.531 1 98 15 LEU B C 1
ATOM 2705 O O . LEU B 1 15 ? 4.172 -8.844 -31.812 1 98 15 LEU B O 1
ATOM 2709 N N . ASN B 1 16 ? 2.926 -10.492 -30.875 1 98 16 ASN B N 1
ATOM 2710 C CA . ASN B 1 16 ? 4.078 -11.297 -30.5 1 98 16 ASN B CA 1
ATOM 2711 C C . ASN B 1 16 ? 4.883 -11.75 -31.719 1 98 16 ASN B C 1
ATOM 2713 O O . ASN B 1 16 ? 6.113 -11.742 -31.688 1 98 16 ASN B O 1
ATOM 2717 N N . GLU B 1 17 ? 4.203 -12.094 -32.75 1 97.19 17 GLU B N 1
ATOM 2718 C CA . GLU B 1 17 ? 4.871 -12.484 -33.969 1 97.19 17 GLU B CA 1
ATOM 2719 C C . GLU B 1 17 ? 5.684 -11.336 -34.562 1 97.19 17 GLU B C 1
ATOM 2721 O O . GLU B 1 17 ? 6.793 -11.539 -35.062 1 97.19 17 GLU B O 1
ATOM 2726 N N . GLN B 1 18 ? 5.121 -10.211 -34.531 1 97.25 18 GLN B N 1
ATOM 2727 C CA 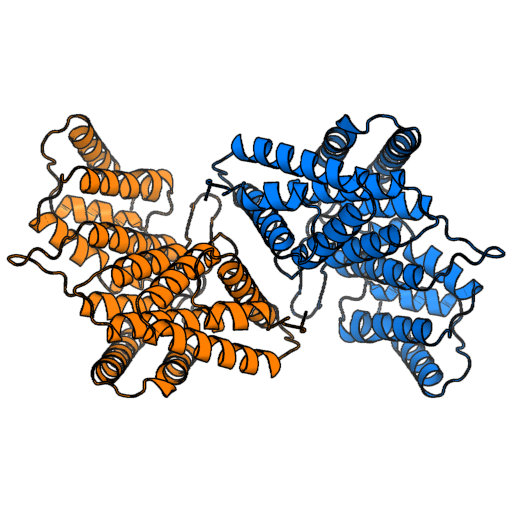. GLN B 1 18 ? 5.82 -9.031 -35.031 1 97.25 18 GLN B CA 1
ATOM 2728 C C . GLN B 1 18 ? 7.078 -8.75 -34.188 1 97.25 18 GLN B C 1
ATOM 2730 O O . GLN B 1 18 ? 8.109 -8.375 -34.75 1 97.25 18 GLN B O 1
ATOM 2735 N N . VAL B 1 19 ? 7.027 -8.938 -32.906 1 96.5 19 VAL B N 1
ATOM 2736 C CA . VAL B 1 19 ? 8.188 -8.742 -32.031 1 96.5 19 VAL B CA 1
ATOM 2737 C C . VAL B 1 19 ? 9.25 -9.797 -32.375 1 96.5 19 VAL B C 1
ATOM 2739 O O . VAL B 1 19 ? 10.438 -9.477 -32.469 1 96.5 19 VAL B O 1
ATOM 2742 N N . ARG B 1 20 ? 8.852 -11.016 -32.594 1 95.38 20 ARG B N 1
ATOM 2743 C CA . ARG B 1 20 ? 9.758 -12.109 -32.938 1 95.38 20 ARG B CA 1
ATOM 2744 C C . ARG B 1 20 ? 10.492 -11.836 -34.25 1 95.38 20 ARG B C 1
ATOM 2746 O O . ARG B 1 20 ? 11.648 -12.242 -34.406 1 95.38 20 ARG B O 1
ATOM 2753 N N . ASN B 1 21 ? 9.836 -11.102 -35.031 1 94.56 21 ASN B N 1
ATOM 2754 C CA . ASN B 1 21 ? 10.422 -10.797 -36.312 1 94.56 21 ASN B CA 1
ATOM 2755 C C . ASN B 1 21 ? 11.195 -9.484 -36.312 1 94.56 21 ASN B C 1
ATOM 2757 O O . ASN B 1 21 ? 11.641 -9 -37.344 1 94.56 21 ASN B O 1
ATOM 2761 N N . GLY B 1 22 ? 11.336 -8.922 -35.125 1 89.56 22 GLY B N 1
ATOM 2762 C CA . GLY B 1 22 ? 12.141 -7.727 -34.969 1 89.56 22 GLY B CA 1
ATOM 2763 C C . GLY B 1 22 ? 11.414 -6.449 -35.344 1 89.56 22 GLY B C 1
ATOM 2764 O O . GLY B 1 22 ? 12.047 -5.41 -35.562 1 89.56 22 GLY B O 1
ATOM 2765 N N . ALA B 1 23 ? 10.109 -6.555 -35.406 1 84.56 23 ALA B N 1
ATOM 2766 C CA . ALA B 1 23 ? 9.281 -5.395 -35.719 1 84.56 23 ALA B CA 1
ATOM 2767 C C . ALA B 1 23 ? 8.656 -4.805 -34.469 1 84.56 23 ALA B C 1
ATOM 2769 O O . ALA B 1 23 ? 8.656 -5.441 -33.406 1 84.56 23 ALA B O 1
ATOM 2770 N N . VAL B 1 24 ? 8.383 -3.479 -34.344 1 82 24 VAL B N 1
ATOM 2771 C CA . VAL B 1 24 ? 7.492 -2.771 -33.438 1 82 24 VAL B CA 1
ATOM 2772 C C . VAL B 1 24 ? 8.133 -2.686 -32.062 1 82 24 VAL B C 1
ATOM 2774 O O . VAL B 1 24 ? 7.441 -2.549 -31.047 1 82 24 VAL B O 1
ATOM 2777 N N . TYR B 1 25 ? 9.406 -2.918 -31.953 1 82.19 25 TYR B N 1
ATOM 2778 C CA . TYR B 1 25 ? 10.086 -2.887 -30.672 1 82.19 25 TYR B CA 1
ATOM 2779 C C . TYR B 1 25 ? 9.875 -1.548 -29.969 1 82.19 25 TYR B C 1
ATOM 2781 O O . TYR B 1 25 ? 9.461 -1.506 -28.812 1 82.19 25 TYR B O 1
ATOM 2789 N N . GLN B 1 26 ? 9.914 -0.519 -30.672 1 83.12 26 GLN B N 1
ATOM 2790 C CA . GLN B 1 26 ? 9.836 0.817 -30.094 1 83.12 26 GLN B CA 1
ATOM 2791 C C . GLN B 1 26 ? 8.391 1.196 -29.781 1 83.12 26 GLN B C 1
ATOM 2793 O O . GLN B 1 26 ? 8.141 2.014 -28.891 1 83.12 26 GLN B O 1
ATOM 2798 N N . SER B 1 27 ? 7.473 0.544 -30.484 1 93 27 SER B N 1
ATOM 2799 C CA . SER B 1 27 ? 6.07 0.912 -30.281 1 93 27 SER B CA 1
ATOM 2800 C C . SER B 1 27 ? 5.332 -0.137 -29.469 1 93 27 SER B C 1
ATOM 2802 O O . SER B 1 27 ? 4.121 -0.032 -29.25 1 93 27 SER B O 1
ATOM 2804 N N . LEU B 1 28 ? 6 -1.18 -29.031 1 96.75 28 LEU B N 1
ATOM 2805 C CA . LEU B 1 28 ? 5.379 -2.32 -28.375 1 96.75 28 LEU B CA 1
ATOM 2806 C C . LEU B 1 28 ? 4.562 -1.87 -27.172 1 96.75 28 LEU B C 1
ATOM 2808 O O . LEU B 1 28 ? 3.406 -2.27 -27 1 96.75 28 LEU B O 1
ATOM 2812 N N . GLY B 1 29 ? 5.117 -0.985 -26.266 1 96.94 29 GLY B N 1
ATOM 2813 C CA . GLY B 1 29 ? 4.406 -0.476 -25.109 1 96.94 29 GLY B CA 1
ATOM 2814 C C . GLY B 1 29 ? 3.111 0.228 -25.453 1 96.94 29 GLY B C 1
ATOM 2815 O O . GLY B 1 29 ? 2.07 -0.035 -24.844 1 96.94 29 GLY B O 1
ATOM 2816 N N . THR B 1 30 ? 3.18 1.073 -26.453 1 96.5 30 THR B N 1
ATOM 2817 C CA . THR B 1 30 ? 2.016 1.838 -26.891 1 96.5 30 THR B CA 1
ATOM 2818 C C . THR B 1 30 ? 0.929 0.912 -27.422 1 96.5 30 THR B C 1
ATOM 2820 O O . THR B 1 30 ? -0.253 1.092 -27.125 1 96.5 30 THR B O 1
ATOM 2823 N N . ARG B 1 31 ? 1.339 -0.028 -28.203 1 97.81 31 ARG B N 1
ATOM 2824 C CA . ARG B 1 31 ? 0.389 -0.956 -28.812 1 97.81 31 ARG B CA 1
ATOM 2825 C C . ARG B 1 31 ? -0.26 -1.843 -27.75 1 97.81 31 ARG B C 1
ATOM 2827 O O . ARG B 1 31 ? -1.472 -2.07 -27.781 1 97.81 31 ARG B O 1
ATOM 2834 N N . LEU B 1 32 ? 0.522 -2.377 -26.844 1 98.56 32 LEU B N 1
ATOM 2835 C CA . LEU B 1 32 ? -0.019 -3.15 -25.734 1 98.56 32 LEU B CA 1
ATOM 2836 C C . LEU B 1 32 ? -0.983 -2.311 -24.906 1 98.56 32 LEU B C 1
ATOM 2838 O O . LEU B 1 32 ? -2.059 -2.781 -24.531 1 98.56 32 LEU B O 1
ATOM 2842 N N . GLY B 1 33 ? -0.6 -1.062 -24.594 1 98.19 33 GLY B N 1
ATOM 2843 C CA . GLY B 1 33 ? -1.467 -0.152 -23.875 1 98.19 33 GLY B CA 1
ATOM 2844 C C . GLY B 1 33 ? -2.805 0.072 -24.547 1 98.19 33 GLY B C 1
ATOM 2845 O O . GLY B 1 33 ? -3.848 0.078 -23.891 1 98.19 33 GLY B O 1
ATOM 2846 N N . LYS B 1 34 ? -2.754 0.286 -25.828 1 98.06 34 LYS B N 1
ATOM 2847 C CA . LYS B 1 34 ? -3.98 0.483 -26.594 1 98.06 34 LYS B CA 1
ATOM 2848 C C . LYS B 1 34 ? -4.895 -0.735 -26.484 1 98.06 34 LYS B C 1
ATOM 2850 O O . LYS B 1 34 ? -6.113 -0.594 -26.375 1 98.06 34 LYS B O 1
ATOM 2855 N N . LEU B 1 35 ? -4.285 -1.962 -26.609 1 98.38 35 LEU B N 1
ATOM 2856 C CA . LEU B 1 35 ? -5.07 -3.182 -26.438 1 98.38 35 LEU B CA 1
ATOM 2857 C C . LEU B 1 35 ? -5.738 -3.211 -25.062 1 98.38 35 LEU B C 1
ATOM 2859 O O . LEU B 1 35 ? -6.93 -3.51 -24.953 1 98.38 35 LEU B O 1
ATOM 2863 N N . MET B 1 36 ? -5.035 -2.879 -24 1 98.56 36 MET B N 1
ATOM 2864 C CA . MET B 1 36 ? -5.562 -2.893 -22.641 1 98.56 36 MET B CA 1
ATOM 2865 C C . MET B 1 36 ? -6.668 -1.859 -22.469 1 98.56 36 MET B C 1
ATOM 2867 O O . MET B 1 36 ? -7.695 -2.137 -21.844 1 98.56 36 MET B O 1
ATOM 2871 N N . ASP B 1 37 ? -6.48 -0.664 -23.031 1 98.12 37 ASP B N 1
ATOM 2872 C CA . ASP B 1 37 ? -7.445 0.424 -22.906 1 98.12 37 ASP B CA 1
ATOM 2873 C C . ASP B 1 37 ? -8.734 0.094 -23.656 1 98.12 37 ASP B C 1
ATOM 2875 O O . ASP B 1 37 ? -9.797 0.645 -23.359 1 98.12 37 ASP B O 1
ATOM 2879 N N . GLY B 1 38 ? -8.633 -0.741 -24.625 1 97.81 38 GLY B N 1
ATOM 2880 C CA . GLY B 1 38 ? -9.773 -1.078 -25.453 1 97.81 38 GLY B CA 1
ATOM 2881 C C . GLY B 1 38 ? -10.617 -2.203 -24.891 1 97.81 38 GLY B C 1
ATOM 2882 O O . GLY B 1 38 ? -11.695 -2.51 -25.422 1 97.81 38 GLY B O 1
ATOM 2883 N N . ILE B 1 39 ? -10.219 -2.85 -23.828 1 98 39 ILE B N 1
ATOM 2884 C CA . ILE B 1 39 ? -10.922 -3.979 -23.25 1 98 39 ILE B CA 1
ATOM 2885 C C . ILE B 1 39 ? -12.203 -3.488 -22.562 1 98 39 ILE B C 1
ATOM 2887 O O . ILE B 1 39 ? -12.156 -2.566 -21.75 1 98 39 ILE B O 1
ATOM 2891 N N . GLN B 1 40 ? -13.273 -4.078 -22.906 1 97.44 40 GLN B N 1
ATOM 2892 C CA . GLN B 1 40 ? -14.562 -3.742 -22.312 1 97.44 40 GLN B CA 1
ATOM 2893 C C . GLN B 1 40 ? -14.883 -4.668 -21.141 1 97.44 40 GLN B C 1
ATOM 2895 O O . GLN B 1 40 ? -14.852 -5.891 -21.281 1 97.44 40 GLN B O 1
ATOM 2900 N N . ARG B 1 41 ? -15.234 -4.098 -20.031 1 97.06 41 ARG B N 1
ATOM 2901 C CA . ARG B 1 41 ? -15.578 -4.852 -18.828 1 97.06 41 ARG B CA 1
ATOM 2902 C C . ARG B 1 41 ? -17.031 -5.285 -18.844 1 97.06 41 ARG B C 1
ATOM 2904 O O . ARG B 1 41 ? -17.828 -4.77 -19.625 1 97.06 41 ARG B O 1
ATOM 2911 N N . ARG B 1 42 ? -17.234 -6.297 -18.047 1 96.56 42 ARG B N 1
ATOM 2912 C CA . ARG B 1 42 ? -18.578 -6.867 -17.969 1 96.56 42 ARG B CA 1
ATOM 2913 C C . ARG B 1 42 ? -19.156 -6.73 -16.562 1 96.56 42 ARG B C 1
ATOM 2915 O O . ARG B 1 42 ? -18.422 -6.465 -15.609 1 96.56 42 ARG B O 1
ATOM 2922 N N . ARG B 1 43 ? -20.453 -6.82 -16.469 1 96.75 43 ARG B N 1
ATOM 2923 C CA . ARG B 1 43 ? -21.125 -6.844 -15.172 1 96.75 43 ARG B CA 1
ATOM 2924 C C . ARG B 1 43 ? -20.828 -8.148 -14.438 1 96.75 43 ARG B C 1
ATOM 2926 O O . ARG B 1 43 ? -20.547 -9.172 -15.062 1 96.75 43 ARG B O 1
ATOM 2933 N N . ARG B 1 44 ? -21 -8.094 -13.164 1 96.25 44 ARG B N 1
ATOM 2934 C CA . ARG B 1 44 ? -20.766 -9.266 -12.328 1 96.25 44 ARG B CA 1
ATOM 2935 C C . ARG B 1 44 ? -21.828 -10.344 -12.586 1 96.25 44 ARG B C 1
ATOM 2937 O O . ARG B 1 44 ? -23 -10.031 -12.75 1 96.25 44 ARG B O 1
ATOM 2944 N N . THR B 1 45 ? -21.406 -11.586 -12.695 1 97.06 45 THR B N 1
ATOM 2945 C CA . THR B 1 45 ? -22.281 -12.75 -12.773 1 97.06 45 THR B CA 1
ATOM 2946 C C . THR B 1 45 ? -21.922 -13.766 -11.688 1 97.06 45 THR B C 1
ATOM 2948 O O . THR B 1 45 ? -20.891 -13.641 -11.023 1 97.06 45 THR B O 1
ATOM 2951 N N . ALA B 1 46 ? -22.797 -14.727 -11.445 1 97.19 46 ALA B N 1
ATOM 2952 C CA . ALA B 1 46 ? -22.578 -15.734 -10.414 1 97.19 46 ALA B CA 1
ATOM 2953 C C . ALA B 1 46 ? -21.375 -16.609 -10.742 1 97.19 46 ALA B C 1
ATOM 2955 O O . ALA B 1 46 ? -21.203 -17.047 -11.883 1 97.19 46 ALA B O 1
ATOM 2956 N N . VAL B 1 47 ? -20.547 -16.797 -9.836 1 97.38 47 VAL B N 1
ATOM 2957 C CA . VAL B 1 47 ? -19.391 -17.672 -9.984 1 97.38 47 VAL B CA 1
ATOM 2958 C C . VAL B 1 47 ? -19.734 -19.078 -9.508 1 97.38 47 VAL B C 1
ATOM 2960 O O . VAL B 1 47 ? -20.172 -19.266 -8.367 1 97.38 47 VAL B O 1
ATOM 2963 N N . VAL B 1 48 ? -19.594 -20.047 -10.336 1 96.06 48 VAL B N 1
ATOM 2964 C CA . VAL B 1 48 ? -19.844 -21.438 -9.977 1 96.06 48 VAL B CA 1
ATOM 2965 C C . VAL B 1 48 ? -18.594 -22.047 -9.383 1 96.06 48 VAL B C 1
ATOM 2967 O O . VAL B 1 48 ? -17.562 -22.172 -10.062 1 96.06 48 VAL B O 1
ATOM 2970 N N . LEU B 1 49 ? -18.688 -22.453 -8.148 1 97.06 49 LEU B N 1
ATOM 2971 C CA . LEU B 1 49 ? -17.562 -23.031 -7.438 1 97.06 49 LEU B CA 1
ATOM 2972 C C . LEU B 1 49 ? -17.688 -24.562 -7.371 1 97.06 49 LEU B C 1
ATOM 2974 O O . LEU B 1 49 ? -18.797 -25.094 -7.457 1 97.06 49 LEU B O 1
ATOM 2978 N N . PRO B 1 50 ? -16.547 -25.203 -7.219 1 96.62 50 PRO B N 1
ATOM 2979 C CA . PRO B 1 50 ? -16.625 -26.656 -7.051 1 96.62 50 PRO B CA 1
ATOM 2980 C C . PRO B 1 50 ? -17.219 -27.062 -5.707 1 96.62 50 PRO B C 1
ATOM 2982 O O . PRO B 1 50 ? -17.141 -26.297 -4.738 1 96.62 50 PRO B O 1
ATOM 2985 N N . ASP B 1 51 ? -17.844 -28.188 -5.695 1 97.19 51 ASP B N 1
ATOM 2986 C CA . ASP B 1 51 ? -18.344 -28.766 -4.449 1 97.19 51 ASP B CA 1
ATOM 2987 C C . ASP B 1 51 ? -17.219 -29.453 -3.68 1 97.19 51 ASP B C 1
ATOM 2989 O O . ASP B 1 51 ? -16.781 -30.547 -4.059 1 97.19 51 ASP B O 1
ATOM 2993 N N . ASP B 1 52 ? -16.844 -28.969 -2.594 1 96.19 52 ASP B N 1
ATOM 2994 C CA . ASP B 1 52 ? -15.688 -29.438 -1.854 1 96.19 52 ASP B CA 1
ATOM 2995 C C . ASP B 1 52 ? -15.992 -30.766 -1.15 1 96.19 52 ASP B C 1
ATOM 2997 O O . ASP B 1 52 ? -15.102 -31.375 -0.548 1 96.19 52 ASP B O 1
ATOM 3001 N N . GLN B 1 53 ? -17.219 -31.219 -1.311 1 96.25 53 GLN B N 1
ATOM 3002 C CA . GLN B 1 53 ? -17.609 -32.5 -0.712 1 96.25 53 GLN B CA 1
ATOM 3003 C C . GLN B 1 53 ? -17.719 -33.594 -1.77 1 96.25 53 GLN B C 1
ATOM 3005 O O . GLN B 1 53 ? -18.328 -34.625 -1.531 1 96.25 53 GLN B O 1
ATOM 3010 N N . ASP B 1 54 ? -17.094 -33.406 -2.879 1 97.56 54 ASP B N 1
ATOM 3011 C CA . ASP B 1 54 ? -17.266 -34.312 -4 1 97.56 54 ASP B CA 1
ATOM 3012 C C . ASP B 1 54 ? -16.203 -35.438 -3.971 1 97.56 54 ASP B C 1
ATOM 3014 O O . ASP B 1 54 ? -15.992 -36.125 -4.969 1 97.56 54 ASP B O 1
ATOM 3018 N N . GLY B 1 55 ? -15.445 -35.531 -2.873 1 97.25 55 GLY B N 1
ATOM 3019 C CA . GLY B 1 55 ? -14.422 -36.562 -2.738 1 97.25 55 GLY B CA 1
ATOM 3020 C C . GLY B 1 55 ? -13.016 -36.031 -2.883 1 97.25 55 GLY B C 1
ATOM 3021 O O . GLY B 1 55 ? -12.039 -36.781 -2.727 1 97.25 55 GLY B O 1
ATOM 3022 N N . VAL B 1 56 ? -12.875 -34.781 -3.172 1 98.19 56 VAL B N 1
ATOM 3023 C CA . VAL B 1 56 ? -11.57 -34.188 -3.418 1 98.19 56 VAL B CA 1
ATOM 3024 C C . VAL B 1 56 ? -10.68 -34.344 -2.188 1 98.19 56 VAL B C 1
ATOM 3026 O O . VAL B 1 56 ? -9.477 -34.594 -2.311 1 98.19 56 VAL B O 1
ATOM 3029 N N . LYS B 1 57 ? -11.25 -34.25 -1.028 1 97.81 57 LYS B N 1
ATOM 3030 C CA . LYS B 1 57 ? -10.477 -34.375 0.202 1 97.81 57 LYS B CA 1
ATOM 3031 C C . LYS B 1 57 ? -9.898 -35.781 0.353 1 97.81 57 LYS B C 1
ATOM 3033 O O . LYS B 1 57 ? -8.789 -35.938 0.85 1 97.81 57 LYS B O 1
ATOM 3038 N N . ASP B 1 58 ? -10.625 -36.75 -0.081 1 97.5 58 ASP B N 1
ATOM 3039 C CA . ASP B 1 58 ? -10.148 -38.125 -0.041 1 97.5 58 ASP B CA 1
ATOM 3040 C C . ASP B 1 58 ? -8.992 -38.344 -1.012 1 97.5 58 ASP B C 1
ATOM 3042 O O . ASP B 1 58 ? -8 -39 -0.675 1 97.5 58 ASP B O 1
ATOM 3046 N N . VAL B 1 59 ? -9.188 -37.844 -2.211 1 97.75 59 VAL B N 1
ATOM 3047 C CA . VAL B 1 59 ? -8.141 -37.938 -3.219 1 97.75 59 VAL B CA 1
ATOM 3048 C C . VAL B 1 59 ? -6.863 -37.281 -2.701 1 97.75 59 VAL B C 1
ATOM 3050 O O . VAL B 1 59 ? -5.77 -37.812 -2.836 1 97.75 59 VAL B O 1
ATOM 3053 N N . LEU B 1 60 ? -7.039 -36.156 -2.109 1 97.69 60 LEU B N 1
ATOM 3054 C CA . LEU B 1 60 ? -5.918 -35.375 -1.564 1 97.69 60 LEU B CA 1
ATOM 3055 C C . LEU B 1 60 ? -5.238 -36.156 -0.438 1 97.69 60 LEU B C 1
ATOM 3057 O O . LEU B 1 60 ? -4.008 -36.219 -0.384 1 97.69 60 LEU B O 1
ATOM 3061 N N . ALA B 1 61 ? -5.992 -36.688 0.439 1 97.06 61 ALA B N 1
ATOM 3062 C CA . ALA B 1 61 ? -5.457 -37.469 1.556 1 97.06 61 ALA B CA 1
ATOM 3063 C C . ALA B 1 61 ? -4.68 -38.688 1.057 1 97.06 61 ALA B C 1
ATOM 3065 O O . ALA B 1 61 ? -3.627 -39.031 1.604 1 97.06 61 ALA B O 1
ATOM 3066 N N . GLU B 1 62 ? -5.211 -39.344 0.105 1 97.19 62 GLU B N 1
ATOM 3067 C CA . GLU B 1 62 ? -4.543 -40.5 -0.489 1 97.19 62 GLU B CA 1
ATOM 3068 C C . GLU B 1 62 ? -3.207 -40.125 -1.111 1 97.19 62 GLU B C 1
ATOM 3070 O O . GLU B 1 62 ? -2.199 -40.781 -0.919 1 97.19 62 GLU B O 1
ATOM 3075 N N . LEU B 1 63 ? -3.213 -39.062 -1.881 1 97.38 63 LEU B N 1
ATOM 3076 C CA . LEU B 1 63 ? -1.987 -38.594 -2.5 1 97.38 63 LEU B CA 1
ATOM 3077 C C . LEU B 1 63 ? -0.94 -38.25 -1.443 1 97.38 63 LEU B C 1
ATOM 3079 O O . LEU B 1 63 ? 0.223 -38.656 -1.569 1 97.38 63 LEU B O 1
ATOM 3083 N N . ARG B 1 64 ? -1.364 -37.594 -0.396 1 97.06 64 ARG B N 1
ATOM 3084 C CA . ARG B 1 64 ? -0.456 -37.219 0.683 1 97.06 64 ARG B CA 1
ATOM 3085 C C . ARG B 1 64 ? 0.151 -38.438 1.34 1 97.06 64 ARG B C 1
ATOM 3087 O O . ARG B 1 64 ? 1.35 -38.469 1.628 1 97.06 64 ARG B O 1
ATOM 3094 N N . HIS B 1 65 ? -0.685 -39.344 1.527 1 96.88 65 HIS B N 1
ATOM 3095 C CA . HIS B 1 65 ? -0.237 -40.562 2.15 1 96.88 65 HIS B CA 1
ATOM 3096 C C . HIS B 1 65 ? 0.804 -41.281 1.287 1 96.88 65 HIS B C 1
ATOM 3098 O O . HIS B 1 65 ? 1.817 -41.75 1.798 1 96.88 65 HIS B O 1
ATOM 3104 N N . GLN B 1 66 ? 0.545 -41.375 0.037 1 97.19 66 GLN B N 1
ATOM 3105 C CA . GLN B 1 66 ? 1.468 -42.031 -0.886 1 97.19 66 GLN B CA 1
ATOM 3106 C C . GLN B 1 66 ? 2.807 -41.312 -0.934 1 97.19 66 GLN B C 1
ATOM 3108 O O . GLN B 1 66 ? 3.865 -41.938 -0.961 1 97.19 66 GLN B O 1
ATOM 3113 N N . LEU B 1 67 ? 2.781 -39.969 -0.921 1 96.88 67 LEU B N 1
ATOM 3114 C CA . LEU B 1 67 ? 4.004 -39.188 -0.928 1 96.88 67 LEU B CA 1
ATOM 3115 C C . LEU B 1 67 ? 4.793 -39.375 0.36 1 96.88 67 LEU B C 1
ATOM 3117 O O . LEU B 1 67 ? 6.016 -39.531 0.327 1 96.88 67 LEU B O 1
ATOM 3121 N N . GLU B 1 68 ? 4.055 -39.469 1.451 1 96.31 68 GLU B N 1
ATOM 3122 C CA . GLU B 1 68 ? 4.691 -39.656 2.754 1 96.31 68 GLU B CA 1
ATOM 3123 C C . GLU B 1 68 ? 5.375 -41 2.855 1 96.31 68 GLU B C 1
ATOM 3125 O O . GLU B 1 68 ? 6.445 -41.125 3.455 1 96.31 68 GLU B O 1
ATOM 3130 N N . GLN B 1 69 ? 4.789 -42 2.232 1 95.94 69 GLN B N 1
ATOM 3131 C CA . GLN B 1 69 ? 5.316 -43.344 2.293 1 95.94 69 GLN B CA 1
ATOM 3132 C C . GLN B 1 69 ? 6.328 -43.594 1.176 1 95.94 69 GLN B C 1
ATOM 3134 O O . GLN B 1 69 ? 6.938 -44.656 1.108 1 95.94 69 GLN B O 1
ATOM 3139 N N . ASN B 1 70 ? 6.484 -42.656 0.34 1 93.94 70 ASN B N 1
ATOM 3140 C CA . ASN B 1 70 ? 7.418 -42.75 -0.778 1 93.94 70 ASN B CA 1
ATOM 3141 C C . ASN B 1 70 ? 7.102 -43.938 -1.67 1 93.94 70 ASN B C 1
ATOM 3143 O O . ASN B 1 70 ? 7.996 -44.719 -2.018 1 93.94 70 ASN B O 1
ATOM 3147 N N . VAL B 1 71 ? 5.844 -44.094 -1.933 1 93.62 71 VAL B N 1
ATOM 3148 C CA . VAL B 1 71 ? 5.395 -45.125 -2.883 1 93.62 71 VAL B CA 1
ATOM 3149 C C . VAL B 1 71 ? 4.879 -44.438 -4.152 1 93.62 71 VAL B C 1
ATOM 3151 O O . VAL B 1 71 ? 4.582 -43.25 -4.148 1 93.62 71 VAL B O 1
ATOM 3154 N N . PRO B 1 72 ? 4.875 -45.156 -5.207 1 92.5 72 PRO B N 1
ATOM 3155 C CA . PRO B 1 72 ? 4.352 -44.531 -6.434 1 92.5 72 PRO B CA 1
ATOM 3156 C C . PRO B 1 72 ? 2.938 -44 -6.262 1 92.5 72 PRO B C 1
ATOM 3158 O O . PRO B 1 72 ? 2.104 -44.625 -5.602 1 92.5 72 PRO B O 1
ATOM 3161 N N . VAL B 1 73 ? 2.715 -42.812 -6.797 1 94.38 73 VAL B N 1
ATOM 3162 C CA . VAL B 1 73 ? 1.408 -42.188 -6.633 1 94.38 73 VAL B CA 1
ATOM 3163 C C . VAL B 1 73 ? 0.433 -42.75 -7.668 1 94.38 73 VAL B C 1
ATOM 3165 O O . VAL B 1 73 ? 0.821 -43.031 -8.805 1 94.38 73 VAL B O 1
ATOM 3168 N N . THR B 1 74 ? -0.819 -42.969 -7.262 1 91.31 74 THR B N 1
ATOM 3169 C CA . THR B 1 74 ? -1.899 -43.438 -8.141 1 91.31 74 THR B CA 1
ATOM 3170 C C . THR B 1 74 ? -2.799 -42.25 -8.523 1 91.31 74 THR B C 1
ATOM 3172 O O . THR B 1 74 ? -3.988 -42.25 -8.195 1 91.31 74 THR B O 1
ATOM 3175 N N . LEU B 1 75 ? -2.213 -41.344 -9.078 1 94 75 LEU B N 1
ATOM 3176 C CA . LEU B 1 75 ? -2.926 -40.125 -9.453 1 94 75 LEU B CA 1
ATOM 3177 C C . LEU B 1 75 ? -3.326 -40.188 -10.93 1 94 75 LEU B C 1
ATOM 3179 O O . LEU B 1 75 ? -2.541 -39.812 -11.797 1 94 75 LEU B O 1
ATOM 3183 N N . THR B 1 76 ? -4.562 -40.594 -11.18 1 95.44 76 THR B N 1
ATOM 3184 C CA . THR B 1 76 ? -5.074 -40.656 -12.539 1 95.44 76 THR B CA 1
ATOM 3185 C C . THR B 1 76 ? -5.398 -39.281 -13.094 1 95.44 76 THR B C 1
ATOM 3187 O O . THR B 1 76 ? -5.434 -38.312 -12.344 1 95.44 76 THR B O 1
ATOM 3190 N N . HIS B 1 77 ? -5.633 -39.156 -14.383 1 96.62 77 HIS B N 1
ATOM 3191 C CA . HIS B 1 77 ? -6.035 -37.906 -15.008 1 96.62 77 HIS B CA 1
ATOM 3192 C C . HIS B 1 77 ? -7.352 -37.406 -14.414 1 96.62 77 HIS B C 1
ATOM 3194 O O . HIS B 1 77 ? -7.543 -36.188 -14.273 1 96.62 77 HIS B O 1
ATOM 3200 N N . GLU B 1 78 ? -8.195 -38.344 -14.078 1 96.81 78 GLU B N 1
ATOM 3201 C CA . GLU B 1 78 ? -9.461 -37.969 -13.453 1 96.81 78 GLU B CA 1
ATOM 3202 C C . GLU B 1 78 ? -9.242 -37.312 -12.094 1 96.81 78 GLU B C 1
ATOM 3204 O O . GLU B 1 78 ? -9.891 -36.344 -11.758 1 96.81 78 GLU B O 1
ATOM 3209 N N . LYS B 1 79 ? -8.359 -37.875 -11.328 1 97.25 79 LYS B N 1
ATOM 3210 C CA . LYS B 1 79 ? -8.039 -37.312 -10.016 1 97.25 79 LYS B CA 1
ATOM 3211 C C . LYS B 1 79 ? -7.352 -35.969 -10.148 1 97.25 79 LYS B C 1
ATOM 3213 O O . LYS B 1 79 ? -7.617 -35.031 -9.367 1 97.25 79 LYS B O 1
ATOM 3218 N N . LEU B 1 80 ? -6.508 -35.844 -11.164 1 97 80 LEU B N 1
ATOM 3219 C CA . LEU B 1 80 ? -5.836 -34.594 -11.414 1 97 80 LEU B CA 1
ATOM 3220 C C . LEU B 1 80 ? -6.844 -33.5 -11.805 1 97 80 LEU B C 1
ATOM 3222 O O . LEU B 1 80 ? -6.73 -32.375 -11.367 1 97 80 LEU B O 1
ATOM 3226 N N . THR B 1 81 ? -7.785 -33.906 -12.633 1 97.19 81 THR B N 1
ATOM 3227 C CA . THR B 1 81 ? -8.852 -33 -13.023 1 97.19 81 THR B CA 1
ATOM 3228 C C . THR B 1 81 ? -9.633 -32.531 -11.805 1 97.19 81 THR B C 1
ATOM 3230 O O . THR B 1 81 ? -9.953 -31.344 -11.672 1 97.19 81 THR B O 1
ATOM 3233 N N . LEU B 1 82 ? -9.922 -33.469 -10.93 1 97.44 82 LEU B N 1
ATOM 3234 C CA . LEU B 1 82 ? -10.648 -33.156 -9.695 1 97.44 82 LEU B CA 1
ATOM 3235 C C . LEU B 1 82 ? -9.859 -32.188 -8.844 1 97.44 82 LEU B C 1
ATOM 3237 O O . LEU B 1 82 ? -10.406 -31.156 -8.398 1 97.44 82 LEU B O 1
ATOM 3241 N N . LEU B 1 83 ? -8.594 -32.469 -8.617 1 97.56 83 LEU B N 1
ATOM 3242 C CA . LEU B 1 83 ? -7.746 -31.594 -7.809 1 97.56 83 LEU B CA 1
ATOM 3243 C C . LEU B 1 83 ? -7.656 -30.203 -8.414 1 97.56 83 LEU B C 1
ATOM 3245 O O . LEU B 1 83 ? -7.797 -29.203 -7.711 1 97.56 83 LEU B O 1
ATOM 3249 N N . THR B 1 84 ? -7.438 -30.062 -9.742 1 96.88 84 THR B N 1
ATOM 3250 C CA . THR B 1 84 ? -7.25 -28.766 -10.391 1 96.88 84 THR B CA 1
ATOM 3251 C C . THR B 1 84 ? -8.547 -27.969 -10.367 1 96.88 84 THR B C 1
ATOM 3253 O O . THR B 1 84 ? -8.516 -26.734 -10.289 1 96.88 84 THR B O 1
ATOM 3256 N N . ALA B 1 85 ? -9.68 -28.672 -10.43 1 97.06 85 ALA B N 1
ATOM 3257 C CA . ALA B 1 85 ? -10.961 -27.969 -10.32 1 97.06 85 ALA B CA 1
ATOM 3258 C C . ALA B 1 85 ? -11.086 -27.25 -8.984 1 97.06 85 ALA B C 1
ATOM 3260 O O . ALA B 1 85 ? -11.648 -26.156 -8.914 1 97.06 85 ALA B O 1
ATOM 3261 N N . HIS B 1 86 ? -10.523 -27.812 -7.961 1 98.06 86 HIS B N 1
ATOM 3262 C CA . HIS B 1 86 ? -10.688 -27.281 -6.613 1 98.06 86 HIS B CA 1
ATOM 3263 C C . HIS B 1 86 ? -9.602 -26.266 -6.285 1 98.06 86 HIS B C 1
ATOM 3265 O O . HIS B 1 86 ? -9.562 -25.734 -5.176 1 98.06 86 HIS B O 1
ATOM 3271 N N . LEU B 1 87 ? -8.773 -25.969 -7.27 1 97.31 87 LEU B N 1
ATOM 3272 C CA . LEU B 1 87 ? -7.945 -24.766 -7.156 1 97.31 87 LEU B CA 1
ATOM 3273 C C . LEU B 1 87 ? -8.812 -23.516 -7.137 1 97.31 87 LEU B C 1
ATOM 3275 O O . LEU B 1 87 ? -8.344 -22.438 -6.77 1 97.31 87 LEU B O 1
ATOM 3279 N N . SER B 1 88 ? -10.102 -23.672 -7.449 1 97.69 88 SER B N 1
ATOM 3280 C CA . SER B 1 88 ? -11.031 -22.547 -7.438 1 97.69 88 SER B CA 1
ATOM 3281 C C . SER B 1 88 ? -11.773 -22.453 -6.109 1 97.69 88 SER B C 1
ATOM 3283 O O . SER B 1 88 ? -12.57 -21.531 -5.902 1 97.69 88 SER B O 1
ATOM 3285 N N . SER B 1 89 ? -11.516 -23.406 -5.191 1 98 89 SER B N 1
ATOM 3286 C CA . SER B 1 89 ? -12.219 -23.406 -3.912 1 98 89 SER B CA 1
ATOM 3287 C C . SER B 1 89 ? -11.906 -22.141 -3.113 1 98 89 SER B C 1
ATOM 3289 O O . SER B 1 89 ? -10.766 -21.688 -3.092 1 98 89 SER B O 1
ATOM 3291 N N . THR B 1 90 ? -12.883 -21.609 -2.426 1 97.19 90 THR B N 1
ATOM 3292 C CA . THR B 1 90 ? -12.664 -20.453 -1.563 1 97.19 90 THR B CA 1
ATOM 3293 C C . THR B 1 90 ? -12.133 -20.891 -0.2 1 97.19 90 THR B C 1
ATOM 3295 O O . THR B 1 90 ? -11.781 -20.047 0.63 1 97.19 90 THR B O 1
ATOM 3298 N N . ASP B 1 91 ? -12.094 -22.219 -0.004 1 97.19 91 ASP B N 1
ATOM 3299 C CA . ASP B 1 91 ? -11.508 -22.75 1.22 1 97.19 91 ASP B CA 1
ATOM 3300 C C . ASP B 1 91 ? -9.984 -22.812 1.126 1 97.19 91 ASP B C 1
ATOM 3302 O O . ASP B 1 91 ? -9.438 -23.703 0.464 1 97.19 91 ASP B O 1
ATOM 3306 N N . MET B 1 92 ? -9.375 -22 1.817 1 94.81 92 MET B N 1
ATOM 3307 C CA . MET B 1 92 ? -7.922 -21.875 1.742 1 94.81 92 MET B CA 1
ATOM 3308 C C . MET B 1 92 ? -7.227 -23.141 2.207 1 94.81 92 MET B C 1
ATOM 3310 O O . MET B 1 92 ? -6.164 -23.5 1.695 1 94.81 92 MET B O 1
ATOM 3314 N N . ALA B 1 93 ? -7.793 -23.766 3.197 1 95.19 93 ALA B N 1
ATOM 3315 C CA . ALA B 1 93 ? -7.207 -25 3.723 1 95.19 93 ALA B CA 1
ATOM 3316 C C . ALA B 1 93 ? -7.152 -26.078 2.648 1 95.19 93 ALA B C 1
ATOM 3318 O O . ALA B 1 93 ? -6.18 -26.828 2.564 1 95.19 93 ALA B O 1
ATOM 3319 N N . LEU B 1 94 ? -8.164 -26.109 1.87 1 97.38 94 LEU B N 1
ATOM 3320 C CA . LEU B 1 94 ? -8.219 -27.094 0.786 1 97.38 94 LEU B CA 1
ATOM 3321 C C . LEU B 1 94 ? -7.379 -26.641 -0.4 1 97.38 94 LEU B C 1
ATOM 3323 O O . LEU B 1 94 ? -6.52 -27.375 -0.878 1 97.38 94 LEU B O 1
ATOM 3327 N N . ARG B 1 95 ? -7.574 -25.453 -0.846 1 97.19 95 ARG B N 1
ATOM 3328 C CA . ARG B 1 95 ? -6.98 -24.938 -2.072 1 97.19 95 ARG B CA 1
ATOM 3329 C C . ARG B 1 95 ? -5.473 -24.766 -1.922 1 97.19 95 ARG B C 1
ATOM 3331 O O . ARG B 1 95 ? -4.695 -25.375 -2.654 1 97.19 95 ARG B O 1
ATOM 3338 N N . TYR B 1 96 ? -5.078 -24 -0.911 1 92.69 96 TYR B N 1
ATOM 3339 C CA . TYR B 1 96 ? -3.693 -23.547 -0.793 1 92.69 96 TYR B CA 1
ATOM 3340 C C . TYR B 1 96 ? -2.883 -24.5 0.069 1 92.69 96 TYR B C 1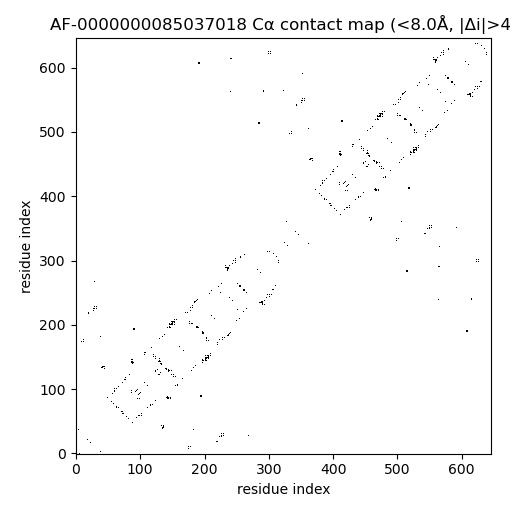
ATOM 3342 O O . TYR B 1 96 ? -1.893 -25.078 -0.392 1 92.69 96 TYR B O 1
ATOM 3350 N N . GLN B 1 97 ? -3.311 -24.719 1.274 1 91 97 GLN B N 1
ATOM 3351 C CA . GLN B 1 97 ? -2.564 -25.562 2.209 1 91 97 GLN B CA 1
ATOM 3352 C C . GLN B 1 97 ? -2.68 -27.031 1.84 1 91 97 GLN B C 1
ATOM 3354 O O . GLN B 1 97 ? -1.839 -27.844 2.232 1 91 97 GLN B O 1
ATOM 3359 N N . GLY B 1 98 ? -3.705 -27.359 1.111 1 95.94 98 GLY B N 1
ATOM 3360 C CA . GLY B 1 98 ? -3.938 -28.719 0.689 1 95.94 98 GLY B CA 1
ATOM 3361 C C . GLY B 1 98 ? -3.398 -29.016 -0.698 1 95.94 98 GLY B C 1
ATOM 3362 O O . GLY B 1 98 ? -2.275 -29.516 -0.841 1 95.94 98 GLY B O 1
ATOM 3363 N N . ILE B 1 99 ? -4.156 -28.594 -1.694 1 97.38 99 ILE B N 1
ATOM 3364 C CA . ILE B 1 99 ? -3.922 -29 -3.076 1 97.38 99 ILE B CA 1
ATOM 3365 C C . ILE B 1 99 ? -2.607 -28.391 -3.572 1 97.38 99 ILE B C 1
ATOM 3367 O O . ILE B 1 99 ? -1.739 -29.109 -4.07 1 97.38 99 ILE B O 1
ATOM 3371 N N . ASN B 1 100 ? -2.459 -27.156 -3.424 1 95.44 100 ASN B N 1
ATOM 3372 C CA . ASN B 1 100 ? -1.262 -26.484 -3.928 1 95.44 100 ASN B CA 1
ATOM 3373 C C . ASN B 1 100 ? 0.005 -27.078 -3.307 1 95.44 100 ASN B C 1
ATOM 3375 O O . ASN B 1 100 ? 0.936 -27.453 -4.023 1 95.44 100 ASN B O 1
ATOM 3379 N N . PHE B 1 101 ? 0.012 -27.219 -2.061 1 94.5 101 PHE B N 1
ATOM 3380 C CA . PHE B 1 101 ? 1.195 -27.703 -1.364 1 94.5 101 PHE B CA 1
ATOM 3381 C C . PHE B 1 101 ? 1.458 -29.172 -1.708 1 94.5 101 PHE B C 1
ATOM 3383 O O . PHE B 1 101 ? 2.607 -29.562 -1.895 1 94.5 101 PHE B O 1
ATOM 3390 N N . THR B 1 102 ? 0.439 -29.922 -1.747 1 96.38 102 THR B N 1
ATOM 3391 C CA . THR B 1 102 ? 0.602 -31.344 -2.014 1 96.38 102 THR B CA 1
ATOM 3392 C C . THR B 1 102 ? 1.099 -31.578 -3.438 1 96.38 102 THR B C 1
ATOM 3394 O O . THR B 1 102 ? 1.966 -32.406 -3.668 1 96.38 102 THR B O 1
ATOM 3397 N N . LEU B 1 103 ? 0.563 -30.844 -4.359 1 95.88 103 LEU B N 1
ATOM 3398 C CA . LEU B 1 103 ? 1.044 -30.969 -5.73 1 95.88 103 LEU B CA 1
ATOM 3399 C C . LEU B 1 103 ? 2.492 -30.5 -5.844 1 95.88 103 LEU B C 1
ATOM 3401 O O . LEU B 1 103 ? 3.281 -31.078 -6.59 1 95.88 103 LEU B O 1
ATOM 3405 N N . TYR B 1 104 ? 2.816 -29.484 -5.129 1 94.5 104 TYR B N 1
ATOM 3406 C CA . TYR B 1 104 ? 4.203 -29.047 -5.086 1 94.5 104 TYR B CA 1
ATOM 3407 C C . TYR B 1 104 ? 5.117 -30.141 -4.562 1 94.5 104 TYR B C 1
ATOM 3409 O O . TYR B 1 104 ? 6.176 -30.406 -5.137 1 94.5 104 TYR B O 1
ATOM 3417 N N . ASP B 1 105 ? 4.656 -30.766 -3.496 1 95.12 105 ASP B N 1
ATOM 3418 C CA . ASP B 1 105 ? 5.418 -31.859 -2.92 1 95.12 105 ASP B CA 1
ATOM 3419 C C . ASP B 1 105 ? 5.594 -33 -3.93 1 95.12 105 ASP B C 1
ATOM 3421 O O . ASP B 1 105 ? 6.672 -33.594 -4.023 1 95.12 105 ASP B O 1
ATOM 3425 N N . ALA B 1 106 ? 4.559 -33.312 -4.582 1 96.31 106 ALA B N 1
ATOM 3426 C CA . ALA B 1 106 ? 4.605 -34.344 -5.594 1 96.31 106 ALA B CA 1
ATOM 3427 C C . ALA B 1 106 ? 5.633 -34.031 -6.676 1 96.31 106 ALA B C 1
ATOM 3429 O O . ALA B 1 106 ? 6.375 -34.906 -7.117 1 96.31 106 ALA B O 1
ATOM 3430 N N . LEU B 1 107 ? 5.695 -32.781 -7.09 1 93.69 107 LEU B N 1
ATOM 3431 C CA . LEU B 1 107 ? 6.645 -32.344 -8.109 1 93.69 107 LEU B CA 1
ATOM 3432 C C . LEU B 1 107 ? 8.07 -32.375 -7.57 1 93.69 107 LEU B C 1
ATOM 3434 O O . LEU B 1 107 ? 8.984 -32.844 -8.25 1 93.69 107 LEU B O 1
ATOM 3438 N N . GLN B 1 108 ? 8.242 -31.969 -6.375 1 93.25 108 GLN B N 1
ATOM 3439 C CA . GLN B 1 108 ? 9.555 -31.953 -5.734 1 93.25 108 GLN B CA 1
ATOM 3440 C C . GLN B 1 108 ? 10.117 -33.375 -5.602 1 93.25 108 GLN B C 1
ATOM 3442 O O . GLN B 1 108 ? 11.328 -33.562 -5.727 1 93.25 108 GLN B O 1
ATOM 3447 N N . GLN B 1 109 ? 9.25 -34.312 -5.43 1 94.25 109 GLN B N 1
ATOM 3448 C CA . GLN B 1 109 ? 9.656 -35.688 -5.223 1 94.25 109 GLN B CA 1
ATOM 3449 C C . GLN B 1 109 ? 9.695 -36.469 -6.539 1 94.25 109 GLN B C 1
ATOM 3451 O O . GLN B 1 109 ? 9.859 -37.688 -6.547 1 94.25 109 GLN B O 1
ATOM 3456 N N . ASP B 1 110 ? 9.477 -35.781 -7.605 1 92.62 110 ASP B N 1
ATOM 3457 C CA . ASP B 1 110 ? 9.453 -36.406 -8.93 1 92.62 110 ASP B CA 1
ATOM 3458 C C . ASP B 1 110 ? 8.453 -37.562 -8.977 1 92.62 110 ASP B C 1
ATOM 3460 O O . ASP B 1 110 ? 8.766 -38.625 -9.516 1 92.62 110 ASP B O 1
ATOM 3464 N N . ALA B 1 111 ? 7.309 -37.281 -8.367 1 94.94 111 ALA B N 1
ATOM 3465 C CA . ALA B 1 111 ? 6.336 -38.375 -8.203 1 94.94 111 ALA B CA 1
ATOM 3466 C C . ALA B 1 111 ? 5.406 -38.438 -9.414 1 94.94 111 ALA B C 1
ATOM 3468 O O . ALA B 1 111 ? 4.703 -39.438 -9.594 1 94.94 111 ALA B O 1
ATOM 3469 N N . LEU B 1 112 ? 5.371 -37.438 -10.25 1 93.69 112 LEU B N 1
ATOM 3470 C CA . LEU B 1 112 ? 4.504 -37.406 -11.422 1 93.69 112 LEU B CA 1
ATOM 3471 C C . LEU B 1 112 ? 5.273 -37.812 -12.68 1 93.69 112 LEU B C 1
ATOM 3473 O O . LEU B 1 112 ? 6.398 -37.375 -12.891 1 93.69 112 LEU B O 1
ATOM 3477 N N . ASP B 1 113 ? 4.684 -38.656 -13.484 1 90.12 113 ASP B N 1
ATOM 3478 C CA . ASP B 1 113 ? 5.34 -39.031 -14.727 1 90.12 113 ASP B CA 1
ATOM 3479 C C . ASP B 1 113 ? 5.09 -38 -15.82 1 90.12 113 ASP B C 1
ATOM 3481 O O . ASP B 1 113 ? 4.375 -37 -15.609 1 90.12 113 ASP B O 1
ATOM 3485 N N . SER B 1 114 ? 5.68 -38.188 -16.922 1 87.31 114 SER B N 1
ATOM 3486 C CA . SER B 1 114 ? 5.652 -37.188 -18 1 87.31 114 SER B CA 1
ATOM 3487 C C . SER B 1 114 ? 4.234 -37 -18.516 1 87.31 114 SER B C 1
ATOM 3489 O O . SER B 1 114 ? 3.867 -35.875 -18.906 1 87.31 114 SER B O 1
ATOM 3491 N N . ALA B 1 115 ? 3.523 -38.094 -18.594 1 89.88 115 ALA B N 1
ATOM 3492 C CA . ALA B 1 115 ? 2.148 -38 -19.062 1 89.88 115 ALA B CA 1
ATOM 3493 C C . ALA B 1 115 ? 1.284 -37.188 -18.109 1 89.88 115 ALA B C 1
ATOM 3495 O O . ALA B 1 115 ? 0.456 -36.375 -18.531 1 89.88 115 ALA B O 1
ATOM 3496 N N . GLN B 1 116 ? 1.453 -37.438 -16.844 1 92.44 116 GLN B N 1
ATOM 3497 C CA . GLN B 1 116 ? 0.738 -36.688 -15.812 1 92.44 116 GLN B CA 1
ATOM 3498 C C . GLN B 1 116 ? 1.107 -35.219 -15.844 1 92.44 116 GLN B C 1
ATOM 3500 O O . GLN B 1 116 ? 0.239 -34.344 -15.719 1 92.44 116 GLN B O 1
ATOM 3505 N N . MET B 1 117 ? 2.352 -34.938 -16.062 1 91.12 117 MET B N 1
ATOM 3506 C CA . MET B 1 117 ? 2.828 -33.562 -16.125 1 91.12 117 MET B CA 1
ATOM 3507 C C . MET B 1 117 ? 2.236 -32.812 -17.328 1 91.12 117 MET B C 1
ATOM 3509 O O . MET B 1 117 ? 1.787 -31.688 -17.219 1 91.12 117 MET B O 1
ATOM 3513 N N . ALA B 1 118 ? 2.291 -33.469 -18.406 1 90.25 118 ALA B N 1
ATOM 3514 C CA . ALA B 1 118 ? 1.719 -32.906 -19.625 1 90.25 118 ALA B CA 1
ATOM 3515 C C . ALA B 1 118 ? 0.227 -32.625 -19.453 1 90.25 118 ALA B C 1
ATOM 3517 O O . ALA B 1 118 ? -0.277 -31.594 -19.891 1 90.25 118 ALA B O 1
ATOM 3518 N N . PHE B 1 119 ? -0.411 -33.594 -18.859 1 93.38 119 PHE B N 1
ATOM 3519 C CA . PHE B 1 119 ? -1.843 -33.438 -18.625 1 93.38 119 PHE B CA 1
ATOM 3520 C C . PHE B 1 119 ? -2.125 -32.25 -17.703 1 93.38 119 PHE B C 1
ATOM 3522 O O . PHE B 1 119 ? -3.039 -31.469 -17.969 1 93.38 119 PHE B O 1
ATOM 3529 N N . LEU B 1 120 ? -1.371 -32.125 -16.672 1 93.94 120 LEU B N 1
ATOM 3530 C CA . LEU B 1 120 ? -1.532 -31.047 -15.719 1 93.94 120 LEU B CA 1
ATOM 3531 C C . LEU B 1 120 ? -1.298 -29.688 -16.391 1 93.94 120 LEU B C 1
ATOM 3533 O O . LEU B 1 120 ? -2.041 -28.734 -16.156 1 93.94 120 LEU B O 1
ATOM 3537 N N . LEU B 1 121 ? -0.284 -29.609 -17.188 1 93.44 121 LEU B N 1
ATOM 3538 C CA . LEU B 1 121 ? 0.007 -28.391 -17.922 1 93.44 121 LEU B CA 1
ATOM 3539 C C . LEU B 1 121 ? -1.17 -28 -18.812 1 93.44 121 LEU B C 1
ATOM 3541 O O . LEU B 1 121 ? -1.557 -26.828 -18.859 1 93.44 121 LEU B O 1
ATOM 3545 N N . ASP B 1 122 ? -1.691 -28.969 -19.453 1 93.62 122 ASP B N 1
ATOM 3546 C CA . ASP B 1 122 ? -2.836 -28.734 -20.328 1 93.62 122 ASP B CA 1
ATOM 3547 C C . ASP B 1 122 ? -4.051 -28.266 -19.531 1 93.62 122 ASP B C 1
ATOM 3549 O O . ASP B 1 122 ? -4.727 -27.312 -19.922 1 93.62 122 ASP B O 1
ATOM 3553 N N . GLU B 1 123 ? -4.297 -28.922 -18.453 1 94.69 123 GLU B N 1
ATOM 3554 C CA . GLU B 1 123 ? -5.445 -28.609 -17.609 1 94.69 123 GLU B CA 1
ATOM 3555 C C . GLU B 1 123 ? -5.328 -27.203 -17.031 1 94.69 123 GLU B C 1
ATOM 3557 O O . GLU B 1 123 ? -6.312 -26.453 -17 1 94.69 123 GLU B O 1
ATOM 3562 N N . LEU B 1 124 ? -4.176 -26.875 -16.609 1 96.31 124 LEU B N 1
ATOM 3563 C CA . LEU B 1 124 ? -3.951 -25.594 -15.945 1 96.31 124 LEU B CA 1
ATOM 3564 C C . LEU B 1 124 ? -3.957 -24.453 -16.953 1 96.31 124 LEU B C 1
ATOM 3566 O O . LEU B 1 124 ? -4.18 -23.297 -16.594 1 96.31 124 LEU B O 1
ATOM 3570 N N . SER B 1 125 ? -3.703 -24.75 -18.203 1 95.88 125 SER B N 1
ATOM 3571 C CA . SER B 1 125 ? -3.582 -23.703 -19.219 1 95.88 125 SER B CA 1
ATOM 3572 C C . SER B 1 125 ? -4.863 -23.562 -20.031 1 95.88 125 SER B C 1
ATOM 3574 O O . SER B 1 125 ? -4.863 -22.953 -21.109 1 95.88 125 SER B O 1
ATOM 3576 N N . ARG B 1 126 ? -5.891 -24.172 -19.578 1 95.12 126 ARG B N 1
ATOM 3577 C CA . ARG B 1 126 ? -7.176 -24 -20.25 1 95.12 126 ARG B CA 1
ATOM 3578 C C . ARG B 1 126 ? -7.672 -22.562 -20.141 1 95.12 126 ARG B C 1
ATOM 3580 O O . ARG B 1 126 ? -7.859 -22.047 -19.031 1 95.12 126 ARG B O 1
ATOM 3587 N N . PRO B 1 127 ? -7.949 -21.922 -21.25 1 96.19 127 PRO B N 1
ATOM 3588 C CA . PRO B 1 127 ? -8.312 -20.5 -21.234 1 96.19 127 PRO B CA 1
ATOM 3589 C C . PRO B 1 127 ? -9.602 -20.234 -20.453 1 96.19 127 PRO B C 1
ATOM 3591 O O . PRO B 1 127 ? -9.703 -19.234 -19.75 1 96.19 127 PRO B O 1
ATOM 3594 N N . ASP B 1 128 ? -10.578 -21.094 -20.562 1 94.69 128 ASP B N 1
ATOM 3595 C CA . ASP B 1 128 ? -11.852 -20.875 -19.906 1 94.69 128 ASP B CA 1
ATOM 3596 C C . ASP B 1 128 ? -11.68 -20.781 -18.391 1 94.69 128 ASP B C 1
ATOM 3598 O O . ASP B 1 128 ? -12.375 -20.031 -17.719 1 94.69 128 ASP B O 1
ATOM 3602 N N . ALA B 1 129 ? -10.75 -21.578 -17.859 1 95.44 129 ALA B N 1
ATOM 3603 C CA . ALA B 1 129 ? -10.484 -21.578 -16.438 1 95.44 129 ALA B CA 1
ATOM 3604 C C . ALA B 1 129 ? -9.539 -20.438 -16.062 1 95.44 129 ALA B C 1
ATOM 3606 O O . ALA B 1 129 ? -9.742 -19.75 -15.047 1 95.44 129 ALA B O 1
ATOM 3607 N N . LEU B 1 130 ? -8.594 -20.172 -16.906 1 97.12 130 LEU B N 1
ATOM 3608 C CA . LEU B 1 130 ? -7.59 -19.141 -16.656 1 97.12 130 LEU B CA 1
ATOM 3609 C C . LEU B 1 130 ? -8.211 -17.75 -16.656 1 97.12 130 LEU B C 1
ATOM 3611 O O . LEU B 1 130 ? -7.738 -16.844 -15.961 1 97.12 130 LEU B O 1
ATOM 3615 N N . PHE B 1 131 ? -9.266 -17.594 -17.438 1 98.06 131 PHE B N 1
ATOM 3616 C CA . PHE B 1 131 ? -9.828 -16.25 -17.594 1 98.06 131 PHE B CA 1
ATOM 3617 C C . PHE B 1 131 ? -11.258 -16.203 -17.078 1 98.06 131 PHE B C 1
ATOM 3619 O O . PHE B 1 131 ? -12.047 -15.359 -17.5 1 98.06 131 PHE B O 1
ATOM 3626 N N . SER B 1 132 ? -11.539 -17.141 -16.141 1 96.75 132 SER B N 1
ATOM 3627 C CA . SER B 1 132 ? -12.875 -17.219 -15.578 1 96.75 132 SER B CA 1
ATOM 3628 C C . SER B 1 132 ? -13.273 -15.891 -14.922 1 96.75 132 SER B C 1
ATOM 3630 O O . SER B 1 132 ? -12.609 -15.438 -13.984 1 96.75 132 SER B O 1
ATOM 3632 N N . HIS B 1 133 ? -14.336 -15.211 -15.352 1 97.44 133 HIS B N 1
ATOM 3633 C CA . HIS B 1 133 ? -14.93 -13.984 -14.828 1 97.44 133 HIS B CA 1
ATOM 3634 C C . HIS B 1 133 ? -13.906 -12.859 -14.766 1 97.44 133 HIS B C 1
ATOM 3636 O O . HIS B 1 133 ? -14 -11.977 -13.914 1 97.44 133 HIS B O 1
ATOM 3642 N N . ILE B 1 134 ? -12.891 -12.938 -15.68 1 98.06 134 ILE B N 1
ATOM 3643 C CA . ILE B 1 134 ? -11.75 -12.047 -15.531 1 98.06 134 ILE B CA 1
ATOM 3644 C C . ILE B 1 134 ? -12.133 -10.648 -16.016 1 98.06 134 ILE B C 1
ATOM 3646 O O . ILE B 1 134 ? -11.469 -9.664 -15.68 1 98.06 134 ILE B O 1
ATOM 3650 N N . LEU B 1 135 ? -13.219 -10.484 -16.812 1 97.88 135 LEU B N 1
ATOM 3651 C CA . LEU B 1 135 ? -13.664 -9.203 -17.344 1 97.88 135 LEU B CA 1
ATOM 3652 C C . LEU B 1 135 ? -14.633 -8.523 -16.375 1 97.88 135 LEU B C 1
ATOM 3654 O O . LEU B 1 135 ? -15.117 -7.426 -16.641 1 97.88 135 LEU B O 1
ATOM 3658 N N . GLU B 1 136 ? -14.922 -9.148 -15.219 1 97.69 136 GLU B N 1
ATOM 3659 C CA . GLU B 1 136 ? -15.875 -8.656 -14.234 1 97.69 136 GLU B CA 1
ATOM 3660 C C . GLU B 1 136 ? -15.164 -8.008 -13.047 1 97.69 136 GLU B C 1
ATOM 3662 O O . GLU B 1 136 ? -13.969 -8.219 -12.844 1 97.69 136 GLU B O 1
ATOM 3667 N N . PRO B 1 137 ? -15.93 -7.113 -12.273 1 95.44 137 PRO B N 1
ATOM 3668 C CA . PRO B 1 137 ? -15.328 -6.598 -11.039 1 95.44 137 PRO B CA 1
ATOM 3669 C C . PRO B 1 137 ? -14.859 -7.707 -10.102 1 95.44 137 PRO B C 1
ATOM 3671 O O . PRO B 1 137 ? -15.172 -8.883 -10.32 1 95.44 137 PRO B O 1
ATOM 3674 N N . ALA B 1 138 ? -14.062 -7.355 -9.141 1 96.19 138 ALA B N 1
ATOM 3675 C CA . ALA B 1 138 ? -13.477 -8.312 -8.211 1 96.19 138 ALA B CA 1
ATOM 3676 C C . ALA B 1 138 ? -14.516 -9.32 -7.73 1 96.19 138 ALA B C 1
ATOM 3678 O O . ALA B 1 138 ? -15.617 -8.938 -7.32 1 96.19 138 ALA B O 1
ATOM 3679 N N . ASN B 1 139 ? -14.266 -10.555 -7.879 1 97.56 139 ASN B N 1
ATOM 3680 C CA . ASN B 1 139 ? -15.148 -11.648 -7.496 1 97.56 139 ASN B CA 1
ATOM 3681 C C . ASN B 1 139 ? -14.352 -12.867 -7.02 1 97.56 139 ASN B C 1
ATOM 3683 O O . ASN B 1 139 ? -13.125 -12.828 -6.973 1 97.56 139 ASN B O 1
ATOM 3687 N N . THR B 1 140 ? -15.031 -13.953 -6.66 1 97.75 140 THR B N 1
ATOM 3688 C CA . THR B 1 140 ? -14.391 -15.109 -6.043 1 97.75 140 THR B CA 1
ATOM 3689 C C . THR B 1 140 ? -13.664 -15.945 -7.09 1 97.75 140 THR B C 1
ATOM 3691 O O . THR B 1 140 ? -12.844 -16.797 -6.746 1 97.75 140 THR B O 1
ATOM 3694 N N . ALA B 1 141 ? -13.867 -15.711 -8.375 1 98.25 141 ALA B N 1
ATOM 3695 C CA . ALA B 1 141 ? -13.211 -16.484 -9.422 1 98.25 141 ALA B CA 1
ATOM 3696 C C . ALA B 1 141 ? -11.703 -16.219 -9.438 1 98.25 141 ALA B C 1
ATOM 3698 O O . ALA B 1 141 ? -10.945 -17 -10.016 1 98.25 141 ALA B O 1
ATOM 3699 N N . VAL B 1 142 ? -11.289 -15.125 -8.797 1 98.56 142 VAL B N 1
ATOM 3700 C CA . VAL B 1 142 ? -9.875 -14.773 -8.766 1 98.56 142 VAL B CA 1
ATOM 3701 C C . VAL B 1 142 ? -9.078 -15.883 -8.094 1 98.56 142 VAL B C 1
ATOM 3703 O O . VAL B 1 142 ? -7.914 -16.125 -8.445 1 98.56 142 VAL B O 1
ATOM 3706 N N . PHE B 1 143 ? -9.664 -16.594 -7.16 1 98.31 143 PHE B N 1
ATOM 3707 C CA . PHE B 1 143 ? -8.938 -17.625 -6.438 1 98.31 143 PHE B CA 1
ATOM 3708 C C . PHE B 1 143 ? -8.523 -18.75 -7.379 1 98.31 143 PHE B C 1
ATOM 3710 O O . PHE B 1 143 ? -7.395 -19.234 -7.309 1 98.31 143 PHE B O 1
ATOM 3717 N N . GLY B 1 144 ? -9.398 -19.109 -8.227 1 97.69 144 GLY B N 1
ATOM 3718 C CA . GLY B 1 144 ? -9.078 -20.141 -9.195 1 97.69 144 GLY B CA 1
ATOM 3719 C C . GLY B 1 144 ? -8.078 -19.688 -10.242 1 97.69 144 GLY B C 1
ATOM 3720 O O . GLY B 1 144 ? -7.121 -20.406 -10.547 1 97.69 144 GLY B O 1
ATOM 3721 N N . ARG B 1 145 ? -8.273 -18.469 -10.805 1 97.5 145 ARG B N 1
ATOM 3722 C CA . ARG B 1 145 ? -7.398 -17.938 -11.852 1 97.5 145 ARG B CA 1
ATOM 3723 C C . ARG B 1 145 ? -5.961 -17.812 -11.352 1 97.5 145 ARG B C 1
ATOM 3725 O O . ARG B 1 145 ? -5.031 -18.281 -12.008 1 97.5 145 ARG B O 1
ATOM 3732 N N . SER B 1 146 ? -5.906 -17.203 -10.211 1 98.06 146 SER B N 1
ATOM 3733 C CA . SER B 1 146 ? -4.57 -16.953 -9.68 1 98.06 146 SER B CA 1
ATOM 3734 C C . SER B 1 146 ? -3.887 -18.25 -9.258 1 98.06 146 SER B C 1
ATOM 3736 O O . SER B 1 146 ? -2.682 -18.406 -9.461 1 98.06 146 SER B O 1
ATOM 3738 N N . ALA B 1 147 ? -4.621 -19.172 -8.703 1 97.94 147 ALA B N 1
ATOM 3739 C CA . ALA B 1 147 ? -4.051 -20.453 -8.297 1 97.94 147 ALA B CA 1
ATOM 3740 C C . ALA B 1 147 ? -3.533 -21.219 -9.508 1 97.94 147 ALA B C 1
ATOM 3742 O O . ALA B 1 147 ? -2.479 -21.859 -9.438 1 97.94 147 ALA B O 1
ATOM 3743 N N . ARG B 1 148 ? -4.273 -21.203 -10.562 1 97.69 148 ARG B N 1
ATOM 3744 C CA . ARG B 1 148 ? -3.855 -21.891 -11.781 1 97.69 148 ARG B CA 1
ATOM 3745 C C . ARG B 1 148 ? -2.574 -21.281 -12.344 1 97.69 148 ARG B C 1
ATOM 3747 O O . ARG B 1 148 ? -1.656 -22 -12.734 1 97.69 148 ARG B O 1
ATOM 3754 N N . VAL B 1 149 ? -2.512 -19.938 -12.352 1 98.25 149 VAL B N 1
ATOM 3755 C CA . VAL B 1 149 ? -1.312 -19.25 -12.82 1 98.25 149 VAL B CA 1
ATOM 3756 C C . VAL B 1 149 ? -0.12 -19.641 -11.945 1 98.25 149 VAL B C 1
ATOM 3758 O O . VAL B 1 149 ? 0.955 -19.953 -12.453 1 98.25 149 VAL B O 1
ATOM 3761 N N . ALA B 1 150 ? -0.354 -19.625 -10.664 1 97.44 150 ALA B N 1
ATOM 3762 C CA . ALA B 1 150 ? 0.71 -19.969 -9.727 1 97.44 150 ALA B CA 1
ATOM 3763 C C . ALA B 1 150 ? 1.197 -21.406 -9.953 1 97.44 150 ALA B C 1
ATOM 3765 O O . ALA B 1 150 ? 2.404 -21.656 -9.992 1 97.44 150 ALA B O 1
ATOM 3766 N N . MET B 1 151 ? 0.31 -22.297 -10.109 1 96.56 151 MET B N 1
ATOM 3767 C CA . MET B 1 151 ? 0.667 -23.703 -10.289 1 96.56 151 MET B CA 1
ATOM 3768 C C . MET B 1 151 ? 1.354 -23.922 -11.641 1 96.56 151 MET B C 1
ATOM 3770 O O . MET B 1 151 ? 2.258 -24.75 -11.75 1 96.56 151 MET B O 1
ATOM 3774 N N . LEU B 1 152 ? 0.883 -23.172 -12.617 1 95.88 152 LEU B N 1
ATOM 3775 C CA . LEU B 1 152 ? 1.537 -23.234 -13.922 1 95.88 152 LEU B CA 1
ATOM 3776 C C . LEU B 1 152 ? 3.016 -22.875 -13.805 1 95.88 152 LEU B C 1
ATOM 3778 O O . LEU B 1 152 ? 3.867 -23.531 -14.398 1 95.88 152 LEU B O 1
ATOM 3782 N N . ALA B 1 153 ? 3.316 -21.844 -13.031 1 95.88 153 ALA B N 1
ATOM 3783 C CA . ALA B 1 153 ? 4.703 -21.438 -12.797 1 95.88 153 ALA B CA 1
ATOM 3784 C C . ALA B 1 153 ? 5.496 -22.578 -12.164 1 95.88 153 ALA B C 1
ATOM 3786 O O . ALA B 1 153 ? 6.621 -22.875 -12.578 1 95.88 153 ALA B O 1
ATOM 3787 N N . VAL B 1 154 ? 4.871 -23.234 -11.219 1 94.31 154 VAL B N 1
ATOM 3788 C CA . VAL B 1 154 ? 5.543 -24.297 -10.484 1 94.31 154 VAL B CA 1
ATOM 3789 C C . VAL B 1 154 ? 5.84 -25.469 -11.43 1 94.31 154 VAL B C 1
ATOM 3791 O O . VAL B 1 154 ? 6.969 -25.969 -11.469 1 94.31 154 VAL B O 1
ATOM 3794 N N . ILE B 1 155 ? 4.855 -25.875 -12.18 1 92.88 155 ILE B N 1
ATOM 3795 C CA . ILE B 1 155 ? 5.012 -27.016 -13.062 1 92.88 155 ILE B CA 1
ATOM 3796 C C . ILE B 1 155 ? 6.082 -26.719 -14.117 1 92.88 155 ILE B C 1
ATOM 3798 O O . ILE B 1 155 ? 6.938 -27.562 -14.391 1 92.88 155 ILE B O 1
ATOM 3802 N N . LEU B 1 156 ? 6.059 -25.547 -14.641 1 92.38 156 LEU B N 1
ATOM 3803 C CA . LEU B 1 156 ? 7.016 -25.156 -15.672 1 92.38 156 LEU B CA 1
ATOM 3804 C C . LEU B 1 156 ? 8.438 -25.141 -15.109 1 92.38 156 LEU B C 1
ATOM 3806 O O . LEU B 1 156 ? 9.398 -25.422 -15.836 1 92.38 156 LEU B O 1
ATOM 3810 N N . HIS B 1 157 ? 8.508 -24.812 -13.891 1 90.75 157 HIS B N 1
ATOM 3811 C CA . HIS B 1 157 ? 9.812 -24.828 -13.234 1 90.75 157 HIS B CA 1
ATOM 3812 C C . HIS B 1 157 ? 10.391 -26.234 -13.195 1 90.75 157 HIS B C 1
ATOM 3814 O O . HIS B 1 157 ? 11.609 -26.422 -13.281 1 90.75 157 HIS B O 1
ATOM 3820 N N . PHE B 1 158 ? 9.516 -27.219 -13.086 1 87.75 158 PHE B N 1
ATOM 3821 C CA . PHE B 1 158 ? 9.984 -28.594 -12.938 1 87.75 158 PHE B CA 1
ATOM 3822 C C . PHE B 1 158 ? 10.062 -29.281 -14.297 1 87.75 158 PHE B C 1
ATOM 3824 O O . PHE B 1 158 ? 10.609 -30.375 -14.406 1 87.75 158 PHE B O 1
ATOM 3831 N N . VAL B 1 159 ? 9.414 -28.656 -15.242 1 78.75 159 VAL B N 1
ATOM 3832 C CA . VAL B 1 159 ? 9.461 -29.25 -16.578 1 78.75 159 VAL B CA 1
ATOM 3833 C C . VAL B 1 159 ? 10.781 -28.906 -17.25 1 78.75 159 VAL B C 1
ATOM 3835 O O . VAL B 1 159 ? 11.164 -27.75 -17.328 1 78.75 159 VAL B O 1
ATOM 3838 N N . THR B 1 160 ? 11.875 -29.766 -17.234 1 59.5 160 THR B N 1
ATOM 3839 C CA . THR B 1 160 ? 13.141 -29.625 -17.938 1 59.5 160 THR B CA 1
ATOM 3840 C C . THR B 1 160 ? 12.969 -29.922 -19.422 1 59.5 160 THR B C 1
ATOM 3842 O O . THR B 1 160 ? 12.312 -30.906 -19.797 1 59.5 160 THR B O 1
ATOM 3845 N N . PRO B 1 161 ? 13.141 -28.812 -20.344 1 53.41 161 PRO B N 1
ATOM 3846 C CA . PRO B 1 161 ? 13.055 -29.141 -21.766 1 53.41 161 PRO B CA 1
ATOM 3847 C C . PRO B 1 161 ? 13.852 -30.391 -22.125 1 53.41 161 PRO B C 1
ATOM 3849 O O . PRO B 1 161 ? 15.086 -30.391 -22.031 1 53.41 161 PRO B O 1
ATOM 3852 N N . ASP B 1 162 ? 13.898 -31.375 -21.484 1 49.22 162 ASP B N 1
ATOM 3853 C CA . ASP B 1 162 ? 14.656 -32.469 -22.078 1 49.22 162 ASP B CA 1
ATOM 3854 C C . ASP B 1 162 ? 14.25 -32.688 -23.531 1 49.22 162 ASP B C 1
ATOM 3856 O O . ASP B 1 162 ? 13.117 -32.406 -23.922 1 49.22 162 ASP B O 1
ATOM 3860 N N . VAL B 1 163 ? 15.328 -32.844 -24.5 1 48.53 163 VAL B N 1
ATOM 3861 C CA . VAL B 1 163 ? 15.328 -33.031 -25.938 1 48.53 163 VAL B CA 1
ATOM 3862 C C . VAL B 1 163 ? 14.086 -33.844 -26.359 1 48.53 163 VAL B C 1
ATOM 3864 O O . VAL B 1 163 ? 13.523 -33.594 -27.422 1 48.53 163 VAL B O 1
ATOM 3867 N N . GLN B 1 164 ? 13.867 -34.969 -25.891 1 45.22 164 GLN B N 1
ATOM 3868 C CA . GLN B 1 164 ? 13.164 -36 -26.641 1 45.22 164 GLN B CA 1
ATOM 3869 C C . GLN B 1 164 ? 11.648 -35.812 -26.578 1 45.22 164 GLN B C 1
ATOM 3871 O O . GLN B 1 164 ? 10.914 -36.281 -27.438 1 45.22 164 GLN B O 1
ATOM 3876 N N . SER B 1 165 ? 10.969 -35.625 -25.312 1 49.94 165 SER B N 1
ATOM 3877 C CA . SER B 1 165 ? 9.539 -35.938 -25.281 1 49.94 165 SER B CA 1
ATOM 3878 C C . SER B 1 165 ? 8.703 -34.688 -25.422 1 49.94 165 SER B C 1
ATOM 3880 O O . SER B 1 165 ? 9.211 -33.625 -25.828 1 49.94 165 SER B O 1
ATOM 3882 N N . HIS B 1 166 ? 7.684 -34.312 -24.422 1 54.44 166 HIS B N 1
ATOM 3883 C CA . HIS B 1 166 ? 6.582 -33.344 -24.484 1 54.44 166 HIS B CA 1
ATOM 3884 C C . HIS B 1 166 ? 7.031 -31.953 -24.047 1 54.44 166 HIS B C 1
ATOM 3886 O O . HIS B 1 166 ? 7.062 -31.656 -22.859 1 54.44 166 HIS B O 1
ATOM 3892 N N . THR B 1 167 ? 7.727 -31.281 -24.953 1 65 167 THR B N 1
ATOM 3893 C CA . THR B 1 167 ? 8.102 -29.891 -24.719 1 65 167 THR B CA 1
ATOM 3894 C C . THR B 1 167 ? 6.871 -29 -24.688 1 65 167 THR B C 1
ATOM 3896 O O . THR B 1 167 ? 6.039 -29.031 -25.594 1 65 167 THR B O 1
ATOM 3899 N N . PRO B 1 168 ? 6.582 -28.406 -23.531 1 72.69 168 PRO B N 1
ATOM 3900 C CA . PRO B 1 168 ? 5.453 -27.484 -23.5 1 72.69 168 PRO B CA 1
ATOM 3901 C C . PRO B 1 168 ? 5.488 -26.469 -24.641 1 72.69 168 PRO B C 1
ATOM 3903 O O . PRO B 1 168 ? 6.566 -26.109 -25.125 1 72.69 168 PRO B O 1
ATOM 3906 N N . ASP B 1 169 ? 4.359 -26.297 -25.234 1 88.25 169 ASP B N 1
ATOM 3907 C CA . ASP B 1 169 ? 4.219 -25.188 -26.172 1 88.25 169 ASP B CA 1
ATOM 3908 C C . ASP B 1 169 ? 4.426 -23.844 -25.469 1 88.25 169 ASP B C 1
ATOM 3910 O O . ASP B 1 169 ? 3.463 -23.203 -25.047 1 88.25 169 ASP B O 1
ATOM 3914 N N . LEU B 1 170 ? 5.688 -23.469 -25.344 1 92.88 170 LEU B N 1
ATOM 3915 C CA . LEU B 1 170 ? 6.051 -22.281 -24.594 1 92.88 170 LEU B CA 1
ATOM 3916 C C . LEU B 1 170 ? 5.402 -21.031 -25.203 1 92.88 170 LEU B C 1
ATOM 3918 O O . LEU B 1 170 ? 5.035 -20.109 -24.469 1 92.88 170 LEU B O 1
ATOM 3922 N N . ARG B 1 171 ? 5.293 -21 -26.469 1 93.94 171 ARG B N 1
ATOM 3923 C CA . ARG B 1 171 ? 4.68 -19.844 -27.109 1 93.94 171 ARG B CA 1
ATOM 3924 C C . ARG B 1 171 ? 3.229 -19.672 -26.672 1 93.94 171 ARG B C 1
ATOM 3926 O O . ARG B 1 171 ? 2.768 -18.562 -26.438 1 93.94 171 ARG B O 1
ATOM 3933 N N . ARG B 1 172 ? 2.592 -20.812 -26.641 1 95.62 172 ARG B N 1
ATOM 3934 C CA . ARG B 1 172 ? 1.213 -20.766 -26.172 1 95.62 172 ARG B CA 1
ATOM 3935 C C . ARG B 1 172 ? 1.136 -20.203 -24.75 1 95.62 172 ARG B C 1
ATOM 3937 O O . ARG B 1 172 ? 0.277 -19.359 -24.453 1 95.62 172 ARG B O 1
ATOM 3944 N N . ILE B 1 173 ? 2.045 -20.625 -23.891 1 96.75 173 ILE B N 1
ATOM 3945 C CA . ILE B 1 173 ? 2.072 -20.156 -22.5 1 96.75 173 ILE B CA 1
ATOM 3946 C C . ILE B 1 173 ? 2.371 -18.656 -22.469 1 96.75 173 ILE B C 1
ATOM 3948 O O . ILE B 1 173 ? 1.785 -17.922 -21.688 1 96.75 173 ILE B O 1
ATOM 3952 N N . VAL B 1 174 ? 3.246 -18.219 -23.344 1 98.25 174 VAL B N 1
ATOM 3953 C CA . VAL B 1 174 ? 3.588 -16.797 -23.438 1 98.25 174 VAL B CA 1
ATOM 3954 C C . VAL B 1 174 ? 2.338 -15.984 -23.781 1 98.25 174 VAL B C 1
ATOM 3956 O O . VAL B 1 174 ? 2.055 -14.977 -23.141 1 98.25 174 VAL B O 1
ATOM 3959 N N . I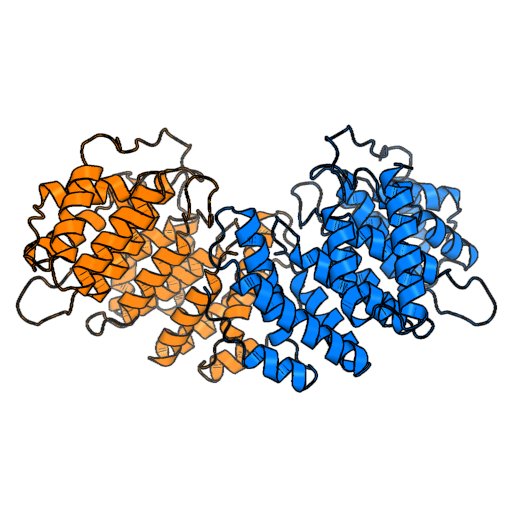LE B 1 175 ? 1.611 -16.453 -24.734 1 98.56 175 ILE B N 1
ATOM 3960 C CA . ILE B 1 175 ? 0.425 -15.734 -25.188 1 98.56 175 ILE B CA 1
ATOM 3961 C C . ILE B 1 175 ? -0.625 -15.734 -24.078 1 98.56 175 ILE B C 1
ATOM 3963 O O . ILE B 1 175 ? -1.261 -14.703 -23.812 1 98.56 175 ILE B O 1
ATOM 3967 N N . LEU B 1 176 ? -0.787 -16.828 -23.375 1 98.31 176 LEU B N 1
ATOM 3968 C CA . LEU B 1 176 ? -1.74 -16.922 -22.281 1 98.31 176 LEU B CA 1
ATOM 3969 C C . LEU B 1 176 ? -1.333 -16 -21.125 1 98.31 176 LEU B C 1
ATOM 3971 O O . LEU B 1 176 ? -2.18 -15.328 -20.531 1 98.31 176 LEU B O 1
ATOM 3975 N N . ALA B 1 177 ? -0.04 -15.945 -20.828 1 98.75 177 ALA B N 1
ATOM 3976 C CA . ALA B 1 177 ? 0.466 -15.062 -19.781 1 98.75 177 ALA B CA 1
ATOM 3977 C C . ALA B 1 177 ? 0.235 -13.602 -20.125 1 98.75 177 ALA B C 1
ATOM 3979 O O . ALA B 1 177 ? -0.202 -12.812 -19.281 1 98.75 177 ALA B O 1
ATOM 3980 N N . ALA B 1 178 ? 0.547 -13.273 -21.359 1 98.88 178 ALA B N 1
ATOM 3981 C CA . ALA B 1 178 ? 0.317 -11.906 -21.828 1 98.88 178 ALA B CA 1
ATOM 3982 C C . ALA B 1 178 ? -1.161 -11.539 -21.734 1 98.88 178 ALA B C 1
ATOM 3984 O O . ALA B 1 178 ? -1.508 -10.43 -21.312 1 98.88 178 ALA B O 1
ATOM 3985 N N . MET B 1 179 ? -1.943 -12.461 -22.188 1 98.75 179 MET B N 1
ATOM 3986 C CA . MET B 1 179 ? -3.387 -12.242 -22.125 1 98.75 179 MET B CA 1
ATOM 3987 C C . MET B 1 179 ? -3.85 -12.039 -20.688 1 98.75 179 MET B C 1
ATOM 3989 O O . MET B 1 179 ? -4.629 -11.125 -20.406 1 98.75 179 MET B O 1
ATOM 3993 N N . TYR B 1 180 ? -3.418 -12.883 -19.797 1 98.81 180 TYR B N 1
ATOM 3994 C CA . TYR B 1 180 ? -3.742 -12.742 -18.391 1 98.81 180 TYR B CA 1
ATOM 3995 C C . TYR B 1 180 ? -3.355 -11.367 -17.859 1 98.81 180 TYR B C 1
ATOM 3997 O O . TYR B 1 180 ? -4.145 -10.711 -17.188 1 98.81 180 TYR B O 1
ATOM 4005 N N . LEU B 1 181 ? -2.184 -10.906 -18.203 1 98.88 181 LEU B N 1
ATOM 4006 C CA . LEU B 1 181 ? -1.691 -9.594 -17.797 1 98.88 181 LEU B CA 1
ATOM 4007 C C . LEU B 1 181 ? -2.572 -8.477 -18.344 1 98.88 181 LEU B C 1
ATOM 4009 O O . LEU B 1 181 ? -2.855 -7.504 -17.641 1 98.88 181 LEU B O 1
ATOM 4013 N N . CYS B 1 182 ? -2.967 -8.633 -19.531 1 98.81 182 CYS B N 1
ATOM 4014 C CA . CYS B 1 182 ? -3.799 -7.602 -20.141 1 98.81 182 CYS B CA 1
ATOM 4015 C C . CYS B 1 182 ? -5.164 -7.527 -19.469 1 98.81 182 CYS B C 1
ATOM 4017 O O . CYS B 1 182 ? -5.758 -6.453 -19.375 1 98.81 182 CYS B O 1
ATOM 4019 N N . LEU B 1 183 ? -5.59 -8.656 -18.984 1 98.69 183 LEU B N 1
ATOM 4020 C CA . LEU B 1 183 ? -6.98 -8.758 -18.547 1 98.69 183 LEU B CA 1
ATOM 4021 C C . LEU B 1 183 ? -7.102 -8.555 -17.047 1 98.69 183 LEU B C 1
ATOM 4023 O O . LEU B 1 183 ? -8.062 -7.941 -16.578 1 98.69 183 LEU B O 1
ATOM 4027 N N . GLU B 1 184 ? -6.203 -9.055 -16.25 1 98.75 184 GLU B N 1
ATOM 4028 C CA . GLU B 1 184 ? -6.332 -9.094 -14.797 1 98.75 184 GLU B CA 1
ATOM 4029 C C . GLU B 1 184 ? -6.156 -7.703 -14.188 1 98.75 184 GLU B C 1
ATOM 4031 O O . GLU B 1 184 ? -5.211 -6.988 -14.523 1 98.75 184 GLU B O 1
ATOM 4036 N N . THR B 1 185 ? -7.145 -7.316 -13.32 1 98.38 185 THR B N 1
ATOM 4037 C CA . THR B 1 185 ? -7.059 -6.023 -12.641 1 98.38 185 THR B CA 1
ATOM 4038 C C . THR B 1 185 ? -7.277 -6.184 -11.141 1 98.38 185 THR B C 1
ATOM 4040 O O . THR B 1 185 ? -7.34 -5.191 -10.414 1 98.38 185 THR B O 1
ATOM 4043 N N . ASP B 1 186 ? -7.496 -7.441 -10.688 1 98.38 186 ASP B N 1
ATOM 4044 C CA . ASP B 1 186 ? -7.699 -7.715 -9.266 1 98.38 186 ASP B CA 1
ATOM 4045 C C . ASP B 1 186 ? -6.379 -7.645 -8.5 1 98.38 186 ASP B C 1
ATOM 4047 O O . ASP B 1 186 ? -5.512 -8.508 -8.672 1 98.38 186 ASP B O 1
ATOM 4051 N N . THR B 1 187 ? -6.227 -6.641 -7.672 1 98.56 187 THR B N 1
ATOM 4052 C CA . THR B 1 187 ? -4.961 -6.445 -6.977 1 98.56 187 THR B CA 1
ATOM 4053 C C . THR B 1 187 ? -5.074 -6.871 -5.516 1 98.56 187 THR B C 1
ATOM 4055 O O . THR B 1 187 ? -4.207 -6.551 -4.699 1 98.56 187 THR B O 1
ATOM 4058 N N . ARG B 1 188 ? -6.223 -7.578 -5.164 1 98.12 188 ARG B N 1
ATOM 4059 C CA . ARG B 1 188 ? -6.379 -8.016 -3.779 1 98.12 188 ARG B CA 1
ATOM 4060 C C . ARG B 1 188 ? -5.285 -9.008 -3.391 1 98.12 188 ARG B C 1
ATOM 4062 O O . ARG B 1 188 ? -4.883 -9.844 -4.199 1 98.12 188 ARG B O 1
ATOM 4069 N N . GLY B 1 189 ? -4.785 -8.789 -2.162 1 97.12 189 GLY B N 1
ATOM 4070 C CA . GLY B 1 189 ? -3.857 -9.742 -1.573 1 97.12 189 GLY B CA 1
ATOM 4071 C C . GLY B 1 189 ? -4.547 -10.852 -0.797 1 97.12 189 GLY B C 1
ATOM 4072 O O . GLY B 1 189 ? -5.145 -11.75 -1.389 1 97.12 189 GLY B O 1
ATOM 4073 N N . PHE B 1 190 ? -4.539 -10.703 0.466 1 96.88 190 PHE B N 1
ATOM 4074 C CA . PHE B 1 190 ? -5.191 -11.648 1.355 1 96.88 190 PHE B CA 1
ATOM 4075 C C . PHE B 1 190 ? -6.656 -11.281 1.563 1 96.88 190 PHE B C 1
ATOM 4077 O O . PHE B 1 190 ? -6.984 -10.102 1.745 1 96.88 190 PHE B O 1
ATOM 4084 N N . VAL B 1 191 ? -7.539 -12.195 1.475 1 97.5 191 VAL B N 1
ATOM 4085 C CA . VAL B 1 191 ? -8.961 -12.016 1.718 1 97.5 191 VAL B CA 1
ATOM 4086 C C . VAL B 1 191 ? -9.391 -12.836 2.934 1 97.5 191 VAL B C 1
ATOM 4088 O O . VAL B 1 191 ? -9.195 -14.055 2.965 1 97.5 191 VAL B O 1
ATOM 4091 N N . ASN B 1 192 ? -9.93 -12.109 4 1 96.69 192 ASN B N 1
ATOM 4092 C CA . ASN B 1 192 ? -10.352 -12.797 5.219 1 96.69 192 ASN B CA 1
ATOM 4093 C C . ASN B 1 192 ? -11.234 -14.008 4.906 1 96.69 192 ASN B C 1
ATOM 4095 O O . ASN B 1 192 ? -12.109 -13.93 4.043 1 96.69 192 ASN B O 1
ATOM 4099 N N . GLN B 1 193 ? -10.953 -15.109 5.469 1 93.81 193 GLN B N 1
ATOM 4100 C CA . GLN B 1 193 ? -11.695 -16.359 5.395 1 93.81 193 GLN B CA 1
ATOM 4101 C C . GLN B 1 193 ? -11.344 -17.141 4.129 1 93.81 193 GLN B C 1
ATOM 4103 O O . GLN B 1 193 ? -11.531 -18.359 4.07 1 93.81 193 GLN B O 1
ATOM 4108 N N . HIS B 1 194 ? -10.75 -16.453 3.031 1 96.5 194 HIS B N 1
ATOM 4109 C CA . HIS B 1 194 ? -10.531 -17.125 1.761 1 96.5 194 HIS B CA 1
ATOM 4110 C C . HIS B 1 194 ? -9.039 -17.266 1.456 1 96.5 194 HIS B C 1
ATOM 4112 O O . HIS B 1 194 ? -8.648 -18.047 0.587 1 96.5 194 HIS B O 1
ATOM 4118 N N . GLY B 1 195 ? -8.273 -16.438 2.119 1 96.06 195 GLY B N 1
ATOM 4119 C CA . GLY B 1 195 ? -6.832 -16.516 1.921 1 96.06 195 GLY B CA 1
ATOM 4120 C C . GLY B 1 195 ? -6.328 -15.641 0.79 1 96.06 195 GLY B C 1
ATOM 4121 O O . GLY B 1 195 ? -6.941 -14.625 0.472 1 96.06 195 GLY B O 1
ATOM 4122 N N . TRP B 1 196 ? -5.219 -16.031 0.222 1 95.5 196 TRP B N 1
ATOM 4123 C CA . TRP B 1 196 ? -4.504 -15.227 -0.752 1 95.5 196 TRP B CA 1
ATOM 4124 C C . TRP B 1 196 ? -5.141 -15.336 -2.133 1 95.5 196 TRP B C 1
ATOM 4126 O O . TRP B 1 196 ? -5.273 -16.438 -2.674 1 95.5 196 TRP B O 1
ATOM 4136 N N . ALA B 1 197 ? -5.543 -14.219 -2.695 1 97.56 197 ALA B N 1
ATOM 4137 C CA . ALA B 1 197 ? -5.793 -14.102 -4.129 1 97.56 197 ALA B CA 1
ATOM 4138 C C . ALA B 1 197 ? -4.5 -13.836 -4.895 1 97.56 197 ALA B C 1
ATOM 4140 O O . ALA B 1 197 ? -3.953 -14.734 -5.531 1 97.56 197 ALA B O 1
ATOM 4141 N N . HIS B 1 198 ? -3.951 -12.625 -4.633 1 97.69 198 HIS B N 1
ATOM 4142 C CA . HIS B 1 198 ? -2.547 -12.352 -4.918 1 97.69 198 HIS B CA 1
ATOM 4143 C C . HIS B 1 198 ? -2.197 -12.695 -6.359 1 97.69 198 HIS B C 1
ATOM 4145 O O . HIS B 1 198 ? -1.178 -13.336 -6.617 1 97.69 198 HIS B O 1
ATOM 4151 N N . ALA B 1 199 ? -3.062 -12.273 -7.285 1 98.56 199 ALA B N 1
ATOM 4152 C CA . ALA B 1 199 ? -2.967 -12.602 -8.703 1 98.56 199 ALA B CA 1
ATOM 4153 C C . ALA B 1 199 ? -1.657 -12.086 -9.297 1 98.56 199 ALA B C 1
ATOM 4155 O O . ALA B 1 199 ? -1.02 -12.773 -10.102 1 98.56 199 ALA B O 1
ATOM 4156 N N . PHE B 1 200 ? -1.201 -10.93 -8.906 1 98.81 200 PHE B N 1
ATOM 4157 C CA . PHE B 1 200 ? -0.039 -10.32 -9.547 1 98.81 200 PHE B CA 1
ATOM 4158 C C . PHE B 1 200 ? 1.252 -10.938 -9.023 1 98.81 200 PHE B C 1
ATOM 4160 O O . PHE B 1 200 ? 2.283 -10.898 -9.703 1 98.81 200 PHE B O 1
ATOM 4167 N N . THR B 1 201 ? 1.239 -11.484 -7.828 1 98.12 201 THR B N 1
ATOM 4168 C CA . THR B 1 201 ? 2.35 -12.328 -7.402 1 98.12 201 THR B CA 1
ATOM 4169 C C . THR B 1 201 ? 2.434 -13.586 -8.266 1 98.12 201 THR B C 1
ATOM 4171 O O . THR B 1 201 ? 3.508 -13.938 -8.75 1 98.12 201 THR B O 1
ATOM 4174 N N . ALA B 1 202 ? 1.298 -14.211 -8.453 1 98.31 202 ALA B N 1
ATOM 4175 C CA . ALA B 1 202 ? 1.239 -15.445 -9.227 1 98.31 202 ALA B CA 1
ATOM 4176 C C . ALA B 1 202 ? 1.765 -15.234 -10.641 1 98.31 202 ALA B C 1
ATOM 4178 O O . ALA B 1 202 ? 2.609 -15.992 -11.117 1 98.31 202 ALA B O 1
ATOM 4179 N N . ILE B 1 203 ? 1.312 -14.219 -11.328 1 98.81 203 ILE B N 1
ATOM 4180 C CA . ILE B 1 203 ? 1.702 -14 -12.711 1 98.81 203 ILE B CA 1
ATOM 4181 C C . ILE B 1 203 ? 3.17 -13.586 -12.781 1 98.81 203 ILE B C 1
ATOM 4183 O O . ILE B 1 203 ? 3.883 -13.953 -13.719 1 98.81 203 ILE B O 1
ATOM 4187 N N . THR B 1 204 ? 3.664 -12.844 -11.797 1 98.75 204 THR B N 1
ATOM 4188 C CA . THR B 1 204 ? 5.074 -12.477 -11.781 1 98.75 204 THR B CA 1
ATOM 4189 C C . THR B 1 204 ? 5.957 -13.711 -11.609 1 98.75 204 THR B C 1
ATOM 4191 O O . THR B 1 204 ? 7.02 -13.805 -12.219 1 98.75 204 THR B O 1
ATOM 4194 N N . ASP B 1 205 ? 5.508 -14.633 -10.805 1 97.75 205 ASP B N 1
ATOM 4195 C CA . ASP B 1 205 ? 6.234 -15.891 -10.648 1 97.75 205 ASP B CA 1
ATOM 4196 C C . ASP B 1 205 ? 6.312 -16.641 -11.969 1 97.75 205 ASP B C 1
ATOM 4198 O O . ASP B 1 205 ? 7.359 -17.203 -12.312 1 97.75 205 ASP B O 1
ATOM 4202 N N . LEU B 1 206 ? 5.191 -16.688 -12.625 1 98.12 206 LEU B N 1
ATOM 4203 C CA . LEU B 1 206 ? 5.188 -17.344 -13.93 1 98.12 206 LEU B CA 1
ATOM 4204 C C . LEU B 1 206 ? 6.16 -16.656 -14.883 1 98.12 206 LEU B C 1
ATOM 4206 O O . LEU B 1 206 ? 6.93 -17.328 -15.578 1 98.12 206 LEU B O 1
ATOM 4210 N N . LEU B 1 207 ? 6.18 -15.336 -14.922 1 98.69 207 LEU B N 1
ATOM 4211 C CA . LEU B 1 207 ? 7.105 -14.578 -15.758 1 98.69 207 LEU B CA 1
ATOM 4212 C C . LEU B 1 207 ? 8.547 -14.906 -15.398 1 98.69 207 LEU B C 1
ATOM 4214 O O . LEU B 1 207 ? 9.406 -15.008 -16.281 1 98.69 207 LEU B O 1
ATOM 4218 N N . THR B 1 208 ? 8.789 -15.039 -14.117 1 97.81 208 THR B N 1
ATOM 4219 C CA . THR B 1 208 ? 10.133 -15.32 -13.633 1 97.81 208 THR B CA 1
ATOM 4220 C C . THR B 1 208 ? 10.625 -16.672 -14.156 1 97.81 208 THR B C 1
ATOM 4222 O O . THR B 1 208 ? 11.758 -16.781 -14.633 1 97.81 208 THR B O 1
ATOM 4225 N N . VAL B 1 209 ? 9.773 -17.656 -14.078 1 96.5 209 VAL B N 1
ATOM 4226 C CA . VAL B 1 209 ? 10.133 -18.984 -14.57 1 96.5 209 VAL B CA 1
ATOM 4227 C C . VAL B 1 209 ? 10.383 -18.922 -16.078 1 96.5 209 VAL B C 1
ATOM 4229 O O . VAL B 1 209 ? 11.367 -19.484 -16.578 1 96.5 209 VAL B O 1
ATOM 4232 N N . LEU B 1 210 ? 9.531 -18.25 -16.812 1 96.56 210 LEU B N 1
ATOM 4233 C CA . LEU B 1 210 ? 9.68 -18.109 -18.266 1 96.56 210 LEU B CA 1
ATOM 4234 C C . LEU B 1 210 ? 10.961 -17.359 -18.625 1 96.56 210 LEU B C 1
ATOM 4236 O O . LEU B 1 210 ? 11.656 -17.734 -19.562 1 96.56 210 LEU B O 1
ATOM 4240 N N . ALA B 1 211 ? 11.273 -16.359 -17.875 1 96.69 211 ALA B N 1
ATOM 4241 C CA . ALA B 1 211 ? 12.484 -15.586 -18.109 1 96.69 211 ALA B CA 1
ATOM 4242 C C . ALA B 1 211 ? 13.727 -16.453 -17.938 1 96.69 211 ALA B C 1
ATOM 4244 O O . ALA B 1 211 ? 14.742 -16.25 -18.609 1 96.69 211 ALA B O 1
ATOM 4245 N N . GLY B 1 212 ? 13.641 -17.406 -17.031 1 94.38 212 GLY B N 1
ATOM 4246 C CA . GLY B 1 212 ? 14.766 -18.281 -16.766 1 94.38 212 GLY B CA 1
ATOM 4247 C C . GLY B 1 212 ? 14.836 -19.469 -17.703 1 94.38 212 GLY B C 1
ATOM 4248 O O . GLY B 1 212 ? 15.789 -20.25 -17.641 1 94.38 212 GLY B O 1
ATOM 4249 N N . THR B 1 213 ? 13.898 -19.625 -18.531 1 92.31 213 THR B N 1
ATOM 4250 C CA . THR B 1 213 ? 13.836 -20.75 -19.469 1 92.31 213 THR B CA 1
ATOM 4251 C C . THR B 1 213 ? 14.695 -20.484 -20.703 1 92.31 213 THR B C 1
ATOM 4253 O O . THR B 1 213 ? 14.359 -19.625 -21.516 1 92.31 213 THR B O 1
ATOM 4256 N N . GLU B 1 214 ? 15.734 -21.266 -20.953 1 90.62 214 GLU B N 1
ATOM 4257 C CA . GLU B 1 214 ? 16.703 -21.047 -22.031 1 90.62 214 GLU B CA 1
ATOM 4258 C C . GLU B 1 214 ? 16.062 -21.203 -23.406 1 90.62 214 GLU B C 1
ATOM 4260 O O . GLU B 1 214 ? 16.406 -20.469 -24.328 1 90.62 214 GLU B O 1
ATOM 4265 N N . ALA B 1 215 ? 15.133 -22.062 -23.484 1 90.69 215 ALA B N 1
ATOM 4266 C CA . ALA B 1 215 ? 14.516 -22.391 -24.766 1 90.69 215 ALA B CA 1
ATOM 4267 C C . ALA B 1 215 ? 13.594 -21.266 -25.234 1 90.69 215 ALA B C 1
ATOM 4269 O O . ALA B 1 215 ? 13.195 -21.219 -26.391 1 90.69 215 ALA B O 1
ATOM 4270 N N . LEU B 1 216 ? 13.234 -20.359 -24.375 1 94.44 216 LEU B N 1
ATOM 4271 C CA . LEU B 1 216 ? 12.336 -19.266 -24.719 1 94.44 216 LEU B CA 1
ATOM 4272 C C . LEU B 1 216 ? 13.102 -18.125 -25.391 1 94.44 216 LEU B C 1
ATOM 4274 O O . LEU B 1 216 ? 14.062 -17.609 -24.828 1 94.44 216 LEU B O 1
ATOM 4278 N N . PRO B 1 217 ? 12.656 -17.734 -26.594 1 94.94 217 PRO B N 1
ATOM 4279 C CA . PRO B 1 217 ? 13.352 -16.672 -27.312 1 94.94 217 PRO B CA 1
ATOM 4280 C C . PRO B 1 217 ? 13.352 -15.344 -26.547 1 94.94 217 PRO B C 1
ATOM 4282 O O . PRO B 1 217 ? 12.414 -15.062 -25.797 1 94.94 217 PRO B O 1
ATOM 4285 N N . ARG B 1 218 ? 14.336 -14.539 -26.797 1 95.88 218 ARG B N 1
ATOM 4286 C CA . ARG B 1 218 ? 14.477 -13.227 -26.188 1 95.88 218 ARG B CA 1
ATOM 4287 C C . ARG B 1 218 ? 13.273 -12.344 -26.5 1 95.88 218 ARG B C 1
ATOM 4289 O O . ARG B 1 218 ? 12.82 -11.578 -25.641 1 95.88 218 ARG B O 1
ATOM 4296 N N . ALA B 1 219 ? 12.766 -12.445 -27.703 1 96.88 219 ALA B N 1
ATOM 4297 C CA . ALA B 1 219 ? 11.625 -11.641 -28.141 1 96.88 219 ALA B CA 1
ATOM 4298 C C . ALA B 1 219 ? 10.422 -11.875 -27.234 1 96.88 219 ALA B C 1
ATOM 4300 O O . ALA B 1 219 ? 9.672 -10.945 -26.922 1 96.88 219 ALA B O 1
ATOM 4301 N N . ASP B 1 220 ? 10.219 -13.133 -26.859 1 98 220 ASP B N 1
ATOM 4302 C CA . ASP B 1 220 ? 9.086 -13.484 -26 1 98 220 ASP B CA 1
ATOM 4303 C C . ASP B 1 220 ? 9.266 -12.922 -24.594 1 98 220 ASP B C 1
ATOM 4305 O O . ASP B 1 220 ? 8.305 -12.453 -23.984 1 98 220 ASP B O 1
ATOM 4309 N N . LYS B 1 221 ? 10.469 -12.977 -24.094 1 98.19 221 LYS B N 1
ATOM 4310 C CA . LYS B 1 221 ? 10.766 -12.414 -22.766 1 98.19 221 LYS B CA 1
ATOM 4311 C C . LYS B 1 221 ? 10.547 -10.906 -22.75 1 98.19 221 LYS B C 1
ATOM 4313 O O . LYS B 1 221 ? 9.969 -10.367 -21.812 1 98.19 221 LYS B O 1
ATOM 4318 N N . LEU B 1 222 ? 10.961 -10.273 -23.812 1 98 222 LEU B N 1
ATOM 4319 C CA . LEU B 1 222 ? 10.75 -8.836 -23.953 1 98 222 LEU B CA 1
ATOM 4320 C C . LEU B 1 222 ? 9.266 -8.508 -24 1 98 222 LEU B C 1
ATOM 4322 O O . LEU B 1 222 ? 8.812 -7.559 -23.375 1 98 222 LEU B O 1
ATOM 4326 N N . PHE B 1 223 ? 8.555 -9.289 -24.781 1 98.62 223 PHE B N 1
ATOM 4327 C CA . PHE B 1 223 ? 7.117 -9.133 -24.953 1 98.62 223 PHE B CA 1
ATOM 4328 C C . PHE B 1 223 ? 6.402 -9.188 -23.609 1 98.62 223 PHE B C 1
ATOM 4330 O O . PHE B 1 223 ? 5.57 -8.328 -23.312 1 98.62 223 PHE B O 1
ATOM 4337 N N . LEU B 1 224 ? 6.758 -10.094 -22.766 1 98.81 224 LEU B N 1
ATOM 4338 C CA . LEU B 1 224 ? 6.125 -10.281 -21.469 1 98.81 224 LEU B CA 1
ATOM 4339 C C . LEU B 1 224 ? 6.52 -9.172 -20.5 1 98.81 224 LEU B C 1
ATOM 4341 O O . LEU B 1 224 ? 5.688 -8.688 -19.734 1 98.81 224 LEU B O 1
ATOM 4345 N N . MET B 1 225 ? 7.777 -8.734 -20.547 1 98.75 225 MET B N 1
ATOM 4346 C CA . MET B 1 225 ? 8.234 -7.637 -19.703 1 98.75 225 MET B CA 1
ATOM 4347 C C . MET B 1 225 ? 7.434 -6.371 -19.984 1 98.75 225 MET B C 1
ATOM 4349 O O . MET B 1 225 ? 6.934 -5.734 -19.047 1 98.75 225 MET B O 1
ATOM 4353 N N . MET B 1 226 ? 7.289 -6.078 -21.234 1 98.62 226 MET B N 1
ATOM 4354 C CA . MET B 1 226 ? 6.574 -4.867 -21.625 1 98.62 226 MET B CA 1
ATOM 4355 C C . MET B 1 226 ? 5.09 -4.977 -21.281 1 98.62 226 MET B C 1
ATOM 4357 O O . MET B 1 226 ? 4.461 -3.986 -20.906 1 98.62 226 MET B O 1
ATOM 4361 N N . THR B 1 227 ? 4.523 -6.164 -21.438 1 98.88 227 THR B N 1
ATOM 4362 C CA . THR B 1 227 ? 3.121 -6.363 -21.094 1 98.88 227 THR B CA 1
ATOM 4363 C C . THR B 1 227 ? 2.896 -6.117 -19.609 1 98.88 227 THR B C 1
ATOM 4365 O O . THR B 1 227 ? 1.923 -5.465 -19.219 1 98.88 227 THR B O 1
ATOM 4368 N N . LEU B 1 228 ? 3.803 -6.617 -18.797 1 98.94 228 LEU B N 1
ATOM 4369 C CA . LEU B 1 228 ? 3.713 -6.391 -17.359 1 98.94 228 LEU B CA 1
ATOM 4370 C C . LEU B 1 228 ? 3.748 -4.898 -17.031 1 98.94 228 LEU B C 1
ATOM 4372 O O . LEU B 1 228 ? 2.906 -4.398 -16.281 1 98.94 228 LEU B O 1
ATOM 4376 N N . LEU B 1 229 ? 4.719 -4.18 -17.609 1 98.75 229 LEU B N 1
ATOM 4377 C CA . LEU B 1 229 ? 4.875 -2.758 -17.328 1 98.75 229 LEU B CA 1
ATOM 4378 C C . LEU B 1 229 ? 3.621 -1.984 -17.719 1 98.75 229 LEU B C 1
ATOM 4380 O O . LEU B 1 229 ? 3.137 -1.144 -16.969 1 98.75 229 LEU B O 1
ATOM 4384 N N . GLU B 1 230 ? 3.09 -2.291 -18.859 1 98.75 230 GLU B N 1
ATOM 4385 C CA . GLU B 1 230 ? 1.899 -1.586 -19.328 1 98.75 230 GLU B CA 1
ATOM 4386 C C . GLU B 1 230 ? 0.7 -1.875 -18.438 1 98.75 230 GLU B C 1
ATOM 4388 O O . GLU B 1 230 ? -0.151 -1.008 -18.234 1 98.75 230 GLU B O 1
ATOM 4393 N N . ARG B 1 231 ? 0.604 -3.088 -17.938 1 98.88 231 ARG B N 1
ATOM 4394 C CA . ARG B 1 231 ? -0.48 -3.428 -17.016 1 98.88 231 ARG B CA 1
ATOM 4395 C C . ARG B 1 231 ? -0.365 -2.641 -15.719 1 98.88 231 ARG B C 1
ATOM 4397 O O . ARG B 1 231 ? -1.35 -2.074 -15.242 1 98.88 231 ARG B O 1
ATOM 4404 N N . VAL B 1 232 ? 0.821 -2.568 -15.148 1 98.81 232 VAL B N 1
ATOM 4405 C CA . VAL B 1 232 ? 1.034 -1.877 -13.883 1 98.81 232 VAL B CA 1
ATOM 4406 C C . VAL B 1 232 ? 0.677 -0.4 -14.031 1 98.81 232 VAL B C 1
ATOM 4408 O O . VAL B 1 232 ? 0.06 0.19 -13.141 1 98.81 232 VAL B O 1
ATOM 4411 N N . LYS B 1 233 ? 0.945 0.156 -15.18 1 98.06 233 LYS B N 1
ATOM 4412 C CA . LYS B 1 233 ? 0.645 1.557 -15.461 1 98.06 233 LYS B CA 1
ATOM 4413 C C . LYS B 1 233 ? -0.851 1.835 -15.336 1 98.06 233 LYS B C 1
ATOM 4415 O O . LYS B 1 233 ? -1.256 2.971 -15.078 1 98.06 233 LYS B O 1
ATOM 4420 N N . ARG B 1 234 ? -1.624 0.784 -15.445 1 98.31 234 ARG B N 1
ATOM 4421 C CA . ARG B 1 234 ? -3.049 0.989 -15.688 1 98.31 234 ARG B CA 1
ATOM 4422 C C . ARG B 1 234 ? -3.885 0.471 -14.523 1 98.31 234 ARG B C 1
ATOM 4424 O O . ARG B 1 234 ? -5.117 0.469 -14.594 1 98.31 234 ARG B O 1
ATOM 4431 N N . LEU B 1 235 ? -3.27 0.017 -13.484 1 98.5 235 LEU B N 1
ATOM 4432 C CA . LEU B 1 235 ? -4.02 -0.527 -12.352 1 98.5 235 LEU B CA 1
ATOM 4433 C C . LEU B 1 235 ? -4.645 0.591 -11.523 1 98.5 235 LEU B C 1
ATOM 4435 O O . LEU B 1 235 ? -3.941 1.49 -11.055 1 98.5 235 LEU B O 1
ATOM 4439 N N . ASN B 1 236 ? -5.949 0.485 -11.289 1 97.94 236 ASN B N 1
ATOM 4440 C CA . ASN B 1 236 ? -6.688 1.51 -10.555 1 97.94 236 ASN B CA 1
ATOM 4441 C C . ASN B 1 236 ? -6.688 1.235 -9.055 1 97.94 236 ASN B C 1
ATOM 4443 O O . ASN B 1 236 ? -7.117 2.078 -8.266 1 97.94 236 ASN B O 1
ATOM 4447 N N . THR B 1 237 ? -6.293 0.041 -8.617 1 98.31 237 THR B N 1
ATOM 4448 C CA . THR B 1 237 ? -6.219 -0.359 -7.219 1 98.31 237 THR B CA 1
ATOM 4449 C C . THR B 1 237 ? -4.777 -0.664 -6.82 1 98.31 237 THR B C 1
ATOM 4451 O O . THR B 1 237 ? -3.922 -0.877 -7.684 1 98.31 237 THR B O 1
ATOM 4454 N N . PRO B 1 238 ? -4.445 -0.688 -5.602 1 98.5 238 PRO B N 1
ATOM 4455 C CA . PRO B 1 238 ? -3.045 -0.683 -5.18 1 98.5 238 PRO B CA 1
ATOM 4456 C C . PRO B 1 238 ? -2.426 -2.078 -5.172 1 98.5 238 PRO B C 1
ATOM 4458 O O . PRO B 1 238 ? -3.104 -3.057 -4.848 1 98.5 238 PRO B O 1
ATOM 4461 N N . LEU B 1 239 ? -1.193 -2.189 -5.543 1 98.62 239 LEU B N 1
ATOM 4462 C CA . LEU B 1 239 ? -0.328 -3.338 -5.297 1 98.62 239 LEU B CA 1
ATOM 4463 C C . LEU B 1 239 ? 0.504 -3.131 -4.035 1 98.62 239 LEU B C 1
ATOM 4465 O O . LEU B 1 239 ? 1.516 -2.428 -4.062 1 98.62 239 LEU B O 1
ATOM 4469 N N . ILE B 1 240 ? 0.066 -3.82 -2.928 1 98.31 240 ILE B N 1
ATOM 4470 C CA . ILE B 1 240 ? 0.672 -3.406 -1.668 1 98.31 240 ILE B CA 1
ATOM 4471 C C . ILE B 1 240 ? 0.969 -4.633 -0.81 1 98.31 240 ILE B C 1
ATOM 4473 O O . ILE B 1 240 ? 1.165 -4.52 0.402 1 98.31 240 ILE B O 1
ATOM 4477 N N . TYR B 1 241 ? 1.019 -5.836 -1.404 1 97.19 241 TYR B N 1
ATOM 4478 C CA . TYR B 1 241 ? 1.214 -7.039 -0.604 1 97.19 241 TYR B CA 1
ATOM 4479 C C . TYR B 1 241 ? 2.418 -7.832 -1.096 1 97.19 241 TYR B C 1
ATOM 4481 O O . TYR B 1 241 ? 2.389 -9.062 -1.121 1 97.19 241 TYR B O 1
ATOM 4489 N N . GLY B 1 242 ? 3.463 -7.133 -1.522 1 96.62 242 GLY B N 1
ATOM 4490 C CA . GLY B 1 242 ? 4.73 -7.766 -1.847 1 96.62 242 GLY B CA 1
ATOM 4491 C C . GLY B 1 242 ? 4.938 -7.957 -3.336 1 96.62 242 GLY B C 1
ATOM 4492 O O . GLY B 1 242 ? 6.012 -8.383 -3.77 1 96.62 242 GLY B O 1
ATOM 4493 N N . GLU B 1 243 ? 3.941 -7.637 -4.176 1 98.12 243 GLU B N 1
ATOM 4494 C CA . GLU B 1 243 ? 4.043 -7.824 -5.621 1 98.12 243 GLU B CA 1
ATOM 4495 C C . GLU B 1 243 ? 5.215 -7.039 -6.199 1 98.12 243 GLU B C 1
ATOM 4497 O O . GLU B 1 243 ? 5.902 -7.516 -7.105 1 98.12 243 GLU B O 1
ATOM 4502 N N . ASN B 1 244 ? 5.426 -5.848 -5.617 1 97.81 244 ASN B N 1
ATOM 4503 C CA . ASN B 1 244 ? 6.453 -4.957 -6.152 1 97.81 244 ASN B CA 1
ATOM 4504 C C . ASN B 1 244 ? 7.852 -5.547 -5.977 1 97.81 244 ASN B C 1
ATOM 4506 O O . ASN B 1 244 ? 8.703 -5.398 -6.852 1 97.81 244 ASN B O 1
ATOM 4510 N N . ASP B 1 245 ? 8.094 -6.203 -4.875 1 96.69 245 ASP B N 1
ATOM 4511 C CA . ASP B 1 245 ? 9.391 -6.836 -4.641 1 96.69 245 ASP B CA 1
ATOM 4512 C C . ASP B 1 245 ? 9.664 -7.918 -5.684 1 96.69 245 ASP B C 1
ATOM 4514 O O . ASP B 1 245 ? 10.773 -8 -6.223 1 96.69 245 ASP B O 1
ATOM 4518 N N . ARG B 1 246 ? 8.656 -8.711 -5.91 1 97.31 246 ARG B N 1
ATOM 4519 C CA . ARG B 1 246 ? 8.781 -9.789 -6.887 1 97.31 246 ARG B CA 1
ATOM 4520 C C . ARG B 1 246 ? 8.969 -9.242 -8.297 1 97.31 246 ARG B C 1
ATOM 4522 O O . ARG B 1 246 ? 9.789 -9.742 -9.062 1 97.31 246 ARG B O 1
ATOM 4529 N N . MET B 1 247 ? 8.219 -8.211 -8.609 1 98.62 247 MET B N 1
ATOM 4530 C CA . MET B 1 247 ? 8.336 -7.586 -9.922 1 98.62 247 MET B CA 1
ATOM 4531 C C . MET B 1 247 ? 9.719 -6.977 -10.109 1 98.62 247 MET B C 1
ATOM 4533 O O . MET B 1 247 ? 10.32 -7.105 -11.18 1 98.62 247 MET B O 1
ATOM 4537 N N . ALA B 1 248 ? 10.195 -6.32 -9.047 1 98.19 248 ALA B N 1
ATOM 4538 C CA . ALA B 1 248 ? 11.508 -5.695 -9.117 1 98.19 248 ALA B CA 1
ATOM 4539 C C . ALA B 1 248 ? 12.602 -6.742 -9.32 1 98.19 248 ALA B C 1
ATOM 4541 O O . ALA B 1 248 ? 13.531 -6.539 -10.109 1 98.19 248 ALA B O 1
ATOM 4542 N N . MET B 1 249 ? 12.508 -7.82 -8.609 1 97.56 249 MET B N 1
ATOM 4543 C CA . MET B 1 249 ? 13.469 -8.906 -8.758 1 97.56 249 MET B CA 1
ATOM 4544 C C . MET B 1 249 ? 13.43 -9.477 -10.172 1 97.56 249 MET B C 1
ATOM 4546 O O . MET B 1 249 ? 14.477 -9.664 -10.805 1 97.56 249 MET B O 1
ATOM 4550 N N . TYR B 1 250 ? 12.273 -9.734 -10.703 1 98.38 250 TYR B N 1
ATOM 4551 C CA . TYR B 1 250 ? 12.07 -10.219 -12.062 1 98.38 250 TYR B CA 1
ATOM 4552 C C . TYR B 1 250 ? 12.695 -9.273 -13.086 1 98.38 250 TYR B C 1
ATOM 4554 O O . TYR B 1 250 ? 13.477 -9.703 -13.938 1 98.38 250 TYR B O 1
ATOM 4562 N N . LEU B 1 251 ? 12.375 -7.973 -12.961 1 98.56 251 LEU B N 1
ATOM 4563 C CA . LEU B 1 251 ? 12.867 -6.969 -13.898 1 98.56 251 LEU B CA 1
ATOM 4564 C C . LEU B 1 251 ? 14.383 -6.828 -13.797 1 98.56 251 LEU B C 1
ATOM 4566 O O . LEU B 1 251 ? 15.062 -6.707 -14.82 1 98.56 251 LEU B O 1
ATOM 4570 N N . SER B 1 252 ? 14.875 -6.855 -12.586 1 97.62 252 SER B N 1
ATOM 4571 C CA . SER B 1 252 ? 16.312 -6.754 -12.359 1 97.62 252 SER B CA 1
ATOM 4572 C C . SER B 1 252 ? 17.062 -7.934 -12.984 1 97.62 252 SER B C 1
ATOM 4574 O O . SER B 1 252 ? 18.062 -7.75 -13.672 1 97.62 252 SER B O 1
ATOM 4576 N N . GLU B 1 253 ? 16.5 -9.094 -12.734 1 96.62 253 GLU B N 1
ATOM 4577 C CA . GLU B 1 253 ? 17.125 -10.289 -13.273 1 96.62 253 GLU B CA 1
ATOM 4578 C C . GLU B 1 253 ? 17.141 -10.266 -14.805 1 96.62 253 GLU B C 1
ATOM 4580 O O . GLU B 1 253 ? 18.156 -10.578 -15.422 1 96.62 253 GLU B O 1
ATOM 4585 N N . LEU B 1 254 ? 16.078 -9.914 -15.383 1 97 254 LEU B N 1
ATOM 4586 C CA . LEU B 1 254 ? 16 -9.836 -16.844 1 97 254 LEU B CA 1
ATOM 4587 C C . LEU B 1 254 ? 16.969 -8.797 -17.391 1 97 254 LEU B C 1
ATOM 4589 O O . LEU B 1 254 ? 17.672 -9.055 -18.359 1 97 254 LEU B O 1
ATOM 4593 N N . ALA B 1 255 ? 17 -7.625 -16.734 1 97.44 255 ALA B N 1
ATOM 4594 C CA . ALA B 1 255 ? 17.859 -6.531 -17.172 1 97.44 255 ALA B CA 1
ATOM 4595 C C . ALA B 1 255 ? 19.328 -6.938 -17.109 1 97.44 255 ALA B C 1
ATOM 4597 O O . ALA B 1 255 ? 20.156 -6.465 -17.906 1 97.44 255 ALA B O 1
ATOM 4598 N N . ASN B 1 256 ? 19.656 -7.812 -16.234 1 96.94 256 ASN B N 1
ATOM 4599 C CA . ASN B 1 256 ? 21.031 -8.266 -16.078 1 96.94 256 ASN B CA 1
ATOM 4600 C C . ASN B 1 256 ? 21.391 -9.359 -17.078 1 96.94 256 ASN B C 1
ATOM 4602 O O . ASN B 1 256 ? 22.562 -9.625 -17.312 1 96.94 256 ASN B O 1
ATOM 4606 N N . ARG B 1 257 ? 20.453 -9.984 -17.641 1 95.56 257 ARG B N 1
ATOM 4607 C CA . ARG B 1 257 ? 20.672 -11.109 -18.547 1 95.56 257 ARG B CA 1
ATOM 4608 C C . ARG B 1 257 ? 21.125 -10.625 -19.922 1 95.56 257 ARG B C 1
ATOM 4610 O O . ARG B 1 257 ? 21.891 -11.32 -20.609 1 95.56 257 ARG B O 1
ATOM 4617 N N . HIS B 1 258 ? 20.609 -9.492 -20.328 1 95.38 258 HIS B N 1
ATOM 4618 C CA . HIS B 1 258 ? 20.922 -8.992 -21.656 1 95.38 258 HIS B CA 1
ATOM 4619 C C . HIS B 1 258 ? 20.719 -7.48 -21.734 1 95.38 258 HIS B C 1
ATOM 4621 O O . HIS B 1 258 ? 19.734 -6.953 -21.203 1 95.38 258 HIS B O 1
ATOM 4627 N N . GLN B 1 259 ? 21.531 -6.82 -22.484 1 96.25 259 GLN B N 1
ATOM 4628 C CA . GLN B 1 259 ? 21.5 -5.367 -22.609 1 96.25 259 GLN B CA 1
ATOM 4629 C C . GLN B 1 259 ? 20.188 -4.891 -23.219 1 96.25 259 GLN B C 1
ATOM 4631 O O . GLN B 1 259 ? 19.688 -3.82 -22.875 1 96.25 259 GLN B O 1
ATOM 4636 N N . LEU B 1 260 ? 19.672 -5.691 -24.047 1 95.19 260 LEU B N 1
ATOM 4637 C CA . LEU B 1 260 ? 18.406 -5.363 -24.688 1 95.19 260 LEU B CA 1
ATOM 4638 C C . LEU B 1 260 ? 17.312 -5.121 -23.656 1 95.19 260 LEU B C 1
ATOM 4640 O O . LEU B 1 260 ? 16.547 -4.16 -23.766 1 95.19 260 LEU B O 1
ATOM 4644 N N . TYR B 1 261 ? 17.219 -5.992 -22.688 1 97.12 261 TYR B N 1
ATOM 4645 C CA . TYR B 1 261 ? 16.219 -5.859 -21.641 1 97.12 261 TYR B CA 1
ATOM 4646 C C . TYR B 1 261 ? 16.469 -4.621 -20.797 1 97.12 261 TYR B C 1
ATOM 4648 O O . TYR B 1 261 ? 15.539 -3.889 -20.453 1 97.12 261 TYR B O 1
ATOM 4656 N N . ALA B 1 262 ? 17.703 -4.379 -20.5 1 97.25 262 ALA B N 1
ATOM 4657 C CA . ALA B 1 262 ? 18.078 -3.219 -19.703 1 97.25 262 ALA B CA 1
ATOM 4658 C C . ALA B 1 262 ? 17.703 -1.92 -20.406 1 97.25 262 ALA B C 1
ATOM 4660 O O . ALA B 1 262 ? 17.094 -1.034 -19.812 1 97.25 262 ALA B O 1
ATOM 4661 N N . ASP B 1 263 ? 18.047 -1.864 -21.656 1 96.69 263 ASP B N 1
ATOM 4662 C CA . ASP B 1 263 ? 17.781 -0.665 -22.438 1 96.69 263 ASP B CA 1
ATOM 4663 C C . ASP B 1 263 ? 16.281 -0.425 -22.578 1 96.69 263 ASP B C 1
ATOM 4665 O O . ASP B 1 263 ? 15.805 0.71 -22.453 1 96.69 263 ASP B O 1
ATOM 4669 N N . THR B 1 264 ? 15.586 -1.476 -22.859 1 96.94 264 THR B N 1
ATOM 4670 C CA . THR B 1 264 ? 14.148 -1.365 -23.047 1 96.94 264 THR B CA 1
ATOM 4671 C C . THR B 1 264 ? 13.461 -0.963 -21.75 1 96.94 264 THR B C 1
ATOM 4673 O O . THR B 1 264 ? 12.57 -0.114 -21.75 1 96.94 264 THR B O 1
ATOM 4676 N N . LEU B 1 265 ? 13.844 -1.578 -20.672 1 97.75 265 LEU B N 1
ATOM 4677 C CA . LEU B 1 265 ? 13.305 -1.222 -19.359 1 97.75 265 LEU B CA 1
ATOM 4678 C C . LEU B 1 265 ? 13.578 0.243 -19.047 1 97.75 265 LEU B C 1
ATOM 4680 O O . LEU B 1 265 ? 12.672 0.97 -18.625 1 97.75 265 LEU B O 1
ATOM 4684 N N . LEU B 1 266 ? 14.797 0.678 -19.266 1 96.88 266 LEU B N 1
ATOM 4685 C CA . LEU B 1 266 ? 15.18 2.061 -19 1 96.88 266 LEU B CA 1
ATOM 4686 C C . LEU B 1 266 ? 14.328 3.025 -19.828 1 96.88 266 LEU B C 1
ATOM 4688 O O . LEU B 1 266 ? 13.797 3.998 -19.281 1 96.88 266 LEU B O 1
ATOM 4692 N N . LEU B 1 267 ? 14.234 2.729 -21.062 1 96.75 267 LEU B N 1
ATOM 4693 C CA . LEU B 1 267 ? 13.438 3.572 -21.938 1 96.75 267 LEU B CA 1
ATOM 4694 C C . LEU B 1 267 ? 11.984 3.619 -21.469 1 96.75 267 LEU B C 1
ATOM 4696 O O . LEU B 1 267 ? 11.367 4.688 -21.453 1 96.75 267 LEU B O 1
ATOM 4700 N N . SER B 1 268 ? 11.422 2.479 -21.125 1 96.94 268 SER B N 1
ATOM 4701 C CA . SER B 1 268 ? 10.039 2.387 -20.656 1 96.94 268 SER B CA 1
ATOM 4702 C C . SER B 1 268 ? 9.828 3.197 -19.391 1 96.94 268 SER B C 1
ATOM 4704 O O . SER B 1 268 ? 8.812 3.871 -19.234 1 96.94 268 SER B O 1
ATOM 4706 N N . LEU B 1 269 ? 10.727 3.133 -18.469 1 96.88 269 LEU B N 1
ATOM 4707 C CA . LEU B 1 269 ? 10.641 3.885 -17.234 1 96.88 269 LEU B CA 1
ATOM 4708 C C . LEU B 1 269 ? 10.703 5.387 -17.5 1 96.88 269 LEU B C 1
ATOM 4710 O O . LEU B 1 269 ? 9.969 6.16 -16.875 1 96.88 269 LEU B O 1
ATOM 4714 N N . LYS B 1 270 ? 11.578 5.797 -18.375 1 94.94 270 LYS B N 1
ATOM 4715 C CA . LYS B 1 270 ? 11.672 7.207 -18.75 1 94.94 270 LYS B CA 1
ATOM 4716 C C . LYS B 1 270 ? 10.367 7.707 -19.359 1 94.94 270 LYS B C 1
ATOM 4718 O O . LYS B 1 270 ? 9.891 8.789 -19.016 1 94.94 270 LYS B O 1
ATOM 4723 N N . GLN B 1 271 ? 9.844 6.93 -20.219 1 94.56 271 GLN B N 1
ATOM 4724 C CA . GLN B 1 271 ? 8.578 7.289 -20.844 1 94.56 271 GLN B CA 1
ATOM 4725 C C . GLN B 1 271 ? 7.453 7.363 -19.812 1 94.56 271 GLN B C 1
ATOM 4727 O O . GLN B 1 271 ? 6.609 8.258 -19.875 1 94.56 271 GLN B O 1
ATOM 4732 N N . TRP B 1 272 ? 7.445 6.395 -18.953 1 95.44 272 TRP B N 1
ATOM 4733 C CA . TRP B 1 272 ? 6.457 6.379 -17.875 1 95.44 272 TRP B CA 1
ATOM 4734 C C . TRP B 1 272 ? 6.543 7.652 -17.047 1 95.44 272 TRP B C 1
ATOM 4736 O O . TRP B 1 272 ? 5.52 8.234 -16.672 1 95.44 272 TRP B O 1
ATOM 4746 N N . ARG B 1 273 ? 7.715 8.086 -16.734 1 93.56 273 ARG B N 1
ATOM 4747 C CA . ARG B 1 273 ? 7.934 9.312 -15.977 1 93.56 273 ARG B CA 1
ATOM 4748 C C . ARG B 1 273 ? 7.324 10.508 -16.703 1 93.56 273 ARG B C 1
ATOM 4750 O O . ARG B 1 273 ? 6.688 11.359 -16.078 1 93.56 273 ARG B O 1
ATOM 4757 N N . GLN B 1 274 ? 7.52 10.578 -17.938 1 91.81 274 GLN B N 1
ATOM 4758 C CA . GLN B 1 274 ? 6.977 11.672 -18.75 1 91.81 274 GLN B CA 1
ATOM 4759 C C . GLN B 1 274 ? 5.453 11.672 -18.719 1 91.81 274 GLN B C 1
ATOM 4761 O O . GLN B 1 274 ? 4.828 12.727 -18.609 1 91.81 274 GLN B O 1
ATOM 4766 N N . GLN B 1 275 ? 4.926 10.492 -18.781 1 90.88 275 GLN B N 1
ATOM 4767 C CA . GLN B 1 275 ? 3.475 10.359 -18.75 1 90.88 275 GLN B CA 1
ATOM 4768 C C . GLN B 1 275 ? 2.9 10.836 -17.422 1 90.88 275 GLN B C 1
ATOM 4770 O O . GLN B 1 275 ? 1.869 11.508 -17.391 1 90.88 275 GLN B O 1
ATOM 4775 N N . VAL B 1 276 ? 3.518 10.508 -16.391 1 90.38 276 VAL B N 1
ATOM 4776 C CA . VAL B 1 276 ? 3.08 10.891 -15.055 1 90.38 276 VAL B CA 1
ATOM 4777 C C . VAL B 1 276 ? 3.25 12.398 -14.859 1 90.38 276 VAL B C 1
ATOM 4779 O O . VAL B 1 276 ? 2.404 13.047 -14.242 1 90.38 276 VAL B O 1
ATOM 4782 N N . ALA B 1 277 ? 4.332 12.922 -15.336 1 86.19 277 ALA B N 1
ATOM 4783 C CA . ALA B 1 277 ? 4.621 14.352 -15.211 1 86.19 277 ALA B CA 1
ATOM 4784 C C . ALA B 1 277 ? 3.545 15.188 -15.891 1 86.19 277 ALA B C 1
ATOM 4786 O O . ALA B 1 277 ? 3.242 16.297 -15.453 1 86.19 277 ALA B O 1
ATOM 4787 N N . LEU B 1 278 ? 2.936 14.664 -16.875 1 84.81 278 LEU B N 1
ATOM 4788 C CA . LEU B 1 278 ? 1.889 15.359 -17.609 1 84.81 278 LEU B CA 1
ATOM 4789 C C . LEU B 1 278 ? 0.587 15.383 -16.812 1 84.81 278 LEU B C 1
ATOM 4791 O O . LEU B 1 278 ? -0.268 16.25 -17.031 1 84.81 278 LEU B O 1
ATOM 4795 N N . HIS B 1 279 ? 0.461 14.508 -15.836 1 82.31 279 HIS B N 1
ATOM 4796 C CA . HIS B 1 279 ? -0.732 14.406 -15 1 82.31 279 HIS B CA 1
ATOM 4797 C C . HIS B 1 279 ? -0.373 14.438 -13.523 1 82.31 279 HIS B C 1
ATOM 4799 O O . HIS B 1 279 ? -0.681 13.5 -12.781 1 82.31 279 HIS B O 1
ATOM 4805 N N . ARG B 1 280 ? 0.06 15.516 -12.945 1 74.5 280 ARG B N 1
ATOM 4806 C CA . ARG B 1 280 ? 0.711 15.602 -11.641 1 74.5 280 ARG B CA 1
ATOM 4807 C C . ARG B 1 280 ? -0.318 15.648 -10.516 1 74.5 280 ARG B C 1
ATOM 4809 O O . ARG B 1 280 ? -0.01 15.312 -9.375 1 74.5 280 ARG B O 1
ATOM 4816 N N . ARG B 1 281 ? -1.519 15.875 -10.773 1 83.31 281 ARG B N 1
ATOM 4817 C CA . ARG B 1 281 ? -2.484 16 -9.688 1 83.31 281 ARG B CA 1
ATOM 4818 C C . ARG B 1 281 ? -3.781 15.273 -10.016 1 83.31 281 ARG B C 1
ATOM 4820 O O . ARG B 1 281 ? -4.781 15.898 -10.375 1 83.31 281 ARG B O 1
ATOM 4827 N N . PRO B 1 282 ? -3.693 13.953 -9.75 1 90.62 282 PRO B N 1
ATOM 4828 C CA . PRO B 1 282 ? -4.922 13.203 -10.016 1 90.62 282 PRO B CA 1
ATOM 4829 C C . PRO B 1 282 ? -6.102 13.688 -9.172 1 90.62 282 PRO B C 1
ATOM 4831 O O . PRO B 1 282 ? -5.902 14.219 -8.078 1 90.62 282 PRO B O 1
ATOM 4834 N N . ASP B 1 283 ? -7.27 13.477 -9.664 1 91.19 283 ASP B N 1
ATOM 4835 C CA . ASP B 1 283 ? -8.461 13.938 -8.961 1 91.19 283 ASP B CA 1
ATOM 4836 C C . ASP B 1 283 ? -9.312 12.758 -8.5 1 91.19 283 ASP B C 1
ATOM 4838 O O . ASP B 1 283 ? -10.453 12.938 -8.055 1 91.19 283 ASP B O 1
ATOM 4842 N N . THR B 1 284 ? -8.773 11.57 -8.695 1 96.38 284 THR B N 1
ATOM 4843 C CA . THR B 1 284 ? -9.484 10.375 -8.258 1 96.38 284 THR B CA 1
ATOM 4844 C C . THR B 1 284 ? -8.547 9.453 -7.48 1 96.38 284 THR B C 1
ATOM 4846 O O . THR B 1 284 ? -7.328 9.516 -7.645 1 96.38 284 THR B O 1
ATOM 4849 N N . ILE B 1 285 ? -9.141 8.578 -6.699 1 97.25 285 ILE B N 1
ATOM 4850 C CA . ILE B 1 285 ? -8.352 7.598 -5.961 1 97.25 285 ILE B CA 1
ATOM 4851 C C . ILE B 1 285 ? -7.652 6.656 -6.938 1 97.25 285 ILE B C 1
ATOM 4853 O O . ILE B 1 285 ? -6.531 6.211 -6.684 1 97.25 285 ILE B O 1
ATOM 4857 N N . ALA B 1 286 ? -8.25 6.328 -8.102 1 97.5 286 ALA B N 1
ATOM 4858 C CA . ALA B 1 286 ? -7.641 5.5 -9.133 1 97.5 286 ALA B CA 1
ATOM 4859 C C . ALA B 1 286 ? -6.359 6.133 -9.656 1 97.5 286 ALA B C 1
ATOM 4861 O O . ALA B 1 286 ? -5.336 5.461 -9.797 1 97.5 286 ALA B O 1
ATOM 4862 N N . GLY B 1 287 ? -6.496 7.426 -9.945 1 96.44 287 GLY B N 1
ATOM 4863 C CA . GLY B 1 287 ? -5.316 8.141 -10.414 1 96.44 287 GLY B CA 1
ATOM 4864 C C . GLY B 1 287 ? -4.176 8.117 -9.406 1 96.44 287 GLY B C 1
ATOM 4865 O O . GLY B 1 287 ? -3.021 7.91 -9.781 1 96.44 287 GLY B O 1
ATOM 4866 N N . TRP B 1 288 ? -4.461 8.289 -8.156 1 96.62 288 TRP B N 1
ATOM 4867 C CA . TRP B 1 288 ? -3.438 8.273 -7.113 1 96.62 288 TRP B CA 1
ATOM 4868 C C . TRP B 1 288 ? -2.881 6.867 -6.922 1 96.62 288 TRP B C 1
ATOM 4870 O O . TRP B 1 288 ? -1.689 6.695 -6.648 1 96.62 288 TRP B O 1
ATOM 4880 N N . ASN B 1 289 ? -3.713 5.852 -7.047 1 97.62 289 ASN B N 1
ATOM 4881 C CA . ASN B 1 289 ? -3.209 4.484 -6.988 1 97.62 289 ASN B CA 1
ATOM 4882 C C . ASN B 1 289 ? -2.211 4.203 -8.109 1 97.62 289 ASN B C 1
ATOM 4884 O O . ASN B 1 289 ? -1.193 3.545 -7.891 1 97.62 289 ASN B O 1
ATOM 4888 N N . ARG B 1 290 ? -2.467 4.715 -9.312 1 97.12 290 ARG B N 1
ATOM 4889 C CA . ARG B 1 290 ? -1.508 4.559 -10.406 1 97.12 290 ARG B CA 1
ATOM 4890 C C . ARG B 1 290 ? -0.186 5.242 -10.07 1 97.12 290 ARG B C 1
ATOM 4892 O O . ARG B 1 290 ? 0.886 4.68 -10.312 1 97.12 290 ARG B O 1
ATOM 4899 N N . PHE B 1 291 ? -0.341 6.406 -9.531 1 96.19 291 PHE B N 1
ATOM 4900 C CA . PHE B 1 291 ? 0.847 7.156 -9.141 1 96.19 291 PHE B CA 1
ATOM 4901 C C . PHE B 1 291 ? 1.662 6.379 -8.109 1 96.19 291 PHE B C 1
ATOM 4903 O O . PHE B 1 291 ? 2.865 6.18 -8.289 1 96.19 291 PHE B O 1
ATOM 4910 N N . PHE B 1 292 ? 1.047 5.898 -7.121 1 96.88 292 PHE B N 1
ATOM 4911 C CA . PHE B 1 292 ? 1.771 5.266 -6.027 1 96.88 292 PHE B CA 1
ATOM 4912 C C . PHE B 1 292 ? 2.189 3.85 -6.398 1 96.88 292 PHE B C 1
ATOM 4914 O O . PHE B 1 292 ? 3.195 3.342 -5.898 1 96.88 292 PHE B O 1
ATOM 4921 N N . ASN B 1 293 ? 1.448 3.117 -7.262 1 98 293 ASN B N 1
ATOM 4922 C CA . ASN B 1 293 ? 1.937 1.853 -7.801 1 98 293 ASN B CA 1
ATOM 4923 C C . ASN B 1 293 ? 3.281 2.023 -8.5 1 98 293 ASN B C 1
ATOM 4925 O O . ASN B 1 293 ? 4.188 1.21 -8.32 1 98 293 ASN B O 1
ATOM 4929 N N . ARG B 1 294 ? 3.379 3.066 -9.297 1 97 294 ARG B N 1
ATOM 4930 C CA . ARG B 1 294 ? 4.648 3.367 -9.953 1 97 294 ARG B CA 1
ATOM 4931 C C . ARG B 1 294 ? 5.746 3.625 -8.93 1 97 294 ARG B C 1
ATOM 4933 O O . ARG B 1 294 ? 6.84 3.062 -9.031 1 97 294 ARG B O 1
ATOM 4940 N N . LYS B 1 295 ? 5.426 4.457 -7.98 1 96.12 295 LYS B N 1
ATOM 4941 C CA . LYS B 1 295 ? 6.41 4.812 -6.961 1 96.12 295 LYS B CA 1
ATOM 4942 C C . LYS B 1 295 ? 6.906 3.57 -6.227 1 96.12 295 LYS B C 1
ATOM 4944 O O . LYS B 1 295 ? 8.109 3.404 -6.023 1 96.12 295 LYS B O 1
ATOM 4949 N N . ARG B 1 296 ? 6 2.721 -5.832 1 97.62 296 ARG B N 1
ATOM 4950 C CA . ARG B 1 296 ? 6.367 1.529 -5.074 1 97.62 296 ARG B CA 1
ATOM 4951 C C . ARG B 1 296 ? 7.227 0.59 -5.91 1 97.62 296 ARG B C 1
ATOM 4953 O O . ARG B 1 296 ? 8.172 -0.013 -5.402 1 97.62 296 ARG B O 1
ATOM 4960 N N . LEU B 1 297 ? 6.902 0.433 -7.176 1 98.25 297 LEU B N 1
ATOM 4961 C CA . LEU B 1 297 ? 7.723 -0.402 -8.047 1 98.25 297 LEU B CA 1
ATOM 4962 C C . LEU B 1 297 ? 9.125 0.172 -8.188 1 98.25 297 LEU B C 1
ATOM 4964 O O . LEU B 1 297 ? 10.117 -0.562 -8.094 1 98.25 297 LEU B O 1
ATOM 4968 N N . LEU B 1 298 ? 9.242 1.491 -8.391 1 97.19 298 LEU B N 1
ATOM 4969 C CA . LEU B 1 298 ? 10.539 2.141 -8.547 1 97.19 298 LEU B CA 1
ATOM 4970 C C . LEU B 1 298 ? 11.359 2.029 -7.266 1 97.19 298 LEU B C 1
ATOM 4972 O O . LEU B 1 298 ? 12.57 1.796 -7.316 1 97.19 298 LEU B O 1
ATOM 4976 N N . ASP B 1 299 ? 10.664 2.242 -6.133 1 96.25 299 ASP B N 1
ATOM 4977 C CA . ASP B 1 299 ? 11.352 2.082 -4.855 1 96.25 299 ASP B CA 1
ATOM 4978 C C . ASP B 1 299 ? 11.898 0.665 -4.699 1 96.25 299 ASP B C 1
ATOM 4980 O O . ASP B 1 299 ? 13.031 0.477 -4.246 1 96.25 299 ASP B O 1
ATOM 4984 N N . SER B 1 300 ? 11.109 -0.343 -5.062 1 97 300 SER B N 1
ATOM 4985 C CA . SER B 1 300 ? 11.539 -1.734 -4.98 1 97 300 SER B CA 1
ATOM 4986 C C . SER B 1 300 ? 12.711 -2.008 -5.922 1 97 300 SER B C 1
ATOM 4988 O O . SER B 1 300 ? 13.617 -2.773 -5.59 1 97 300 SER B O 1
ATOM 4990 N N . LEU B 1 301 ? 12.703 -1.399 -7.094 1 97.38 301 LEU B N 1
ATOM 4991 C CA . LEU B 1 301 ? 13.812 -1.529 -8.031 1 97.38 301 LEU B CA 1
ATOM 4992 C C . LEU B 1 301 ? 15.086 -0.922 -7.457 1 97.38 301 LEU B C 1
ATOM 4994 O O . LEU B 1 301 ? 16.172 -1.511 -7.566 1 97.38 301 LEU B O 1
ATOM 4998 N N . ARG B 1 302 ? 14.938 0.224 -6.836 1 95.12 302 ARG B N 1
ATOM 4999 C CA . ARG B 1 302 ? 16.078 0.916 -6.246 1 95.12 302 ARG B CA 1
ATOM 5000 C C . ARG B 1 302 ? 16.734 0.066 -5.164 1 95.12 302 ARG B C 1
ATOM 5002 O O . ARG B 1 302 ? 17.938 0.17 -4.93 1 95.12 302 ARG B O 1
ATOM 5009 N N . LEU B 1 303 ? 15.992 -0.753 -4.547 1 94 303 LEU B N 1
ATOM 5010 C CA . LEU B 1 303 ? 16.469 -1.539 -3.416 1 94 303 LEU B CA 1
ATOM 5011 C C . LEU B 1 303 ? 17.109 -2.838 -3.891 1 94 303 LEU B C 1
ATOM 5013 O O . LEU B 1 303 ? 17.656 -3.594 -3.084 1 94 303 LEU B O 1
ATOM 5017 N N . GLN B 1 304 ? 17 -3.102 -5.234 1 93.5 304 GLN B N 1
ATOM 5018 C CA . GLN B 1 304 ? 17.641 -4.305 -5.754 1 93.5 304 GLN B CA 1
ATOM 5019 C C . GLN B 1 304 ? 19.156 -4.195 -5.66 1 93.5 304 GLN B C 1
ATOM 5021 O O . GLN B 1 304 ? 19.719 -3.125 -5.891 1 93.5 304 GLN B O 1
ATOM 5026 N N . SER B 1 305 ? 19.828 -5.199 -5.277 1 84 305 SER B N 1
ATOM 5027 C CA . SER B 1 305 ? 21.281 -5.211 -5.047 1 84 305 SER B CA 1
ATOM 5028 C C . SER B 1 305 ? 22.047 -5.082 -6.359 1 84 305 SER B C 1
ATOM 5030 O O . SER B 1 305 ? 23.141 -4.52 -6.387 1 84 305 SER B O 1
ATOM 5032 N N . GLU B 1 306 ? 21.547 -5.695 -7.375 1 89.38 306 GLU B N 1
ATOM 5033 C CA . GLU B 1 306 ? 22.266 -5.727 -8.648 1 89.38 306 GLU B CA 1
ATOM 5034 C C . GLU B 1 306 ? 21.406 -5.16 -9.773 1 89.38 306 GLU B C 1
ATOM 5036 O O . GLU B 1 306 ? 20.344 -5.715 -10.102 1 89.38 306 GLU B O 1
ATOM 5041 N N . LEU B 1 307 ? 21.625 -4.012 -10.227 1 93.81 307 LEU B N 1
ATOM 5042 C CA . LEU B 1 307 ? 21.016 -3.404 -11.406 1 93.81 307 LEU B CA 1
ATOM 5043 C C . LEU B 1 307 ? 22.094 -2.936 -12.391 1 93.81 307 LEU B C 1
ATOM 5045 O O . LEU B 1 307 ? 23.172 -2.514 -11.977 1 93.81 307 LEU B O 1
ATOM 5049 N N . PRO B 1 308 ? 21.812 -3.1 -13.695 1 95.94 308 PRO B N 1
ATOM 5050 C CA . PRO B 1 308 ? 22.719 -2.443 -14.633 1 95.94 308 PRO B CA 1
ATOM 5051 C C . PRO B 1 308 ? 22.969 -0.977 -14.289 1 95.94 308 PRO B C 1
ATOM 5053 O O . PRO B 1 308 ? 22.078 -0.291 -13.805 1 95.94 308 PRO B O 1
ATOM 5056 N N . ALA B 1 309 ? 24.156 -0.529 -14.523 1 94.38 309 ALA B N 1
ATOM 5057 C CA . ALA B 1 309 ? 24.609 0.803 -14.125 1 94.38 309 ALA B CA 1
ATOM 5058 C C . ALA B 1 309 ? 23.672 1.88 -14.656 1 94.38 309 ALA B C 1
ATOM 5060 O O . ALA B 1 309 ? 23.375 2.855 -13.969 1 94.38 309 ALA B O 1
ATOM 5061 N N . SER B 1 310 ? 23.25 1.701 -15.836 1 94.25 310 SER B N 1
ATOM 5062 C CA . SER B 1 310 ? 22.391 2.701 -16.453 1 94.25 310 SER B CA 1
ATOM 5063 C C . SER B 1 310 ? 21.062 2.828 -15.719 1 94.25 310 SER B C 1
ATOM 5065 O O . SER B 1 310 ? 20.547 3.934 -15.531 1 94.25 310 SER B O 1
ATOM 5067 N N . LEU B 1 311 ? 20.5 1.688 -15.305 1 95.81 311 LEU B N 1
ATOM 5068 C CA . LEU B 1 311 ? 19.25 1.687 -14.555 1 95.81 311 LEU B CA 1
ATOM 5069 C C . LEU B 1 311 ? 19.453 2.27 -13.156 1 95.81 311 LEU B C 1
ATOM 5071 O O . LEU B 1 311 ? 18.625 3.047 -12.68 1 95.81 311 LEU B O 1
ATOM 5075 N N . GLN B 1 312 ? 20.531 1.914 -12.602 1 94.12 312 GLN B N 1
ATOM 5076 C CA . GLN B 1 312 ? 20.844 2.43 -11.273 1 94.12 312 GLN B CA 1
ATOM 5077 C C . GLN B 1 312 ? 20.984 3.949 -11.289 1 94.12 312 GLN B C 1
ATOM 5079 O O . GLN B 1 312 ? 20.453 4.633 -10.406 1 94.12 312 GLN B O 1
ATOM 5084 N N . LYS B 1 313 ? 21.688 4.465 -12.25 1 93.75 313 LYS B N 1
ATOM 5085 C CA . LYS B 1 313 ? 21.875 5.906 -12.391 1 93.75 313 LYS B CA 1
ATOM 5086 C C . LYS B 1 313 ? 20.531 6.613 -12.578 1 93.75 313 LYS B C 1
ATOM 5088 O O . LYS B 1 313 ? 20.281 7.645 -11.945 1 93.75 313 LYS B O 1
ATOM 5093 N N . TYR B 1 314 ? 19.719 6.047 -13.359 1 94.56 314 TYR B N 1
ATOM 5094 C CA . TYR B 1 314 ? 18.406 6.629 -13.617 1 94.56 314 TYR B CA 1
ATOM 5095 C C . TYR B 1 314 ? 17.562 6.645 -12.352 1 94.56 314 TYR B C 1
ATOM 5097 O O . TYR B 1 314 ? 16.969 7.668 -12.008 1 94.56 314 TYR B O 1
ATOM 5105 N N . LEU B 1 315 ? 17.578 5.527 -11.688 1 93.69 315 LEU B N 1
ATOM 5106 C CA . LEU B 1 315 ? 16.719 5.367 -10.508 1 93.69 315 LEU B CA 1
ATOM 5107 C C . LEU B 1 315 ? 17.188 6.262 -9.367 1 93.69 315 LEU B C 1
ATOM 5109 O O . LEU B 1 315 ? 16.391 6.719 -8.555 1 93.69 315 LEU B O 1
ATOM 5113 N N . ASN B 1 316 ? 18.469 6.492 -9.336 1 87.12 316 ASN B N 1
ATOM 5114 C CA . ASN B 1 316 ? 19.031 7.332 -8.281 1 87.12 316 ASN B CA 1
ATOM 5115 C C . ASN B 1 316 ? 18.938 8.812 -8.641 1 87.12 316 ASN B C 1
ATOM 5117 O O . ASN B 1 316 ? 19.109 9.672 -7.773 1 87.12 316 ASN B O 1
ATOM 5121 N N . SER B 1 317 ? 18.984 9.133 -9.922 1 77.88 317 SER B N 1
ATOM 5122 C CA . SER B 1 317 ? 18.859 10.523 -10.336 1 77.88 317 SER B CA 1
ATOM 5123 C C . SER B 1 317 ? 17.453 11.055 -10.07 1 77.88 317 SER B C 1
ATOM 5125 O O . SER B 1 317 ? 17.25 12.25 -9.867 1 77.88 317 SER B O 1
ATOM 5127 N N . THR B 1 318 ? 16.484 10.266 -10.5 1 57.5 318 THR B N 1
ATOM 5128 C CA . THR B 1 318 ? 15.078 10.672 -10.57 1 57.5 318 THR B CA 1
ATOM 5129 C C . THR B 1 318 ? 14.547 11.008 -9.18 1 57.5 318 THR B C 1
ATOM 5131 O O . THR B 1 318 ? 14.273 10.109 -8.383 1 57.5 318 THR B O 1
ATOM 5134 N N . ILE B 1 319 ? 15.164 11.891 -8.453 1 51.81 319 ILE B N 1
ATOM 5135 C CA . ILE B 1 319 ? 14.375 12.461 -7.367 1 51.81 319 ILE B CA 1
ATOM 5136 C C . ILE B 1 319 ? 12.953 12.719 -7.844 1 51.81 319 ILE B C 1
ATOM 5138 O O . ILE B 1 319 ? 12.727 13.562 -8.719 1 51.81 319 ILE B O 1
ATOM 5142 N N . ASP B 1 320 ? 12.305 11.758 -8.141 1 48.19 320 ASP B N 1
ATOM 5143 C CA . ASP B 1 320 ? 10.898 11.984 -8.461 1 48.19 320 ASP B CA 1
ATOM 5144 C C . ASP B 1 320 ? 10.297 13.055 -7.559 1 48.19 320 ASP B C 1
ATOM 5146 O O . ASP B 1 320 ? 10.203 12.875 -6.34 1 48.19 320 ASP B O 1
ATOM 5150 N N . PHE B 1 321 ? 10.633 14.289 -7.766 1 41.12 321 PHE B N 1
ATOM 5151 C CA . PHE B 1 321 ? 10.172 15.555 -7.195 1 41.12 321 PHE B CA 1
ATOM 5152 C C . PHE B 1 321 ? 8.68 15.484 -6.863 1 41.12 321 PHE B C 1
ATOM 5154 O O . PHE B 1 321 ? 8.125 16.422 -6.301 1 41.12 321 PHE B O 1
ATOM 5161 N N . LEU B 1 322 ? 7.84 14.656 -7.551 1 40.69 322 LEU B N 1
ATOM 5162 C CA . LEU B 1 322 ? 6.484 15.18 -7.438 1 40.69 322 LEU B CA 1
ATOM 5163 C C . LEU B 1 322 ? 6 15.141 -5.992 1 40.69 322 LEU B C 1
ATOM 5165 O O . LEU B 1 322 ? 4.953 15.703 -5.664 1 40.69 322 LEU B O 1
ATOM 5169 N N . GLY B 1 323 ? 6.016 13.93 -5.191 1 35.69 323 GLY B N 1
ATOM 5170 C CA . GLY B 1 323 ? 5.133 14.094 -4.047 1 35.69 323 GLY B CA 1
ATOM 5171 C C . GLY B 1 323 ? 5.695 15.023 -2.99 1 35.69 323 GLY B C 1
ATOM 5172 O O . GLY B 1 323 ? 6.898 15.281 -2.961 1 35.69 323 GLY B O 1
#

Secondary structure (DSSP, 8-state):
--HHHHHHHHHHHHHHHHHHTT-STTTHHHHHHHHHHTPPP----PPPPP-TTSSHHHHHHHHHHHHHHT------HHHHHHHHHGGG-S-HHHIIIIIIHHHHHHHHTT-S-HHHHHHHHHHHT-HHHHTTTTTSSS-THHHHHHHHHHHHHHHHHH----SSS----HHHHHHHHHHHHHH------EETTTEE--HHHHHHHHHHHHHH-TTS-HHHHHHHHHHHHHHHHT-SS---SSHHHHHHHHHHHHHHH-HHHHHHHHHHHHHHHHHHHHT-S-SSHHHHHHHHHHHHHHHHHHT-S---HHHHHHHHH------/--HHHHHHHHHHHHHHHHHHTT-STTTHHHHHHHHHHTPPP----PPPPP-TTSSHHHHHHHHHHHHHHT------HHHHHHHHHGGG-S-HHHIIIIIIHHHHHHHHTT-S-HHHHHHHHHHHT-HHHHTTTTTSSS-THHHHHHHHHHHHHHHHHH----SSS----HHHHHHHHHHHHHH------EETTTEE--HHHHHHHHHHHHHT-TTS-HHHHHHHHHHHHHHHHT-SS---SSHHHHHHHHHHHHHHH-HHHHHHHHHHHHHHHHHHHHT-S-SSHHHHHHHHHHHHHHHHHHT-S---HHHHHHHHH------

Radius of gyration: 28.02 Å; Cα contacts (8 Å, |Δi|>4): 807; chains: 2; bounding box: 50×90×71 Å

Foldseek 3Di:
DPPLLVVLLVVLLVLLVCLVVVHCLVPLLVSLLVSLVPQAFDEDDDDDADDPPPCLVVLQVQLQVCLVVVHAGPQDLVNLLVLLSNLLPLQCCCNPVTSVVSVLSCLVSVRDDPVRLVSLLVSLLDLCLLCPSLRYPDDSSLSSNQSSLQVNLSSLLSDDPDPPDDDPPVSSVLSSLLSSLSRHQDQDQADPNRGGSRNLQSSLSSLQSLLPDPVRDPSSNSSNLSSNLSSLLQHLAANDDCSLLSNLVSLQVSVVVDVSSVVSVLVSLVVSLVVCVVPLDDPDSSNVRSVVSNVSNLVSNQPDPGHPPSSNVVSVVPPVPRD/DPPLLVVLLVVLLVLLVCLVVVHCLVPLLVSLLVSLVPQAFDEDDDDDADDPPPCLVVLQVQLVVCLVVVHAGPQDLVNLLVLLSNLLPLQCCCNPVTSVVSVLSCLVSVRDDPVRLLSLLVSLLDLCLLCPSLRYPDDSSLSSNQSSLQVNLSSLLSDDPDPDDDDPPVSSVLSSLLSSLSRHQDQDQADPNRGGSRNLQSSLSSLQSLLPDPVRDPSSNSSNLSSNLSSLLQHLAANDDCSLLSNLVSLQVSVVVDVSSVVSVLVSLVVSLVVCVVPLDDPDSSNVRSVVSNVSNLVSNQPDPGHPPSSNCVSVVCPVPRD

pLDDT: mean 93.55, std 10.24, range [35.56, 98.94]